Protein 7P72 (pdb70)

InterPro domains:
  IPR001464 Annexin [PR00196] (47-69)
  IPR001464 Annexin [PR00196] (87-103)
  IPR001464 Annexin [PR00196] (114-135)
  IPR001464 Annexin [PR00196] (198-224)
  IPR001464 Annexin [PR00196] (278-298)
  IPR001464 Annexin [PR00196] (322-335)
  IPR002389 Annexin A2 [PR00198] (2-20)
  IPR002389 Annexin A2 [PR00198] (21-32)
  IPR002389 Annexin A2 [PR00198] (169-180)
  IPR002389 Annexin A2 [PR00198] (181-192)
  IPR002389 Annexin A2 [PR00198] (237-246)
  IPR002389 Annexin A2 [PR00198] (254-264)
  IPR018252 Annexin repeat, conserved site [PS00223] (50-102)
  IPR018252 Annexin repeat, conserved site [PS00223] (122-174)
  IPR018252 Annexin repeat, conserved site [PS00223] (282-334)
  IPR018502 Annexin repeat [PF00191] (38-102)
  IPR018502 Annexin repeat [PF00191] (109-174)
  IPR018502 Annexin repeat [PF00191] (193-259)
  IPR018502 Annexin repeat [PF00191] (269-334)
  IPR018502 Annexin repeat [PS51897] (33-104)

Nearest PDB structures (foldseek):
  7p72-assembly1_A  TM=1.002E+00  e=9.051E-65  Homo sapiens
  7pc8-assembly2_B  TM=8.622E-01  e=1.779E-52  Homo sapiens
  7pc7-assembly2_B  TM=8.492E-01  e=8.553E-52  Homo sapiens
  7pc4-assembly1_A  TM=8.402E-01  e=1.029E-51  Homo sapiens
  5n7f-assembly2_B  TM=7.951E-01  e=2.730E-50  Homo sapiens

CATH classification: 2.30.42.10 (+4 more: 1.10.220.10, 1.10.220.10, 1.10.220.10)

B-factor: mean 47.2, std 18.24, range [17.12, 135.13]

Organism: Homo sapiens (NCBI:txid9606)

GO terms:
  GO:0005737 cytoplasm (C, IDA)
  GO:0005768 endosome (C, IDA)
  GO:0005515 protein binding (F, IPI)
  GO:0009986 cell surface (C, IDA)
  GO:0044090 positive regulation of vacuole organization (P, IMP)
  GO:0035578 azurophil granule lumen (C, TAS)
  GO:0005576 extracellular region (C, TAS)
  GO:0005829 cytosol (C, TAS)
  GO:0042802 identical protein binding (F, IPI)
  GO:0001921 positive regulation of receptor recycling (P, IDA)
  GO:0004867 serine-type endopeptidase inhibitor activity (F, IDA)
  GO:0005886 plasma membrane (C, IDA)
  GO:1905581 positive regulation of low-density lipoprotein particle clearance (P, IDA)
  GO:1905602 positive regulation of receptor-mediated endocytosis involved in cholesterol transport (P, IDA)
  GO:1990667 PCSK9-AnxA2 complex (C, IDA)
  GO:0032804 negative regulation of low-density lipoprotein particle receptor catabolic process (P, IDA)
  GO:0098641 cadherin binding involved in cell-cell adhesion (F, HDA)
  GO:0005576 extracellular region (C, HDA)
  GO:0005912 adherens junction (C, HDA)
  GO:0031012 extracellular matrix (C, HDA)

Secondary structure (DSSP, 8-state):
----EEEEEPP-TT---EEEE-----EEEEE-TTSHHHHHT--TT-EEEEESS-B-TT--HHHHHHHHHHSSS-EEEEEE------TT-SPPPPSS--HHHHHHHHHHHHHSTT--HHHHHHHHTTS-HHHHHHHHHHHHHHHSS-HHHHHHHH--HHHHHHHHHHHS-HHHHHHHHHHHHHSSSS--HHHHHHHHHH--HHHHHHHHHHHHHHHSS-HHHHHHHH--HHHHHHHHHHHT--PPPPPSS--HHHHHHHHHHHHHHTTTSSS--HHHHHHHHHHS-HHHHHHHHHHHHHH-SS-HHHHHHHH--HHHHHHHHHHHHHHH-HHHHHHHHHHHHHHSSS--HHHHHHHHHHTTTTTHHHHHHHHHHHHSS-HHHHHHHH--HHHHHHHHHHH-S--/--EEE-

Solvent-accessible surface area: 19750 Å² total; per-residue (Å²): 120,27,49,94,84,72,6,130,1,11,61,28,136,113,29,13,10,0,2,0,89,1,161,135,46,7,17,0,22,37,33,81,123,45,18,4,0,33,26,25,20,0,108,128,2,1,90,0,31,51,0,56,117,66,75,6,115,57,23,74,20,144,97,0,3,72,73,1,134,64,49,131,110,64,0,29,0,13,0,45,8,93,86,164,124,52,73,112,0,19,8,107,65,88,106,126,34,60,3,29,102,2,2,83,66,0,36,88,3,24,151,60,208,64,32,44,47,81,42,0,2,61,15,0,2,55,17,8,17,68,17,4,23,2,0,28,108,0,5,70,40,119,38,143,137,108,0,35,67,20,0,115,100,25,8,84,58,86,15,27,63,0,0,31,3,0,16,66,38,92,12,68,11,9,0,20,33,0,41,68,4,4,145,52,194,53,26,44,51,55,1,0,0,0,0,1,8,0,17,63,28,136,44,5,92,66,2,42,142,15,0,102,111,73,63,160,40,56,2,50,112,22,0,59,90,51,11,76,59,49,17,85,101,0,0,22,32,12,3,74,6,184,38,53,129,98,58,122,130,82,68,154,144,59,10,40,87,1,0,106,33,0,44,58,7,0,31,131,117,195,53,30,51,16,63,79,0,7,46,4,0,12,95,57,13,50,46,21,0,69,71,0,2,91,92,0,116,75,68,8,99,83,55,1,32,67,0,0,105,98,36,10,131,55,60,23,35,40,0,0,29,8,2,0,49,7,6,72,49,43,22,51,4,0,0,25,24,0,56,61,3,4,125,47,217,52,38,100,24,116,8,0,2,1,0,0,15,25,10,2,43,60,14,0,66,85,0,25,58,24,0,71,176,113,49,48,109,4,0,40,82,46,0,62,108,43,5,134,55,46,21,27,82,0,0,5,77,0,0,46,22,95,92,136,69,80,73,125,11

Foldseek 3Di:
DADWDKFKFFQDPVDQAWDWAPPPFIFTQDGDVLGRCVLRPRDGGWTFQDWPPHGQVPPDSVVVVCSNPPPSGMIMTTTGHPDDALPQFQADADPPQDLLVLLVVQVVQLPPVLGNLQSVLVPLLNHALSSLQSNQRSNCVVPVDGPLVSLCVRDDDLSNVLSSLSNDDLLRNLLVQLVVQQPDDAGVLLSLLLSLLQDALVSLVSNQVVNCVVPVDGSLVSLVVRDDDLLNVLSSLSSNRQADEDDPDQPVVVLLVLLVQQCVQFVVDPAGPSVSVSCSLRHYYLVSVLSSQVSNVVPDVDGPLVRLVVHDDDSSSVNSNLNVCSSHPVLLSLLVQLCVQQVDPAGPSVSLSSCLSNRNSPNLNSNQVSNCVVPVFGSLVSLVVRDDDSSSVSSNSSSNDTD/DDDDDD

Sequence (409 aa):
MGGPRVVRIVKSESGYGFNVRGQPLQHVSAVLPGGAADRAGVRKGDRILEVNHVNVEGATHKQVVDLIRAGEKELILTVLSVPPGSAYGSVKAYTNFDAERDALNIETAIKTKGVDEVTIVNILTNRSNEQRQDIAFAYQRRTKKEELASALKSALSGHLETVILGLLKTPAQYDASELKASMKGLGTDEDSLIEIICSRTNQELQEINRVYKEMYKTDLEKDIISDTSGDFRKLMVALAKGRRAEDGSVIDYELIDQQDARDLYDAGVKRKGTDVPKWISIMTERSVPHLQKVFDDRYKSYSPYDMLESIRKEVKGDLENAFLNLVQCIQNKPLYFADRLYDSMKGKGTRDKVLIRIMVSRSEVDMLKIRSEFKRKYGKSLYYYIQQDTKGDYQKALLYLCGGDDPPDEWV

Structure (mmCIF, N/CA/C/O backbone):
data_7P72
#
_entry.id   7P72
#
_cell.length_a   61.170
_cell.length_b   83.950
_cell.length_c   106.590
_cell.angle_alpha   90.000
_cell.angle_beta   90.000
_cell.angle_gamma   90.000
#
_symmetry.space_group_name_H-M   'P 21 21 21'
#
loop_
_entity.id
_entity.type
_entity.pdbx_description
1 polymer 'Sorting nexin-27,Annexin A2'
2 polymer 'Envelope small membrane protein'
3 non-polymer 'CALCIUM ION'
4 non-polymer GLYCEROL
5 water water
#
loop_
_atom_site.group_PDB
_atom_site.id
_atom_site.type_symbol
_atom_site.label_atom_id
_atom_site.label_alt_id
_atom_site.label_comp_id
_atom_site.label_asym_id
_atom_site.label_entity_id
_atom_site.label_seq_id
_atom_site.pdbx_PDB_ins_code
_atom_site.Cartn_x
_atom_site.Cartn_y
_atom_site.Cartn_z
_atom_site.occupancy
_atom_site.B_iso_or_equiv
_atom_site.auth_seq_id
_atom_site.auth_comp_id
_atom_site.auth_asym_id
_atom_site.auth_atom_id
_atom_site.pdbx_PDB_model_num
ATOM 1 N N . MET A 1 4 ? -40.030 -23.273 32.004 1.00 115.30 38 MET A N 1
ATOM 2 C CA . MET A 1 4 ? -40.140 -23.112 33.450 1.00 115.19 38 MET A CA 1
ATOM 3 C C . MET A 1 4 ? -38.769 -23.184 34.112 1.00 110.32 38 MET A C 1
ATOM 4 O O . MET A 1 4 ? -38.423 -22.338 34.937 1.00 104.12 38 MET A O 1
ATOM 6 N N . GLY A 1 5 ? -37.992 -24.201 33.747 1.00 113.65 39 GLY A N 1
ATOM 7 C CA . GLY A 1 5 ? -36.653 -24.360 34.277 1.00 108.35 39 GLY A CA 1
ATOM 8 C C . GLY A 1 5 ? -36.554 -25.388 35.385 1.00 108.26 39 GLY A C 1
ATOM 9 O O . GLY A 1 5 ? -37.394 -25.423 36.290 1.00 108.00 39 GLY A O 1
ATOM 10 N N . GLY A 1 6 ? -35.529 -26.233 35.321 1.00 104.38 40 GLY A N 1
ATOM 11 C CA . GLY A 1 6 ? -35.298 -27.226 36.341 1.00 102.00 40 GLY A CA 1
ATOM 12 C C . GLY A 1 6 ? -34.416 -26.695 37.452 1.00 91.88 40 GLY A C 1
ATOM 13 O O . GLY A 1 6 ? -33.511 -25.886 37.224 1.00 89.88 40 GLY A O 1
ATOM 14 N N . PRO A 1 7 ? -34.673 -27.135 38.687 1.00 86.83 41 PRO A N 1
ATOM 15 C CA . PRO A 1 7 ? -33.847 -26.689 39.818 1.00 80.92 41 PRO A CA 1
ATOM 16 C C . PRO A 1 7 ? -32.386 -27.079 39.660 1.00 80.98 41 PRO A C 1
ATOM 17 O O . PRO A 1 7 ? -32.047 -28.266 39.680 1.00 90.33 41 PRO A O 1
ATOM 21 N N . ARG A 1 8 ? -31.513 -26.088 39.500 1.00 71.54 42 ARG A N 1
ATOM 22 C CA . ARG A 1 8 ? -30.087 -26.317 39.336 1.00 71.90 42 ARG A CA 1
ATOM 23 C C . ARG A 1 8 ? -29.313 -25.561 40.410 1.00 67.73 42 ARG A C 1
ATOM 24 O O . ARG A 1 8 ? -29.771 -24.537 40.927 1.00 57.62 42 ARG A O 1
ATOM 32 N N . VAL A 1 9 ? -28.132 -26.074 40.736 1.00 66.91 43 VAL A N 1
ATOM 33 C CA . VAL A 1 9 ? -27.306 -25.541 41.814 1.00 63.00 43 VAL A CA 1
ATOM 34 C C . VAL A 1 9 ? -26.143 -24.767 41.207 1.00 60.78 43 VAL A C 1
ATOM 35 O O . VAL A 1 9 ? -25.393 -25.303 40.383 1.00 61.42 43 VAL A O 1
ATOM 39 N N . VAL A 1 10 ? -25.994 -23.508 41.612 1.00 50.24 44 VAL A N 1
ATOM 40 C CA . VAL A 1 10 ? -24.859 -22.677 41.230 1.00 50.02 44 VAL A CA 1
ATOM 41 C C . VAL A 1 10 ? -24.049 -22.371 42.482 1.00 57.98 44 VAL A C 1
ATOM 42 O O . VAL A 1 10 ? -24.612 -22.177 43.566 1.00 64.17 44 VAL A O 1
ATOM 46 N N . ARG A 1 11 ? -22.728 -22.332 42.333 1.00 62.71 45 ARG A N 1
ATOM 47 C CA . ARG A 1 11 ? -21.811 -22.161 43.460 1.00 59.21 45 ARG A CA 1
ATOM 48 C C . ARG A 1 11 ? -20.984 -20.899 43.234 1.00 56.66 45 ARG A C 1
ATOM 49 O O . ARG A 1 11 ? -20.020 -20.909 42.463 1.00 61.38 45 ARG A O 1
ATOM 57 N N . ILE A 1 12 ? -21.358 -19.821 43.915 1.00 54.92 46 ILE A N 1
ATOM 58 C CA . ILE A 1 12 ? -20.675 -18.538 43.798 1.00 53.45 46 ILE A CA 1
ATOM 59 C C . ILE A 1 12 ? -19.582 -18.462 44.855 1.00 53.75 46 ILE A C 1
ATOM 60 O O . ILE A 1 12 ? -19.820 -18.757 46.033 1.00 50.32 46 ILE A O 1
ATOM 65 N N . VAL A 1 13 ? -18.383 -18.057 44.439 1.00 49.29 47 VAL A N 1
ATOM 66 C CA . VAL A 1 13 ? -17.245 -18.026 45.348 1.00 50.86 47 VAL A CA 1
ATOM 67 C C . VAL A 1 13 ? -17.356 -16.831 46.289 1.00 56.50 47 VAL A C 1
ATOM 68 O O . VAL A 1 13 ? -18.059 -15.851 46.025 1.00 53.76 47 VAL A O 1
ATOM 72 N N . LYS A 1 14 ? -16.643 -16.926 47.410 1.00 59.15 48 LYS A N 1
ATOM 73 C CA . LYS A 1 14 ? -16.579 -15.833 48.370 1.00 60.97 48 LYS A CA 1
ATOM 74 C C . LYS A 1 14 ? -15.994 -14.595 47.709 1.00 64.74 48 LYS A C 1
ATOM 75 O O . LYS A 1 14 ? -14.870 -14.624 47.198 1.00 58.27 48 LYS A O 1
ATOM 81 N N . SER A 1 15 ? -16.764 -13.509 47.706 1.00 65.89 49 SER A N 1
ATOM 82 C CA . SER A 1 15 ? -16.332 -12.252 47.114 1.00 74.51 49 SER A CA 1
ATOM 83 C C . SER A 1 15 ? -16.453 -11.152 48.157 1.00 82.01 49 SER A C 1
ATOM 84 O O . SER A 1 15 ? -17.510 -10.988 48.774 1.00 77.32 49 SER A O 1
ATOM 87 N N . GLU A 1 16 ? -15.365 -10.409 48.357 1.00 83.54 50 GLU A N 1
ATOM 88 C CA . GLU A 1 16 ? -15.352 -9.344 49.349 1.00 88.00 50 GLU A CA 1
ATOM 89 C C . GLU A 1 16 ? -16.006 -8.069 48.838 1.00 78.91 50 GLU A C 1
ATOM 90 O O . GLU A 1 16 ? -16.377 -7.211 49.646 1.00 74.06 50 GLU A O 1
ATOM 96 N N . SER A 1 17 ? -16.162 -7.933 47.524 1.00 74.87 51 SER A N 1
ATOM 97 C CA . SER A 1 17 ? -16.854 -6.802 46.923 1.00 68.33 51 SER A CA 1
ATOM 98 C C . SER A 1 17 ? -18.322 -7.092 46.645 1.00 64.43 51 SER A C 1
ATOM 99 O O . SER A 1 17 ? -19.014 -6.232 46.090 1.00 65.73 51 SER A O 1
ATOM 102 N N . GLY A 1 18 ? -18.807 -8.264 47.010 1.00 64.24 52 GLY A N 1
ATOM 103 C CA . GLY A 1 18 ? -20.174 -8.656 46.744 1.00 65.37 52 GLY A CA 1
ATOM 104 C C . GLY A 1 18 ? -20.248 -9.705 45.648 1.00 65.16 52 GLY A C 1
ATOM 105 O O . GLY A 1 18 ? -19.381 -9.792 44.768 1.00 66.25 52 GLY A O 1
ATOM 106 N N . TYR A 1 19 ? -21.303 -10.523 45.704 1.00 62.58 53 TYR A N 1
ATOM 107 C CA . TYR A 1 19 ? -21.479 -11.565 44.698 1.00 54.02 53 TYR A CA 1
ATOM 108 C C . TYR A 1 19 ? -21.760 -10.976 43.322 1.00 55.43 53 TYR A C 1
ATOM 109 O O . TYR A 1 19 ? -21.348 -11.549 42.308 1.00 49.53 53 TYR A O 1
ATOM 118 N N . GLY A 1 20 ? -22.457 -9.845 43.264 1.00 55.64 54 GLY A N 1
ATOM 119 C CA . GLY A 1 20 ? -22.628 -9.135 42.014 1.00 54.77 54 GLY A CA 1
ATOM 120 C C . GLY A 1 20 ? -23.919 -9.421 41.275 1.00 57.98 54 GLY A C 1
ATOM 121 O O . GLY A 1 20 ? -23.913 -9.557 40.047 1.00 56.57 54 GLY A O 1
ATOM 122 N N . PHE A 1 21 ? -25.033 -9.510 41.999 1.00 51.91 55 PHE A N 1
ATOM 123 C CA . PHE A 1 21 ? -26.332 -9.648 41.357 1.00 54.65 55 PHE A CA 1
ATOM 124 C C . PHE A 1 21 ? -27.395 -8.998 42.231 1.00 57.65 55 PHE A C 1
ATOM 125 O O . PHE A 1 21 ? -27.234 -8.880 43.450 1.00 58.88 55 PHE A O 1
ATOM 133 N N . ASN A 1 22 ? -28.481 -8.575 41.591 1.00 56.15 56 ASN A N 1
ATOM 134 C CA . ASN A 1 22 ? -29.550 -7.836 42.249 1.00 66.03 56 ASN A CA 1
ATOM 135 C C . ASN A 1 22 ? -30.727 -8.760 42.533 1.00 66.86 56 ASN A C 1
ATOM 136 O O . ASN A 1 22 ? -31.215 -9.448 41.630 1.00 66.56 56 ASN A O 1
ATOM 141 N N . VAL A 1 23 ? -31.182 -8.766 43.784 1.00 62.51 57 VAL A N 1
ATOM 142 C CA . VAL A 1 23 ? -32.349 -9.534 44.203 1.00 58.99 57 VAL A CA 1
ATOM 143 C C . VAL A 1 23 ? -33.560 -8.613 44.193 1.00 60.51 57 VAL A C 1
A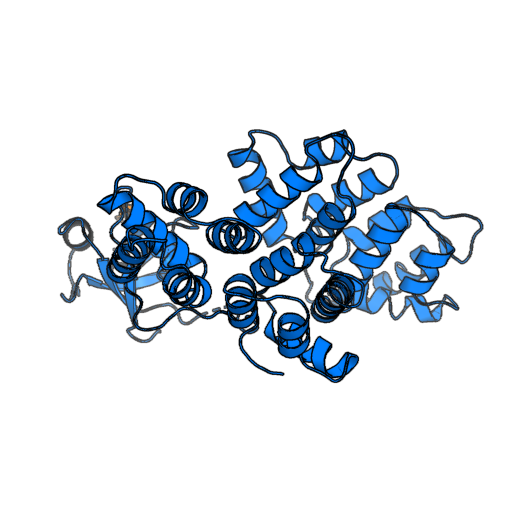TOM 144 O O . VAL A 1 23 ? -33.527 -7.524 44.779 1.00 57.82 57 VAL A O 1
ATOM 148 N N . ARG A 1 24 ? -34.628 -9.046 43.526 1.00 61.90 58 ARG A N 1
ATOM 149 C CA . ARG A 1 24 ? -35.866 -8.286 43.453 1.00 68.82 58 ARG A CA 1
ATOM 150 C C . ARG A 1 24 ? -37.038 -9.256 43.502 1.00 71.64 58 ARG A C 1
ATOM 151 O O . ARG A 1 24 ? -36.904 -10.430 43.146 1.00 79.38 58 ARG A O 1
ATOM 159 N N . GLY A 1 25 ? -38.185 -8.763 43.959 1.00 75.74 59 GLY A N 1
ATOM 160 C CA . GLY A 1 25 ? -39.370 -9.594 44.037 1.00 88.87 59 GLY A CA 1
ATOM 161 C C . GLY A 1 25 ? -40.654 -8.813 44.210 1.00 103.90 59 GLY A C 1
ATOM 162 O O . GLY A 1 25 ? -40.801 -7.713 43.668 1.00 112.05 59 GLY A O 1
ATOM 163 N N . GLN A 1 26 ? -41.596 -9.376 44.960 1.00 108.45 60 GLN A N 1
ATOM 164 C CA . GLN A 1 26 ? -42.866 -8.712 45.222 1.00 108.61 60 GLN A CA 1
ATOM 165 C C . GLN A 1 26 ? -43.016 -8.429 46.713 1.00 106.97 60 GLN A C 1
ATOM 166 O O . GLN A 1 26 ? -42.259 -8.954 47.530 1.00 102.08 60 GLN A O 1
ATOM 172 N N . PRO A 1 43 ? -44.409 -17.290 46.410 1.00 125.85 77 PRO A N 1
ATOM 173 C CA . PRO A 1 43 ? -43.611 -16.142 45.968 1.00 120.36 77 PRO A CA 1
ATOM 174 C C . PRO A 1 43 ? -42.110 -16.395 46.093 1.00 108.80 77 PRO A C 1
ATOM 175 O O . PRO A 1 43 ? -41.639 -16.753 47.173 1.00 108.50 77 PRO A O 1
ATOM 179 N N . LEU A 1 44 ? -41.373 -16.216 44.999 1.00 99.70 78 LEU A N 1
ATOM 180 C CA . LEU A 1 44 ? -39.927 -16.402 44.980 1.00 88.48 78 LEU A CA 1
ATOM 181 C C . LEU A 1 44 ? -39.258 -15.134 44.471 1.00 82.96 78 LEU A C 1
ATOM 182 O O . LEU A 1 44 ? -39.690 -14.559 43.467 1.00 89.59 78 LEU A O 1
ATOM 187 N N . GLN A 1 45 ? -38.207 -14.703 45.164 1.00 72.14 79 GLN A N 1
ATOM 188 C CA . GLN A 1 45 ? -37.423 -13.569 44.697 1.00 68.21 79 GLN A CA 1
ATOM 189 C C . GLN A 1 45 ? -36.632 -13.965 43.458 1.00 71.15 79 GLN A C 1
ATOM 190 O O . GLN A 1 45 ? -36.157 -15.098 43.341 1.00 71.57 79 GLN A O 1
ATOM 196 N N . HIS A 1 46 ? -36.493 -13.029 42.525 1.00 73.61 80 HIS A N 1
ATOM 197 C CA . HIS A 1 46 ? -35.816 -13.297 41.267 1.00 70.51 80 HIS A CA 1
ATOM 198 C C . HIS A 1 46 ? -34.600 -12.394 41.112 1.00 70.40 80 HIS A C 1
ATOM 199 O O . HIS A 1 46 ? -34.458 -11.376 41.797 1.00 70.67 80 HIS A O 1
ATOM 206 N N . VAL A 1 47 ? -33.716 -12.789 40.202 1.00 57.34 81 VAL A N 1
ATOM 207 C CA . VAL A 1 47 ? -32.517 -12.020 39.886 1.00 60.87 81 VAL A CA 1
ATOM 208 C C . VAL A 1 47 ? -32.867 -11.061 38.754 1.00 63.70 81 VAL A C 1
ATOM 209 O O . VAL A 1 47 ? -33.153 -11.487 37.633 1.00 61.71 81 VAL A O 1
ATOM 213 N N . SER A 1 48 ? -32.847 -9.761 39.049 1.00 65.48 82 SER A N 1
ATOM 214 C CA . SER A 1 48 ? -33.208 -8.754 38.059 1.00 66.58 82 SER A CA 1
ATOM 215 C C . SER A 1 48 ? -32.038 -8.341 37.180 1.00 64.01 82 SER A C 1
ATOM 216 O O . SER A 1 48 ? -32.242 -8.035 36.000 1.00 70.32 82 SER A O 1
ATOM 219 N N . ALA A 1 49 ? -30.820 -8.323 37.719 1.00 61.59 83 ALA A N 1
ATOM 220 C CA . ALA A 1 49 ? -29.657 -7.910 36.950 1.00 64.02 83 ALA A CA 1
ATOM 221 C C . ALA A 1 49 ? -28.415 -8.589 37.507 1.00 68.81 83 ALA A C 1
ATOM 222 O O . ALA A 1 49 ? -28.370 -8.995 38.672 1.00 56.80 83 ALA A O 1
ATOM 224 N N . VAL A 1 50 ? -27.404 -8.714 36.648 1.00 70.20 84 VAL A N 1
ATOM 225 C CA . VAL A 1 50 ? -26.139 -9.356 36.985 1.00 73.35 84 VAL A CA 1
ATOM 226 C C . VAL A 1 50 ? -25.006 -8.470 36.487 1.00 78.38 84 VAL A C 1
ATOM 227 O O . VAL A 1 50 ? -25.032 -8.015 35.338 1.00 87.54 84 VAL A O 1
ATOM 231 N N . LEU A 1 51 ? -24.022 -8.222 37.344 1.00 70.15 85 LEU A N 1
ATOM 232 C CA . LEU A 1 51 ? -22.834 -7.486 36.921 1.00 69.94 85 LEU A CA 1
ATOM 233 C C . LEU A 1 51 ? -22.029 -8.338 35.949 1.00 66.69 85 LEU A C 1
ATOM 234 O O . LEU A 1 51 ? -21.671 -9.474 36.288 1.00 62.56 85 LEU A O 1
ATOM 239 N N . PRO A 1 52 ? -21.731 -7.850 34.745 1.00 67.58 86 PRO A N 1
ATOM 240 C CA . PRO A 1 52 ? -20.902 -8.633 33.819 1.00 63.60 86 PRO A CA 1
ATOM 241 C C . PRO A 1 52 ? -19.514 -8.865 34.399 1.00 60.85 86 PRO A C 1
ATOM 242 O O . PRO A 1 52 ? -18.828 -7.927 34.810 1.00 64.54 86 PRO A O 1
ATOM 246 N N . GLY A 1 53 ? -19.107 -10.133 34.440 1.00 54.68 87 GLY A N 1
ATOM 247 C CA . GLY A 1 53 ? -17.821 -10.503 34.985 1.00 55.71 87 GLY A CA 1
ATOM 248 C C . GLY A 1 53 ? -17.775 -10.656 36.491 1.00 58.78 87 GLY A C 1
ATOM 249 O O . GLY A 1 53 ? -16.755 -11.119 37.017 1.00 55.92 87 GLY A O 1
ATOM 250 N N . GLY A 1 54 ? -18.835 -10.283 37.203 1.00 59.17 88 GLY A N 1
ATOM 251 C CA . GLY A 1 54 ? -18.873 -10.456 38.639 1.00 59.25 88 GLY A CA 1
ATOM 252 C C . GLY A 1 54 ? -18.912 -11.921 39.033 1.00 61.24 88 GLY A C 1
ATOM 253 O O . GLY A 1 54 ? -18.999 -12.827 38.201 1.00 49.18 88 GLY A O 1
ATOM 254 N N . ALA A 1 55 ? -18.854 -12.150 40.349 1.00 49.77 89 ALA A N 1
ATOM 255 C CA . ALA A 1 55 ? -18.771 -13.516 40.862 1.00 48.43 89 ALA A CA 1
ATOM 256 C C . ALA A 1 55 ? -20.008 -14.328 40.495 1.00 47.30 89 ALA A C 1
ATOM 257 O O . ALA A 1 55 ? -19.906 -15.524 40.194 1.00 51.15 89 ALA A O 1
ATOM 259 N N . ALA A 1 56 ? -21.185 -13.700 40.515 1.00 48.90 90 ALA A N 1
ATOM 260 C CA . ALA A 1 56 ? -22.407 -14.421 40.170 1.00 50.49 90 ALA A CA 1
ATOM 261 C C . ALA A 1 56 ? -22.456 -14.743 38.683 1.00 52.53 90 ALA A C 1
ATOM 262 O O . ALA A 1 56 ? -22.900 -15.829 38.291 1.00 47.05 90 ALA A O 1
ATOM 264 N N . ASP A 1 57 ? -22.006 -13.809 37.841 1.00 52.80 91 ASP A N 1
ATOM 265 C CA . ASP A 1 57 ? -21.982 -14.048 36.402 1.00 53.90 91 ASP A CA 1
ATOM 266 C C . ASP A 1 57 ? -21.108 -15.247 36.058 1.00 52.34 91 ASP A C 1
ATOM 267 O O . ASP A 1 57 ? -21.470 -16.067 35.206 1.00 54.57 91 ASP A O 1
ATOM 272 N N . ARG A 1 58 ? -19.957 -15.371 36.721 1.00 51.27 92 ARG A N 1
ATOM 273 C CA . ARG A 1 58 ? -19.015 -16.431 36.380 1.00 53.97 92 ARG A CA 1
ATOM 274 C C . ARG A 1 58 ? -19.513 -17.800 36.822 1.00 56.38 92 ARG A C 1
ATOM 275 O O . ARG A 1 58 ? -19.158 -18.813 36.209 1.00 53.92 92 ARG A O 1
ATOM 283 N N . ALA A 1 59 ? -20.333 -17.856 37.871 1.00 56.40 93 ALA A N 1
ATOM 284 C CA . ALA A 1 59 ? -20.816 -19.124 38.403 1.00 51.67 93 ALA A CA 1
ATOM 285 C C . ALA A 1 59 ? -22.032 -19.663 37.661 1.00 52.21 93 ALA A C 1
ATOM 286 O O . ALA A 1 59 ? -22.475 -20.776 37.965 1.00 54.08 93 ALA A O 1
ATOM 288 N N . GLY A 1 60 ? -22.582 -18.915 36.707 1.00 51.45 94 GLY A N 1
ATOM 289 C CA . GLY A 1 60 ? -23.726 -19.365 35.939 1.00 54.21 94 GLY A CA 1
ATOM 290 C C . GLY A 1 60 ? -25.038 -18.694 36.284 1.00 59.74 94 GLY A C 1
ATOM 291 O O . GLY A 1 60 ? -26.059 -19.029 35.672 1.00 57.71 94 GLY A O 1
ATOM 292 N N . VAL A 1 61 ? -25.053 -17.767 37.242 1.00 58.00 95 VAL A N 1
ATOM 293 C CA . VAL A 1 61 ? -26.282 -17.058 37.578 1.00 57.79 95 VAL A CA 1
ATOM 294 C C . VAL A 1 61 ? -26.641 -16.111 36.441 1.00 60.53 95 VAL A C 1
ATOM 295 O O . VAL A 1 61 ? -25.823 -15.284 36.017 1.00 50.79 95 VAL A O 1
ATOM 299 N N . ARG A 1 62 ? -27.867 -16.230 35.940 1.00 73.70 96 ARG A N 1
ATOM 300 C CA . ARG A 1 62 ? -28.338 -15.431 34.820 1.00 80.13 96 ARG A CA 1
ATOM 301 C C . ARG A 1 62 ? -29.598 -14.669 35.212 1.00 76.45 96 ARG A C 1
ATOM 302 O O . ARG A 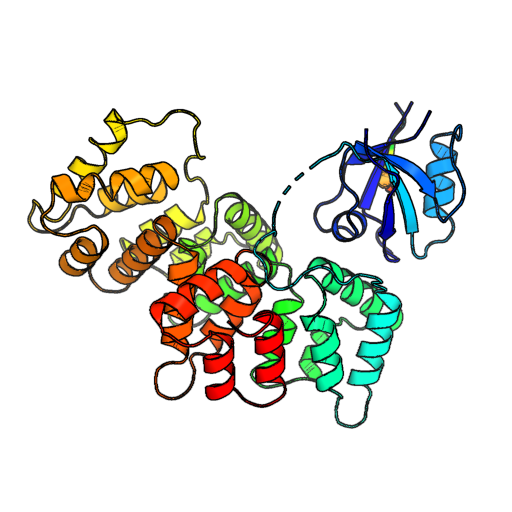1 62 ? -30.265 -14.991 36.199 1.00 74.20 96 ARG A O 1
ATOM 310 N N . LYS A 1 63 ? -29.915 -13.649 34.417 1.00 81.51 97 LYS A N 1
ATOM 311 C CA . LYS A 1 63 ? -31.079 -12.816 34.688 1.00 79.31 97 LYS A CA 1
ATOM 312 C C . LYS A 1 63 ? -32.358 -13.643 34.626 1.00 71.87 97 LYS A C 1
ATOM 313 O O . LYS A 1 63 ? -32.502 -14.536 33.787 1.00 66.29 97 LYS A O 1
ATOM 319 N N . GLY A 1 64 ? -33.287 -13.345 35.532 1.00 71.58 98 GLY A N 1
ATOM 320 C CA . GLY A 1 64 ? -34.554 -14.038 35.591 1.00 72.01 98 GLY A CA 1
ATOM 321 C C . GLY A 1 64 ? -34.585 -15.261 36.481 1.00 74.50 98 GLY A C 1
ATOM 322 O O . GLY A 1 64 ? -35.652 -15.871 36.627 1.00 73.70 98 GLY A O 1
ATOM 323 N N . ASP A 1 65 ? -33.458 -15.641 37.080 1.00 68.67 99 ASP A N 1
ATOM 324 C CA . ASP A 1 65 ? -33.423 -16.818 37.937 1.00 64.45 99 ASP A CA 1
ATOM 325 C C . ASP A 1 65 ? -34.230 -16.582 39.207 1.00 59.38 99 ASP A C 1
ATOM 326 O O . ASP A 1 65 ? -34.052 -15.569 39.889 1.00 60.62 99 ASP A O 1
ATOM 331 N N . ARG A 1 66 ? -35.116 -17.522 39.525 1.00 59.62 100 ARG A N 1
ATOM 332 C CA . ARG A 1 66 ? -35.899 -17.469 40.752 1.00 65.86 100 ARG A CA 1
ATOM 333 C C . ARG A 1 66 ? -35.174 -18.241 41.848 1.00 64.28 100 ARG A C 1
ATOM 334 O O . ARG A 1 66 ? -34.770 -19.390 41.644 1.00 59.10 100 ARG A O 1
ATOM 342 N N . ILE A 1 67 ? -35.018 -17.606 43.007 1.00 68.26 101 ILE A N 1
ATOM 343 C CA . ILE A 1 67 ? -34.209 -18.139 44.098 1.00 66.51 101 ILE A CA 1
ATOM 344 C C . ILE A 1 67 ? -35.074 -19.077 44.933 1.00 68.79 101 ILE A C 1
ATOM 345 O O . ILE A 1 67 ? -35.996 -18.638 45.626 1.00 63.85 101 ILE A O 1
ATOM 350 N N . LEU A 1 68 ? -34.767 -20.372 44.875 1.00 70.79 102 LEU A N 1
ATOM 351 C CA . LEU A 1 68 ? -35.500 -21.397 45.609 1.00 64.91 102 LEU A CA 1
ATOM 352 C C . LEU A 1 68 ? -34.817 -21.798 46.910 1.00 62.67 102 LEU A C 1
ATOM 353 O O . LEU A 1 68 ? -35.499 -22.055 47.906 1.00 57.08 102 LEU A O 1
ATOM 358 N N . GLU A 1 69 ? -33.487 -21.859 46.924 1.00 65.36 103 GLU A N 1
ATOM 359 C CA . GLU A 1 69 ? -32.732 -22.182 48.127 1.00 68.50 103 GLU A CA 1
ATOM 360 C C . GLU A 1 69 ? -31.503 -21.291 48.210 1.00 66.74 103 GLU A C 1
ATOM 361 O O . GLU A 1 69 ? -30.901 -20.954 47.186 1.00 60.50 103 GLU A O 1
ATOM 367 N N . VAL A 1 70 ? -31.140 -20.912 49.434 1.00 56.61 104 VAL A N 1
ATOM 368 C CA . VAL A 1 70 ? -29.942 -20.126 49.709 1.00 50.04 104 VAL A CA 1
ATOM 369 C C . VAL A 1 70 ? -29.103 -20.920 50.698 1.00 53.69 104 VAL A C 1
ATOM 370 O O . VAL A 1 70 ? -29.490 -21.070 51.863 1.00 53.85 104 VAL A O 1
ATOM 374 N N . ASN A 1 71 ? -27.955 -21.421 50.246 1.00 55.24 105 ASN A N 1
ATOM 375 C CA . ASN A 1 71 ? -27.078 -22.238 51.086 1.00 57.44 105 ASN A CA 1
ATOM 376 C C . ASN A 1 71 ? -27.845 -23.399 51.715 1.00 58.42 105 ASN A C 1
ATOM 377 O O . ASN A 1 71 ? -27.730 -23.675 52.912 1.00 67.89 105 ASN A O 1
ATOM 382 N N . HIS A 1 72 ? -28.662 -24.063 50.895 1.00 57.29 106 HIS A N 1
ATOM 383 C CA . HIS A 1 72 ? -29.361 -25.299 51.250 1.00 64.02 106 HIS A CA 1
ATOM 384 C C . HIS A 1 72 ? -30.474 -25.086 52.274 1.00 62.20 106 HIS A C 1
ATOM 385 O O . HIS A 1 72 ? -30.788 -25.995 53.045 1.00 67.10 106 HIS A O 1
ATOM 392 N N . VAL A 1 73 ? -31.096 -23.907 52.300 1.00 62.17 107 VAL A N 1
ATOM 393 C CA . VAL A 1 73 ? -32.324 -23.697 53.061 1.00 60.40 107 VAL A CA 1
ATOM 394 C C . VAL A 1 73 ? -33.387 -23.159 52.112 1.00 58.04 107 VAL A C 1
ATOM 395 O O . VAL A 1 73 ? -33.125 -22.239 51.328 1.00 54.82 107 VAL A O 1
ATOM 399 N N . ASN A 1 74 ? -34.576 -23.753 52.170 1.00 59.97 108 ASN A N 1
ATOM 400 C CA . ASN A 1 74 ? -35.665 -23.365 51.285 1.00 60.34 108 ASN A CA 1
ATOM 401 C C . ASN A 1 74 ? -36.228 -22.013 51.704 1.00 60.58 108 ASN A C 1
ATOM 402 O O . ASN A 1 74 ? -36.558 -21.802 52.875 1.00 57.80 108 ASN A O 1
ATOM 407 N N . VAL A 1 75 ? -36.343 -21.095 50.742 1.00 57.95 109 VAL A N 1
ATOM 408 C CA . VAL A 1 75 ? -36.772 -19.731 51.034 1.00 62.06 109 VAL A CA 1
ATOM 409 C C . VAL A 1 75 ? -38.128 -19.444 50.400 1.00 62.73 109 VAL A C 1
ATOM 410 O O . VAL A 1 75 ? -38.460 -18.286 50.124 1.00 61.70 109 VAL A O 1
ATOM 414 N N . GLU A 1 76 ? -38.920 -20.490 50.167 1.00 63.50 110 GLU A N 1
ATOM 415 C CA . GLU A 1 76 ? -40.280 -20.300 49.676 1.00 72.26 110 GLU A CA 1
ATOM 416 C C . GLU A 1 76 ? -41.108 -19.546 50.708 1.00 75.02 110 GLU A C 1
ATOM 417 O O . GLU A 1 76 ? -41.229 -19.980 51.857 1.00 78.96 110 GLU A O 1
ATOM 423 N N . GLY A 1 77 ? -41.679 -18.417 50.296 1.00 69.93 111 GLY A N 1
ATOM 424 C CA . GLY A 1 77 ? -42.498 -17.623 51.188 1.00 69.37 111 GLY A CA 1
ATOM 425 C C . GLY A 1 77 ? -41.739 -16.676 52.088 1.00 66.94 111 GLY A C 1
ATOM 426 O O . GLY A 1 77 ? -42.353 -16.059 52.966 1.00 60.22 111 GLY A O 1
ATOM 427 N N . ALA A 1 78 ? -40.430 -16.542 51.906 1.00 66.15 112 ALA A N 1
ATOM 428 C CA . ALA A 1 78 ? -39.653 -15.609 52.704 1.00 63.72 112 ALA A CA 1
ATOM 429 C C . ALA A 1 78 ? -39.772 -14.196 52.140 1.00 66.03 112 ALA A C 1
ATOM 430 O O . ALA A 1 78 ? -40.047 -13.991 50.954 1.00 64.80 112 ALA A O 1
ATOM 432 N N . THR A 1 79 ? -39.561 -13.213 53.011 1.00 65.52 113 THR A N 1
ATOM 433 C CA . THR A 1 79 ? -39.607 -11.825 52.584 1.00 61.40 113 THR A CA 1
ATOM 434 C C . THR A 1 79 ? -38.373 -11.488 51.749 1.00 62.58 113 THR A C 1
ATOM 435 O O . THR A 1 79 ? -37.401 -12.247 51.685 1.00 57.33 113 THR A O 1
ATOM 439 N N . HIS A 1 80 ? -38.424 -10.326 51.094 1.00 61.16 114 HIS A N 1
ATOM 440 C CA . HIS A 1 80 ? -37.273 -9.867 50.323 1.00 59.41 114 HIS A CA 1
ATOM 441 C C . HIS A 1 80 ? -36.074 -9.612 51.226 1.00 55.85 114 HIS A C 1
ATOM 442 O O . HIS A 1 80 ? -34.942 -9.983 50.890 1.00 52.83 114 HIS A O 1
ATOM 449 N N . LYS A 1 81 ? -36.302 -8.981 52.381 1.00 54.34 115 LYS A N 1
ATOM 450 C CA . LYS A 1 81 ? -35.204 -8.705 53.301 1.00 56.64 115 LYS A CA 1
ATOM 451 C C . LYS A 1 81 ? -34.584 -9.995 53.825 1.00 52.42 115 LYS A C 1
ATOM 452 O O . LYS A 1 81 ? -33.363 -10.077 54.002 1.00 54.41 115 LYS A O 1
ATOM 458 N N . GLN A 1 82 ? -35.407 -11.018 54.064 1.00 52.20 116 GLN A N 1
ATOM 459 C CA . GLN A 1 82 ? -34.890 -12.264 54.620 1.00 51.53 116 GLN A CA 1
ATOM 460 C C . GLN A 1 82 ? -34.027 -13.014 53.611 1.00 53.98 116 GLN A C 1
ATOM 461 O O . GLN A 1 82 ? -33.008 -13.608 53.983 1.00 50.34 116 GLN A O 1
ATOM 467 N N . VAL A 1 83 ? -34.415 -13.001 52.333 1.00 56.47 117 VAL A N 1
ATOM 468 C CA . VAL A 1 83 ? -33.583 -13.622 51.304 1.00 51.85 117 VAL A CA 1
ATOM 469 C C . VAL A 1 83 ? -32.249 -12.895 51.194 1.00 49.58 117 VAL A C 1
ATOM 470 O O . VAL A 1 83 ? -31.190 -13.523 51.076 1.00 48.99 117 VAL A O 1
ATOM 474 N N . VAL A 1 84 ? -32.278 -11.561 51.239 1.00 50.22 118 VAL A N 1
ATOM 475 C CA . VAL A 1 84 ? -31.040 -10.786 51.212 1.00 50.38 118 VAL A CA 1
ATOM 476 C C . VAL A 1 84 ? -30.204 -11.069 52.455 1.00 55.49 118 VAL A C 1
ATOM 477 O O . VAL A 1 84 ? -28.986 -11.265 52.370 1.00 57.94 118 VAL A O 1
ATOM 481 N N . ASP A 1 85 ? -30.845 -11.097 53.627 1.00 53.22 119 ASP A N 1
ATOM 482 C CA . ASP A 1 85 ? -30.112 -11.319 54.870 1.00 51.48 119 ASP A CA 1
ATOM 483 C C . ASP A 1 85 ? -29.491 -12.710 54.911 1.00 51.00 119 ASP A C 1
ATOM 484 O O . ASP A 1 85 ? -28.365 -12.877 55.392 1.00 51.74 119 ASP A O 1
ATOM 489 N N . LEU A 1 86 ? -30.207 -13.720 54.411 1.00 50.26 120 LEU A N 1
ATOM 490 C CA . LEU A 1 86 ? -29.630 -15.058 54.331 1.00 53.82 120 LEU A CA 1
ATOM 491 C C . LEU A 1 86 ? -28.469 -15.099 53.346 1.00 54.50 120 LEU A C 1
ATOM 492 O O . LEU A 1 86 ? -27.481 -15.806 53.572 1.00 51.55 120 LEU A O 1
ATOM 497 N N . ILE A 1 87 ? -28.568 -14.338 52.255 1.00 54.23 121 ILE A N 1
ATOM 498 C CA . ILE A 1 87 ? -27.491 -14.296 51.271 1.00 51.30 121 ILE A CA 1
ATOM 499 C C . ILE A 1 87 ? -26.257 -13.618 51.855 1.00 49.57 121 ILE A C 1
ATOM 500 O O . ILE A 1 87 ? -25.126 -14.074 51.650 1.00 51.18 121 ILE A O 1
ATOM 505 N N . ARG A 1 88 ? -26.452 -12.536 52.604 1.00 51.18 122 ARG A N 1
ATOM 506 C CA . ARG A 1 88 ? -25.355 -11.744 53.142 1.00 52.06 122 ARG A CA 1
ATOM 507 C C . ARG A 1 88 ? -24.799 -12.291 54.448 1.00 63.88 122 ARG A C 1
ATOM 508 O O . ARG A 1 88 ? -23.847 -11.715 54.984 1.00 65.88 122 ARG A O 1
ATOM 516 N N . ALA A 1 89 ? -25.353 -13.385 54.971 1.00 69.92 123 ALA A N 1
ATOM 517 C CA . ALA A 1 89 ? -25.053 -13.780 56.345 1.00 78.12 123 ALA A CA 1
ATOM 518 C C . ALA A 1 89 ? -23.651 -14.365 56.473 1.00 76.94 123 ALA A C 1
ATOM 519 O O . ALA A 1 89 ? -22.815 -13.845 57.221 1.00 76.80 123 ALA A O 1
ATOM 521 N N . GLY A 1 90 ? -23.379 -15.458 55.753 1.00 66.14 124 GLY A N 1
ATOM 522 C CA . GLY A 1 90 ? -22.157 -16.209 55.985 1.00 68.94 124 GLY A CA 1
ATOM 523 C C . GLY A 1 90 ? -20.891 -15.456 55.633 1.00 68.15 124 GLY A C 1
ATOM 524 O O . GLY A 1 90 ? -19.842 -15.685 56.243 1.00 66.83 124 GLY A O 1
ATOM 525 N N . GLU A 1 91 ? -20.965 -14.554 54.653 1.00 63.28 125 GLU A N 1
ATOM 526 C CA . GLU A 1 91 ? -19.801 -13.819 54.158 1.00 63.13 125 GLU A CA 1
ATOM 527 C C . GLU A 1 91 ? -18.732 -14.771 53.626 1.00 64.76 125 GLU A C 1
ATOM 528 O O . GLU A 1 91 ? -17.538 -14.459 53.639 1.00 68.12 125 GLU A O 1
ATOM 534 N N . LYS A 1 92 ? -19.164 -15.946 53.167 1.00 62.14 126 LYS A N 1
ATOM 535 C CA . LYS A 1 92 ? -18.298 -16.894 52.477 1.00 73.21 126 LYS A CA 1
ATOM 536 C C . LYS A 1 92 ? -18.880 -17.218 51.108 1.00 73.71 126 LYS A C 1
ATOM 537 O O . LYS A 1 92 ? -19.386 -16.324 50.421 1.00 72.26 126 LYS A O 1
ATOM 543 N N . GLU A 1 93 ? -18.814 -18.483 50.700 1.00 73.18 127 GLU A N 1
ATOM 544 C CA . GLU A 1 93 ? -19.376 -18.868 49.415 1.00 70.33 127 GLU A CA 1
ATOM 545 C C . GLU A 1 93 ? -20.902 -18.845 49.471 1.00 61.18 127 GLU A C 1
ATOM 546 O O . GLU A 1 93 ? -21.514 -18.901 50.541 1.00 63.81 127 GLU A O 1
ATOM 552 N N . LEU A 1 94 ? -21.516 -18.753 48.294 1.00 49.07 128 LEU A N 1
ATOM 553 C CA . LEU A 1 94 ? -22.968 -18.693 48.162 1.00 50.39 128 LEU A CA 1
ATOM 554 C C . LEU A 1 94 ? -23.415 -19.813 47.233 1.00 55.97 128 LEU A C 1
ATOM 555 O O . LEU A 1 94 ? -23.185 -19.752 46.019 1.00 58.27 128 LEU A O 1
ATOM 560 N N . ILE A 1 95 ? -24.045 -20.833 47.806 1.00 56.70 129 ILE A N 1
ATOM 561 C CA . ILE A 1 95 ? -24.609 -21.947 47.055 1.00 52.31 129 ILE A CA 1
ATOM 562 C C . ILE A 1 95 ? -26.095 -21.672 46.872 1.00 56.26 129 ILE A C 1
ATOM 563 O O . ILE A 1 95 ? -26.855 -21.642 47.850 1.00 62.21 129 ILE A O 1
ATOM 568 N N . LEU A 1 96 ? -26.514 -21.466 45.626 1.00 55.10 130 LEU A N 1
ATOM 569 C CA . LEU A 1 96 ? -27.889 -21.119 45.299 1.00 58.64 130 LEU A CA 1
ATOM 570 C C . LEU A 1 96 ? -28.524 -22.224 44.470 1.00 68.25 130 LEU A C 1
ATOM 571 O O . LEU A 1 96 ? -27.884 -22.794 43.582 1.00 74.84 130 LEU A O 1
ATOM 576 N N . THR A 1 97 ? -29.785 -22.522 44.770 1.00 68.26 131 THR A N 1
ATOM 577 C CA . THR A 1 97 ? -30.626 -23.390 43.953 1.00 67.67 131 THR A CA 1
ATOM 578 C C . THR A 1 97 ? -31.638 -22.490 43.257 1.00 61.28 131 THR A C 1
ATOM 579 O O . THR A 1 97 ? -32.497 -21.892 43.914 1.00 55.02 131 THR A O 1
ATOM 583 N N . VAL A 1 98 ? -31.532 -22.385 41.934 1.00 57.70 132 VAL A N 1
ATOM 584 C CA . VAL A 1 98 ? -32.285 -21.394 41.178 1.00 63.48 132 VAL A CA 1
ATOM 585 C C . VAL A 1 98 ? -33.139 -22.080 40.122 1.00 70.41 132 VAL A C 1
ATOM 586 O O . VAL A 1 98 ? -32.781 -23.132 39.582 1.00 59.18 132 VAL A O 1
ATOM 590 N N . LEU A 1 99 ? -34.286 -21.467 39.836 1.00 77.59 133 LEU A N 1
ATOM 591 C CA . LEU A 1 99 ? -35.140 -21.841 38.717 1.00 82.38 133 LEU A CA 1
ATOM 592 C C . LEU A 1 99 ? -34.967 -20.799 37.619 1.00 82.17 133 LEU A C 1
ATOM 593 O O . LEU A 1 99 ? -35.291 -19.624 37.817 1.00 92.41 133 LEU A O 1
ATOM 598 N N . SER A 1 100 ? -34.457 -21.226 36.470 1.00 73.93 134 SER A N 1
ATOM 599 C CA . SER A 1 100 ? -34.105 -20.314 35.394 1.00 76.49 134 SER A CA 1
ATOM 600 C C . SER A 1 100 ? -35.186 -20.287 34.322 1.00 83.23 134 SER A C 1
ATOM 601 O O . SER A 1 100 ? -35.889 -21.274 34.094 1.00 83.80 134 SER A O 1
ATOM 604 N N . VAL A 1 101 ? -35.317 -19.137 33.668 1.00 89.34 135 VAL A N 1
ATOM 605 C CA . VAL A 1 101 ? -36.070 -19.061 32.420 1.00 100.42 135 VAL A CA 1
ATOM 606 C C . VAL A 1 101 ? -35.304 -19.912 31.416 1.00 103.23 135 VAL A C 1
ATOM 607 O O . VAL A 1 101 ? -34.147 -19.594 31.104 1.00 97.54 135 VAL A O 1
ATOM 611 N N . PRO A 1 102 ? -35.890 -20.991 30.902 1.00 111.38 136 PRO A N 1
ATOM 612 C CA . PRO A 1 102 ? -35.118 -21.971 30.119 1.00 119.78 136 PRO A CA 1
ATOM 613 C C . PRO A 1 102 ? -34.481 -21.333 28.899 1.00 126.39 136 PRO A C 1
ATOM 614 O O . PRO A 1 102 ? -35.181 -20.918 27.963 1.00 135.13 136 PRO A O 1
ATOM 618 N N . PRO A 1 103 ? -33.141 -21.237 28.869 1.00 121.48 137 PRO A N 1
ATOM 619 C CA . PRO A 1 103 ? -32.393 -20.586 27.794 1.00 119.50 137 PRO A CA 1
ATOM 620 C C . PRO A 1 103 ? -31.899 -21.569 26.738 1.00 120.90 137 PRO A C 1
ATOM 621 O O . PRO A 1 103 ? -30.720 -21.516 26.386 1.00 119.83 137 PRO A O 1
ATOM 625 N N . GLY A 1 108 ? -22.462 -19.725 21.714 1.00 105.52 142 GLY A N 1
ATOM 626 C CA . GLY A 1 108 ? -22.717 -20.170 23.071 1.00 109.10 142 GLY A CA 1
ATOM 627 C C . GLY A 1 108 ? -21.627 -21.072 23.617 1.00 115.32 142 GLY A C 1
ATOM 628 O O . GLY A 1 108 ? -21.873 -21.875 24.520 1.00 119.45 142 GLY A O 1
ATOM 629 N N . SER A 1 109 ? -20.423 -20.938 23.057 1.00 112.54 143 SER A N 1
ATOM 630 C CA . SER A 1 109 ? -19.248 -21.716 23.448 1.00 105.81 143 SER A CA 1
ATOM 631 C C . SER A 1 109 ? -19.443 -23.215 23.235 1.00 93.87 143 SER A C 1
ATOM 632 O O . SER A 1 109 ? -18.770 -24.029 23.876 1.00 96.44 143 SER A O 1
ATOM 635 N N . ALA A 1 110 ? -20.350 -23.599 22.336 1.00 78.58 144 ALA A N 1
ATOM 636 C CA . ALA A 1 110 ? -20.625 -25.008 22.088 1.00 69.07 144 ALA A CA 1
ATOM 637 C C . ALA A 1 110 ? -19.571 -25.676 21.217 1.00 64.17 144 ALA A C 1
ATOM 638 O O . ALA A 1 110 ? -19.598 -26.904 21.075 1.00 66.56 144 ALA A O 1
ATOM 640 N N . TYR A 1 111 ? -18.648 -24.911 20.632 1.00 63.26 145 TYR A N 1
ATOM 641 C CA . TYR A 1 111 ? -17.602 -25.469 19.782 1.00 67.71 145 TYR A CA 1
ATOM 642 C C . TYR A 1 111 ? -16.208 -25.200 20.337 1.00 60.53 145 TYR A C 1
ATOM 643 O O . TYR A 1 111 ? -15.218 -25.350 19.616 1.00 60.56 145 TYR A O 1
ATOM 652 N N . GLY A 1 112 ? -16.112 -24.804 21.606 1.00 63.17 146 GLY A N 1
ATOM 653 C CA . GLY A 1 112 ? -14.821 -24.630 22.230 1.00 56.03 146 GLY A CA 1
ATOM 654 C C . GLY A 1 112 ? -14.270 -25.929 22.785 1.00 55.62 146 GLY A C 1
ATOM 655 O O . GLY A 1 112 ? -14.999 -26.880 23.064 1.00 56.67 146 GLY A O 1
ATOM 656 N N . SER A 1 113 ? -12.946 -25.966 22.941 1.00 54.54 147 SER A N 1
ATOM 657 C CA . SER A 1 113 ? -12.304 -27.163 23.469 1.00 54.60 147 SER A CA 1
ATOM 658 C C . SER A 1 113 ? -12.351 -27.204 24.992 1.00 55.99 147 SER A C 1
ATOM 659 O O . SER A 1 113 ? -12.573 -28.269 25.577 1.00 55.46 147 SER A O 1
ATOM 662 N N . VAL A 1 114 ? -12.151 -26.065 25.647 1.00 52.01 148 VAL A N 1
ATOM 663 C CA . VAL A 1 114 ? -12.110 -25.999 27.103 1.00 51.13 148 VAL A CA 1
ATOM 664 C C . VAL A 1 114 ? -13.521 -25.765 27.626 1.00 50.99 148 VAL A C 1
ATOM 665 O O . VAL A 1 114 ? -14.135 -24.731 27.344 1.00 50.65 148 VAL A O 1
ATOM 669 N N . LYS A 1 115 ? -14.037 -26.728 28.381 1.00 53.02 149 LYS A N 1
ATOM 670 C CA . LYS A 1 115 ? -15.341 -26.619 29.016 1.00 51.66 149 LYS A CA 1
ATOM 671 C C . LYS A 1 115 ? -15.178 -26.317 30.500 1.00 51.63 149 LYS A C 1
ATOM 672 O O . LYS A 1 115 ? -14.095 -26.459 31.074 1.00 52.75 149 LYS A O 1
ATOM 678 N N . ALA A 1 116 ? -16.277 -25.897 31.119 1.00 54.09 150 ALA A N 1
ATOM 679 C CA . ALA A 1 116 ? -16.276 -25.656 32.554 1.00 56.98 150 ALA A CA 1
ATOM 680 C C . ALA A 1 116 ? -16.119 -26.973 33.303 1.00 56.54 150 ALA A C 1
ATOM 681 O O . ALA A 1 116 ? -16.795 -27.960 32.997 1.00 52.44 150 ALA A O 1
ATOM 683 N N . TYR A 1 117 ? -15.221 -26.988 34.283 1.00 55.76 151 TYR A N 1
ATOM 684 C CA . TYR A 1 117 ? -14.947 -28.203 35.039 1.00 54.55 151 TYR A CA 1
ATOM 685 C C . TYR A 1 117 ? -16.088 -28.480 36.010 1.00 53.20 151 TYR A C 1
ATOM 686 O O . TYR A 1 117 ? -16.446 -27.621 36.822 1.00 55.00 151 TYR A O 1
ATOM 695 N N . THR A 1 118 ? -16.672 -29.672 35.914 1.00 55.22 152 THR A N 1
ATOM 696 C CA . THR A 1 118 ? -17.668 -30.089 36.888 1.00 66.05 152 THR A CA 1
ATOM 697 C C . THR A 1 118 ? -16.996 -30.388 38.223 1.00 65.45 152 THR A C 1
ATOM 698 O O . THR A 1 118 ? -15.820 -30.758 38.281 1.00 78.08 152 THR A O 1
ATOM 702 N N . ASN A 1 119 ? -17.760 -30.223 39.303 1.00 60.10 153 ASN A N 1
ATOM 703 C CA . ASN A 1 119 ? -17.234 -30.317 40.667 1.00 78.38 153 ASN A CA 1
ATOM 704 C C . ASN A 1 119 ? -16.124 -29.289 40.887 1.00 69.25 153 ASN A C 1
ATOM 705 O O . ASN A 1 119 ? -15.055 -29.593 41.419 1.00 66.02 153 ASN A O 1
ATOM 710 N N . PHE A 1 120 ? -16.390 -28.056 40.465 1.00 61.28 154 PHE A N 1
ATOM 711 C CA . PHE A 1 120 ? -15.410 -26.985 40.578 1.00 54.19 154 PHE A CA 1
ATOM 712 C C . PHE A 1 120 ? -15.470 -26.346 41.959 1.00 53.64 154 PHE A C 1
ATOM 713 O O . PHE A 1 120 ? -16.550 -26.001 42.449 1.00 52.95 154 PHE A O 1
ATOM 721 N N . ASP A 1 121 ? -14.303 -26.187 42.581 1.00 54.91 155 ASP A N 1
ATOM 722 C CA . ASP A 1 121 ? -14.174 -25.509 43.868 1.00 61.32 155 ASP A CA 1
ATOM 723 C C . ASP A 1 121 ? -12.981 -24.569 43.769 1.00 55.76 155 ASP A C 1
ATOM 724 O O . ASP A 1 121 ? -11.834 -25.025 43.718 1.00 57.60 155 ASP A O 1
ATOM 729 N N . ALA A 1 122 ? -13.251 -23.261 43.744 1.00 41.85 156 ALA A N 1
ATOM 730 C CA . ALA A 1 122 ? -12.177 -22.288 43.568 1.00 44.83 156 ALA A CA 1
ATOM 731 C C . ALA A 1 122 ? -11.220 -22.293 44.752 1.00 42.75 156 ALA A C 1
ATOM 732 O O . ALA A 1 122 ? -10.001 -22.187 44.572 1.00 43.67 156 ALA A O 1
ATOM 734 N N . GLU A 1 123 ? -11.753 -22.409 45.970 1.00 45.99 157 GLU A N 1
ATOM 735 C CA . GLU A 1 123 ? -10.899 -22.482 47.151 1.00 45.70 157 GLU A CA 1
ATOM 736 C C . GLU A 1 123 ? -9.967 -23.681 47.073 1.00 49.83 157 GLU A C 1
ATOM 737 O O . GLU A 1 123 ? -8.764 -23.568 47.334 1.00 55.94 157 GLU A O 1
ATOM 743 N N . ARG A 1 124 ? -10.513 -24.842 46.706 1.00 45.88 158 ARG A N 1
ATOM 744 C CA . ARG A 1 124 ? -9.696 -26.039 46.545 1.00 49.57 158 ARG A CA 1
ATOM 745 C C . ARG A 1 124 ? -8.593 -25.813 45.518 1.00 46.68 158 ARG A C 1
ATOM 746 O O . ARG A 1 124 ? -7.423 -26.131 45.763 1.00 48.10 158 ARG A O 1
ATOM 754 N N . ASP A 1 125 ? -8.949 -25.244 44.363 1.00 41.41 159 ASP A N 1
ATOM 755 C CA . ASP A 1 125 ? -7.961 -25.019 43.313 1.00 44.28 159 ASP A CA 1
ATOM 756 C C . ASP A 1 125 ? -6.925 -23.985 43.733 1.00 47.53 159 ASP A C 1
ATOM 757 O O . ASP A 1 125 ? -5.724 -24.180 43.513 1.00 47.75 159 ASP A O 1
ATOM 762 N N . ALA A 1 126 ? -7.370 -22.880 44.335 1.00 36.36 160 ALA A N 1
ATOM 763 C CA . ALA A 1 126 ? -6.435 -21.852 44.782 1.00 42.86 160 ALA A CA 1
ATOM 764 C C . ALA A 1 126 ? -5.411 -22.427 45.751 1.00 47.60 160 ALA A C 1
ATOM 765 O O . ALA A 1 126 ? -4.206 -22.185 45.613 1.00 36.91 160 ALA A O 1
ATOM 767 N N . LEU A 1 127 ? -5.876 -23.205 46.735 1.00 38.79 161 LEU A N 1
ATOM 768 C CA . LEU A 1 127 ? -4.962 -23.800 47.705 1.00 47.87 161 LEU A CA 1
ATOM 769 C C . LEU A 1 127 ? -4.016 -24.788 47.037 1.00 48.42 161 LEU A C 1
ATOM 770 O O . LEU A 1 127 ? -2.823 -24.828 47.359 1.00 55.06 161 LEU A O 1
ATOM 775 N N . ASN A 1 128 ? -4.531 -25.602 46.111 1.00 44.11 162 ASN A N 1
ATOM 776 C CA . ASN A 1 128 ? -3.668 -26.539 45.400 1.00 48.34 162 ASN A CA 1
ATOM 777 C C . ASN A 1 128 ? -2.662 -25.802 44.526 1.00 40.30 162 ASN A C 1
ATOM 778 O O . ASN A 1 128 ? -1.517 -26.246 44.378 1.00 41.02 162 ASN A O 1
ATOM 783 N N . ILE A 1 129 ? -3.066 -24.671 43.947 1.00 38.98 163 ILE A N 1
ATOM 784 C CA . ILE A 1 129 ? -2.135 -23.882 43.146 1.00 39.58 163 ILE A CA 1
ATOM 785 C C . ILE A 1 129 ? -1.039 -23.297 44.026 1.00 42.84 163 ILE A C 1
ATOM 786 O O . ILE A 1 129 ? 0.145 -23.327 43.669 1.00 44.48 163 ILE A O 1
ATOM 791 N N . GLU A 1 130 ? -1.409 -22.766 45.193 1.00 36.39 164 GLU A N 1
ATOM 792 C CA . GLU A 1 130 ? -0.400 -22.227 46.098 1.00 44.85 164 GLU A CA 1
ATOM 793 C C . GLU A 1 130 ? 0.555 -23.318 46.566 1.00 48.83 164 GLU A C 1
ATOM 794 O O . GLU A 1 130 ? 1.759 -23.078 46.708 1.00 59.14 164 GLU A O 1
ATOM 800 N N . THR A 1 131 ? 0.037 -24.526 46.801 1.00 49.53 165 THR A N 1
ATOM 801 C CA . THR A 1 131 ? 0.907 -25.644 47.149 1.00 49.86 165 THR A CA 1
ATOM 802 C C . THR A 1 131 ? 1.899 -25.930 46.029 1.00 47.95 165 THR A C 1
ATOM 803 O O . THR A 1 131 ? 3.075 -26.215 46.285 1.00 48.79 165 THR A O 1
ATOM 807 N N . ALA A 1 132 ? 1.443 -25.845 44.777 1.00 42.95 166 ALA A N 1
ATOM 808 C CA . ALA A 1 132 ? 2.331 -26.094 43.647 1.00 47.03 166 ALA A CA 1
ATOM 809 C C . ALA A 1 132 ? 3.355 -24.978 43.492 1.00 46.68 166 ALA A C 1
ATOM 810 O O . ALA A 1 132 ? 4.504 -25.231 43.111 1.00 45.55 166 ALA A O 1
ATOM 812 N N . ILE A 1 133 ? 2.958 -23.737 43.779 1.00 41.82 167 ILE A N 1
ATOM 813 C CA . ILE A 1 133 ? 3.903 -22.628 43.709 1.00 44.90 167 ILE A CA 1
ATOM 814 C C . ILE A 1 133 ? 4.940 -22.743 44.818 1.00 50.83 167 ILE A C 1
ATOM 815 O O . ILE A 1 133 ? 6.138 -22.538 44.590 1.00 54.55 167 ILE A O 1
ATOM 820 N N . LYS A 1 134 ? 4.502 -23.079 46.032 1.00 53.78 168 LYS A N 1
ATOM 821 C CA . LYS A 1 134 ? 5.407 -23.203 47.167 1.00 56.01 168 LYS A CA 1
ATOM 822 C C . LYS A 1 134 ? 6.192 -24.508 47.163 1.00 58.77 168 LYS A C 1
ATOM 823 O O . LYS A 1 134 ? 7.114 -24.655 47.972 1.00 58.26 168 LYS A O 1
ATOM 829 N N . THR A 1 135 ? 5.851 -25.454 46.291 1.00 56.49 169 THR A N 1
ATOM 830 C CA . THR A 1 135 ? 6.638 -26.675 46.175 1.00 59.68 169 THR A CA 1
ATOM 831 C C . THR A 1 135 ? 8.056 -26.339 45.728 1.00 60.39 169 THR A C 1
ATOM 832 O O . THR A 1 135 ? 8.262 -25.502 44.844 1.00 53.90 169 THR A O 1
ATOM 836 N N . LYS A 1 136 ? 9.035 -26.986 46.358 1.00 57.43 170 LYS A N 1
ATOM 837 C CA . LYS A 1 136 ? 10.436 -26.728 46.048 1.00 58.29 170 LYS A CA 1
ATOM 838 C C . LYS A 1 136 ? 10.703 -26.960 44.567 1.00 56.73 170 LYS A C 1
ATOM 839 O O . LYS A 1 136 ? 10.553 -28.080 44.067 1.00 61.26 170 LYS A O 1
ATOM 845 N N . GLY A 1 137 ? 11.096 -25.896 43.867 1.00 53.55 171 GLY A N 1
ATOM 846 C CA . GLY A 1 137 ? 11.316 -25.949 42.438 1.00 52.88 171 GLY A CA 1
ATOM 847 C C . GLY A 1 137 ? 10.118 -25.584 41.589 1.00 47.50 171 GLY A C 1
ATOM 848 O O . GLY A 1 137 ? 10.243 -25.561 40.357 1.00 48.99 171 GLY A O 1
ATOM 849 N N . VAL A 1 138 ? 8.972 -25.294 42.210 1.00 47.94 172 VAL A N 1
ATOM 850 C CA . VAL A 1 138 ? 7.712 -24.965 41.545 1.00 45.37 172 VAL A CA 1
ATOM 851 C C . VAL A 1 138 ? 7.175 -26.183 40.804 1.00 50.33 172 VAL A C 1
ATOM 852 O O . VAL A 1 138 ? 7.821 -26.710 39.892 1.00 50.55 172 VAL A O 1
ATOM 856 N N . ASP A 1 139 ? 5.982 -26.637 41.195 1.00 48.46 173 ASP A N 1
ATOM 857 C CA . ASP A 1 139 ? 5.297 -27.744 40.528 1.00 46.76 173 ASP A CA 1
ATOM 858 C C . ASP A 1 139 ? 4.498 -27.170 39.359 1.00 41.11 173 ASP A C 1
ATOM 859 O O . ASP A 1 139 ? 3.300 -26.896 39.452 1.00 37.91 173 ASP A O 1
ATOM 864 N N . GLU A 1 140 ? 5.193 -26.988 38.231 1.00 41.90 174 GLU A N 1
ATOM 865 C CA . GLU 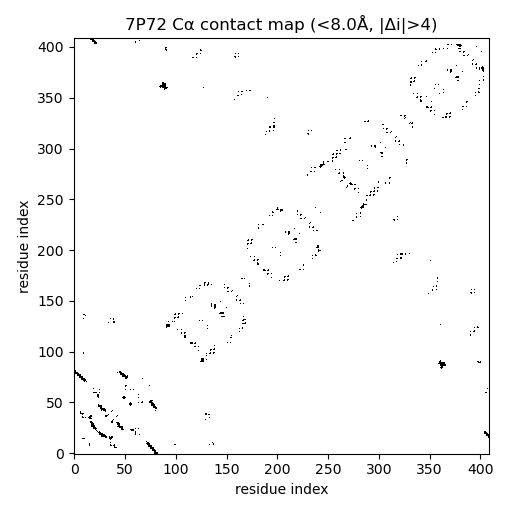A 1 140 ? 4.537 -26.464 37.035 1.00 43.42 174 GLU A CA 1
ATOM 866 C C . GLU A 1 140 ? 3.473 -27.421 36.519 1.00 42.04 174 GLU A C 1
ATOM 867 O O . GLU A 1 140 ? 2.467 -26.981 35.951 1.00 45.61 174 GLU A O 1
ATOM 873 N N . VAL A 1 141 ? 3.680 -28.725 36.707 1.00 44.02 175 VAL A N 1
ATOM 874 C CA . VAL A 1 141 ? 2.753 -29.729 36.189 1.00 44.19 175 VAL A CA 1
ATOM 875 C C . VAL A 1 141 ? 1.353 -29.501 36.740 1.00 40.73 175 VAL A C 1
ATOM 876 O O . VAL A 1 141 ? 0.375 -29.398 35.989 1.00 41.92 175 VAL A O 1
ATOM 880 N N . THR A 1 142 ? 1.239 -29.435 38.068 1.00 45.88 176 THR A N 1
ATOM 881 C CA . THR A 1 142 ? -0.065 -29.259 38.696 1.00 44.46 176 THR A CA 1
ATOM 882 C C . THR A 1 142 ? -0.701 -27.940 38.278 1.00 34.30 176 THR A C 1
ATOM 883 O O . THR A 1 142 ? -1.915 -27.869 38.058 1.00 46.09 176 THR A O 1
ATOM 887 N N . ILE A 1 143 ? 0.110 -26.888 38.149 1.00 34.23 177 ILE A N 1
ATOM 888 C CA . ILE A 1 143 ? -0.408 -25.590 37.725 1.00 36.52 177 ILE A CA 1
ATOM 889 C C . ILE A 1 143 ? -1.033 -25.689 36.340 1.00 38.83 177 ILE A C 1
ATOM 890 O O . ILE A 1 143 ? -2.100 -25.119 36.083 1.00 37.73 177 ILE A O 1
ATOM 895 N N . VAL A 1 144 ? -0.384 -26.420 35.431 1.00 39.85 178 VAL A N 1
ATOM 896 C CA . VAL A 1 144 ? -0.929 -26.601 34.089 1.00 33.98 178 VAL A CA 1
ATOM 897 C C . VAL A 1 144 ? -2.174 -27.477 34.132 1.00 34.30 178 VAL A C 1
ATOM 898 O O . VAL A 1 144 ? -3.193 -27.168 33.501 1.00 39.05 178 VAL A O 1
ATOM 902 N N . ASN A 1 145 ? -2.107 -28.586 34.878 1.00 31.48 179 ASN A N 1
ATOM 903 C CA . ASN A 1 145 ? -3.229 -29.518 34.938 1.00 35.52 179 ASN A CA 1
ATOM 904 C C . ASN A 1 145 ? -4.499 -28.839 35.428 1.00 39.07 179 ASN A C 1
ATOM 905 O O . ASN A 1 145 ? -5.600 -29.159 34.964 1.00 32.15 179 ASN A O 1
ATOM 910 N N . ILE A 1 146 ? -4.370 -27.898 36.360 1.00 36.02 180 ILE A N 1
ATOM 911 C CA . ILE A 1 146 ? -5.542 -27.204 36.883 1.00 32.61 180 ILE A CA 1
ATOM 912 C C . ILE A 1 146 ? -6.033 -26.150 35.897 1.00 33.71 180 ILE A C 1
ATOM 913 O O . ILE A 1 146 ? -7.164 -26.218 35.402 1.00 37.90 180 ILE A O 1
ATOM 918 N N . LEU A 1 147 ? -5.183 -25.165 35.591 1.00 36.66 181 LEU A N 1
ATOM 919 C CA . LEU A 1 147 ? -5.650 -23.955 34.916 1.00 38.54 181 LEU A CA 1
ATOM 920 C C . LEU A 1 147 ? -6.124 -24.234 33.495 1.00 48.95 181 LEU A C 1
ATOM 921 O O . LEU A 1 147 ? -7.101 -23.630 33.035 1.00 50.99 181 LEU A O 1
ATOM 926 N N . THR A 1 148 ? -5.450 -25.129 32.775 1.00 47.94 182 THR A N 1
ATOM 927 C CA . THR A 1 148 ? -5.884 -25.441 31.418 1.00 40.66 182 THR A CA 1
ATOM 928 C C . THR A 1 148 ? -7.106 -26.348 31.384 1.00 40.08 182 THR A C 1
ATOM 929 O O . THR A 1 148 ? -7.625 -26.616 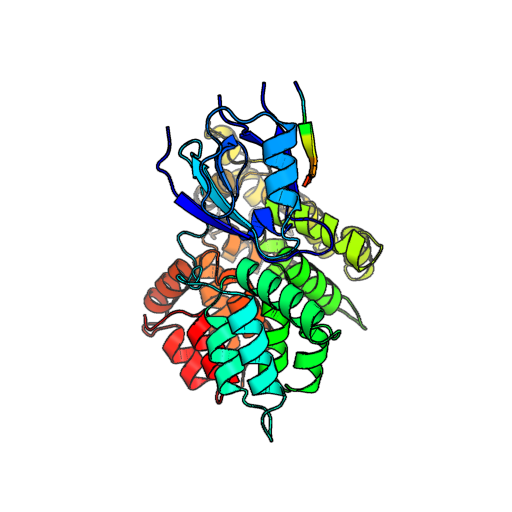30.295 1.00 40.88 182 THR A O 1
ATOM 933 N N . ASN A 1 149 ? -7.578 -26.824 32.536 1.00 37.69 183 ASN A N 1
ATOM 934 C CA . ASN A 1 149 ? -8.782 -27.642 32.605 1.00 40.94 183 ASN A CA 1
ATOM 935 C C . ASN A 1 149 ? -9.878 -26.945 33.404 1.00 40.45 183 ASN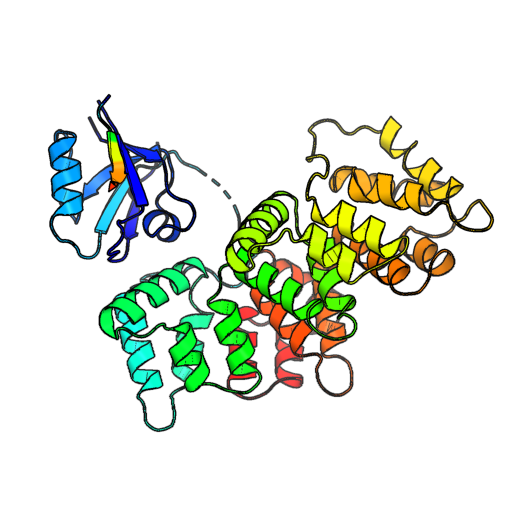 A C 1
ATOM 936 O O . ASN A 1 149 ? -10.742 -27.595 33.997 1.00 43.77 183 ASN A O 1
ATOM 941 N N . ARG A 1 150 ? -9.841 -25.616 33.427 1.00 38.80 184 ARG A N 1
ATOM 942 C CA . ARG A 1 150 ? -10.921 -24.794 33.947 1.00 41.61 184 ARG A CA 1
ATOM 943 C C . ARG A 1 150 ? -11.291 -23.763 32.891 1.00 34.79 184 ARG A C 1
ATOM 944 O O . ARG A 1 150 ? -10.438 -23.308 32.125 1.00 37.46 184 ARG A O 1
ATOM 952 N N . SER A 1 151 ? -12.570 -23.401 32.848 1.00 33.06 185 SER A N 1
ATOM 953 C CA . SER A 1 151 ? -12.993 -22.329 31.961 1.00 34.24 185 SER A CA 1
ATOM 954 C C . SER A 1 151 ? -12.396 -21.004 32.428 1.00 41.06 185 SER A C 1
ATOM 955 O O . SER A 1 151 ? -11.885 -20.879 33.545 1.00 43.78 185 SER A O 1
ATOM 958 N N . ASN A 1 152 ? -12.466 -19.999 31.553 1.00 36.81 186 ASN A N 1
ATOM 959 C CA . ASN A 1 152 ? -11.892 -18.700 31.887 1.00 34.91 186 ASN A CA 1
ATOM 960 C C . ASN A 1 152 ? -12.580 -18.084 33.099 1.00 34.09 186 ASN A C 1
ATOM 961 O O . ASN A 1 152 ? -11.919 -17.506 33.970 1.00 33.52 186 ASN A O 1
ATOM 966 N N . GLU A 1 153 ? -13.909 -18.190 33.169 1.00 34.05 187 GLU A N 1
ATOM 967 C CA . GLU A 1 153 ? -14.628 -17.678 34.332 1.00 30.48 187 GLU A CA 1
ATOM 968 C C . GLU A 1 153 ? -14.191 -18.395 35.602 1.00 37.05 187 GLU A C 1
ATOM 969 O O . GLU A 1 153 ? -14.054 -17.773 36.662 1.00 42.99 187 GLU A O 1
ATOM 975 N N . GLN A 1 154 ? -13.963 -19.707 35.511 1.00 39.21 188 GLN A N 1
ATOM 976 C CA . GLN A 1 154 ? -13.493 -20.454 36.672 1.00 45.90 188 GLN A CA 1
ATOM 977 C C . GLN A 1 154 ? -12.090 -20.026 37.084 1.00 47.66 188 GLN A C 1
ATOM 978 O O . GLN A 1 154 ? -11.755 -20.074 38.274 1.00 46.29 188 GLN A O 1
ATOM 984 N N . ARG A 1 155 ? -11.261 -19.598 36.128 1.00 39.02 189 ARG A N 1
ATOM 985 C CA . ARG A 1 155 ? -9.937 -19.097 36.482 1.00 44.14 189 ARG A CA 1
ATOM 986 C C . ARG A 1 155 ? -10.034 -17.786 37.252 1.00 44.32 189 ARG A C 1
ATOM 987 O O . ARG A 1 155 ? -9.237 -17.535 38.165 1.00 43.43 189 ARG A O 1
ATOM 995 N N . GLN A 1 156 ? -11.004 -16.939 36.902 1.00 34.51 190 GLN A N 1
ATOM 996 C CA . GLN A 1 156 ? -11.185 -15.689 37.631 1.00 32.82 190 GLN A CA 1
ATOM 997 C C . GLN A 1 156 ? -11.575 -15.956 39.078 1.00 39.36 190 GLN A C 1
ATOM 998 O O . GLN A 1 156 ? -11.069 -15.299 39.995 1.00 46.45 190 GLN A O 1
ATOM 1004 N N . ASP A 1 157 ? -12.469 -16.925 39.302 1.00 39.48 191 ASP A N 1
ATOM 1005 C CA . ASP A 1 157 ? -12.831 -17.302 40.666 1.00 45.16 191 ASP A CA 1
ATOM 1006 C C . ASP A 1 157 ? -11.615 -17.789 41.442 1.00 44.44 191 ASP A C 1
ATOM 1007 O O . ASP A 1 157 ? -11.437 -17.441 42.615 1.00 49.24 191 ASP A O 1
ATOM 1012 N N . ILE A 1 158 ? -10.768 -18.597 40.800 1.00 45.57 192 ILE A N 1
ATOM 1013 C CA . ILE A 1 158 ? -9.542 -19.063 41.440 1.00 46.07 192 ILE A CA 1
ATOM 1014 C C . ILE A 1 158 ? -8.653 -17.884 41.810 1.00 46.35 192 ILE A C 1
ATOM 1015 O O . ILE A 1 158 ? -8.080 -17.836 42.907 1.00 39.47 192 ILE A O 1
ATOM 1020 N N . ALA A 1 159 ? -8.536 -16.907 40.908 1.00 39.50 193 ALA A N 1
ATOM 1021 C CA . ALA A 1 159 ? -7.662 -15.766 41.157 1.00 37.76 193 ALA A CA 1
ATOM 1022 C C . ALA A 1 159 ? -8.142 -14.945 42.347 1.00 40.95 193 ALA A C 1
ATOM 1023 O O . ALA A 1 159 ? -7.329 -14.458 43.140 1.00 50.96 193 ALA A O 1
ATOM 1025 N N . PHE A 1 160 ? -9.460 -14.778 42.489 1.00 37.59 194 PHE A N 1
ATOM 1026 C CA . PHE A 1 160 ? -9.982 -14.010 43.614 1.00 40.76 194 PHE A CA 1
ATOM 1027 C C . PHE A 1 160 ? -9.774 -14.747 44.930 1.00 40.76 194 PHE A C 1
ATOM 1028 O O . PHE A 1 160 ? -9.369 -14.142 45.930 1.00 43.15 194 PHE A O 1
ATOM 1036 N N . ALA A 1 161 ? -10.048 -16.053 44.949 1.00 44.17 195 ALA A N 1
ATOM 1037 C CA . ALA A 1 161 ? -9.814 -16.833 46.157 1.00 38.70 195 ALA A CA 1
ATOM 1038 C C . ALA A 1 161 ? -8.331 -16.920 46.486 1.00 46.32 195 ALA A C 1
ATOM 1039 O O . ALA A 1 161 ? -7.959 -16.928 47.666 1.00 45.38 195 ALA A O 1
ATOM 1041 N N . TYR A 1 162 ? -7.473 -16.973 45.464 1.00 41.83 196 TYR A N 1
ATOM 1042 C CA . TYR A 1 162 ? -6.037 -17.017 45.713 1.00 45.63 196 TYR A CA 1
ATOM 1043 C C . TYR A 1 162 ? -5.567 -15.748 46.411 1.00 50.17 196 TYR A C 1
ATOM 1044 O O . TYR A 1 162 ? -4.853 -15.807 47.419 1.00 41.91 196 TYR A O 1
ATOM 1053 N N . GLN A 1 163 ? -5.950 -14.585 45.879 1.00 49.95 197 GLN A N 1
ATOM 1054 C CA . GLN A 1 163 ? -5.538 -13.326 46.489 1.00 52.34 197 GLN A CA 1
ATOM 1055 C C . GLN A 1 163 ? -6.120 -13.181 47.887 1.00 47.96 197 GLN A C 1
ATOM 1056 O O . GLN A 1 163 ? -5.471 -12.633 48.786 1.00 48.93 197 GLN A O 1
ATOM 1062 N N . ARG A 1 164 ? -7.341 -13.676 48.093 1.00 50.39 198 ARG A N 1
ATOM 1063 C CA . ARG A 1 164 ? -7.998 -13.512 49.384 1.00 54.00 198 ARG A CA 1
ATOM 1064 C C . ARG A 1 164 ? -7.309 -14.317 50.479 1.00 58.82 198 ARG A C 1
ATOM 1065 O O . ARG A 1 164 ? -7.333 -13.917 51.647 1.00 55.49 198 ARG A O 1
ATOM 1073 N N . ARG A 1 165 ? -6.687 -15.441 50.129 1.00 62.48 199 ARG A N 1
ATOM 1074 C CA . ARG A 1 165 ? -6.019 -16.282 51.114 1.00 59.86 199 ARG A CA 1
ATOM 1075 C C . ARG A 1 165 ? -4.527 -16.008 51.228 1.00 53.86 199 ARG A C 1
ATOM 1076 O O . ARG A 1 165 ? -3.949 -16.240 52.293 1.00 52.46 199 ARG A O 1
ATOM 1084 N N . THR A 1 166 ? -3.890 -15.522 50.164 1.00 53.28 200 THR A N 1
ATOM 1085 C CA . THR A 1 166 ? -2.456 -15.262 50.177 1.00 54.84 200 THR A CA 1
ATOM 1086 C C . THR A 1 166 ? -2.109 -13.787 50.317 1.00 55.20 200 THR A C 1
ATOM 1087 O O . THR A 1 166 ? -0.954 -13.470 50.623 1.00 56.74 200 THR A O 1
ATOM 1091 N N . LYS A 1 167 ? -3.071 -12.889 50.097 1.00 51.68 201 LYS A N 1
ATOM 1092 C CA . LYS A 1 167 ? -2.834 -11.452 49.963 1.00 56.11 201 LYS A CA 1
ATOM 1093 C C . LYS A 1 167 ? -1.850 -11.133 48.842 1.00 58.62 201 LYS A C 1
ATOM 1094 O O . LYS A 1 167 ? -1.210 -10.076 48.852 1.00 60.50 201 LYS A O 1
ATOM 1100 N N . LYS A 1 168 ? -1.726 -12.033 47.869 1.00 57.45 202 LYS A N 1
ATOM 1101 C CA . LYS A 1 168 ? -0.901 -11.828 46.689 1.00 51.51 202 LYS A CA 1
ATOM 1102 C C . LYS A 1 168 ? -1.729 -12.112 45.447 1.00 45.81 202 LYS A C 1
ATOM 1103 O O . LYS A 1 168 ? -2.533 -13.048 45.429 1.00 50.99 202 LYS A O 1
ATOM 1109 N N A GLU A 1 169 ? -1.535 -11.297 44.415 0.47 42.40 203 GLU A N 1
ATOM 1110 N N B GLU A 1 169 ? -1.533 -11.298 44.414 0.53 42.25 203 GLU A N 1
ATOM 1111 C CA A GLU A 1 169 ? -2.249 -11.506 43.164 0.47 43.70 203 GLU A CA 1
ATOM 1112 C CA B GLU A 1 169 ? -2.243 -11.498 43.158 0.53 43.73 203 G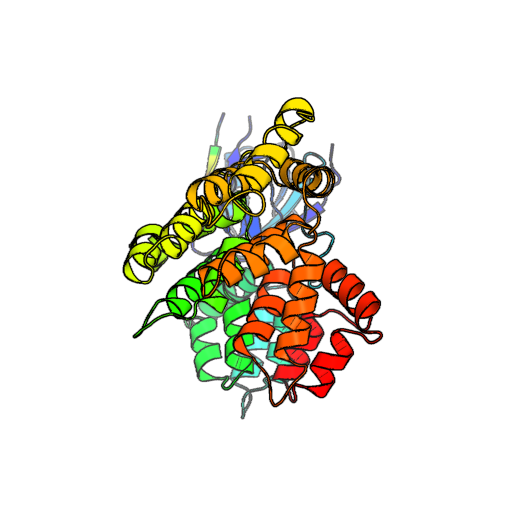LU A CA 1
ATOM 1113 C C A GLU A 1 169 ? -1.733 -12.762 42.472 0.47 43.82 203 GLU A C 1
ATOM 1114 C C B GLU A 1 169 ? -1.733 -12.756 42.464 0.53 43.75 203 GLU A C 1
ATOM 1115 O O A GLU A 1 169 ? -0.524 -12.999 42.400 0.47 45.37 203 GLU A O 1
ATOM 1116 O O B GLU A 1 169 ? -0.522 -12.986 42.385 0.53 45.53 203 GLU A O 1
ATOM 1127 N N . LEU A 1 170 ? -2.664 -13.572 41.962 1.00 44.77 204 LEU A N 1
ATOM 1128 C CA . LEU A 1 170 ? -2.284 -14.848 41.357 1.00 44.80 204 LEU A CA 1
ATOM 1129 C C . LEU A 1 170 ? -1.411 -14.648 40.126 1.00 42.97 204 LEU A C 1
ATOM 1130 O O . LEU A 1 170 ? -0.424 -15.369 39.935 1.00 41.62 204 LEU A O 1
ATOM 1135 N N . ALA A 1 171 ? -1.757 -13.675 39.280 1.00 44.39 205 ALA A N 1
ATOM 1136 C CA . ALA A 1 171 ? -0.959 -13.422 38.084 1.00 42.81 205 ALA A CA 1
ATOM 1137 C C . ALA A 1 171 ? 0.462 -13.013 38.448 1.00 46.82 205 ALA A C 1
ATOM 1138 O O . ALA A 1 171 ? 1.429 -13.482 37.835 1.00 44.30 205 ALA A O 1
ATOM 1140 N N . SER A 1 172 ? 0.610 -12.147 39.451 1.00 47.63 206 SER A N 1
ATOM 1141 C CA . SER A 1 172 ? 1.942 -11.720 39.866 1.00 51.79 206 SER A CA 1
ATOM 1142 C C . SER A 1 172 ? 2.725 -12.872 40.481 1.00 48.97 206 SER A C 1
ATOM 1143 O O . SER A 1 172 ? 3.941 -12.981 40.280 1.00 45.61 206 SER A O 1
ATOM 1146 N N . ALA A 1 173 ? 2.047 -13.740 41.235 1.00 51.28 207 ALA A N 1
ATOM 1147 C CA . ALA A 1 173 ? 2.722 -14.894 41.821 1.00 47.93 207 ALA A CA 1
ATOM 1148 C C . ALA A 1 173 ? 3.156 -15.879 40.745 1.00 46.41 207 ALA A C 1
ATOM 1149 O O . ALA A 1 173 ? 4.277 -16.398 40.786 1.00 40.57 207 ALA A O 1
ATOM 1151 N N . LEU A 1 174 ? 2.282 -16.147 39.771 1.00 45.59 208 LEU A N 1
ATOM 1152 C CA . LEU A 1 174 ? 2.649 -17.040 38.679 1.00 38.48 208 LEU A CA 1
ATOM 1153 C C . LEU A 1 174 ? 3.710 -16.418 37.782 1.00 37.39 208 LEU A C 1
ATOM 1154 O O . LEU A 1 174 ? 4.537 -17.141 37.214 1.00 41.97 208 LEU A O 1
ATOM 1159 N N . LYS A 1 175 ? 3.712 -15.089 37.652 1.00 39.18 209 LYS A N 1
ATOM 1160 C CA . LYS A 1 175 ? 4.757 -14.423 36.881 1.00 39.45 209 LYS A CA 1
ATOM 1161 C C . LYS A 1 175 ? 6.133 -14.713 37.466 1.00 43.79 209 LYS A C 1
ATOM 1162 O O . LYS A 1 175 ? 7.100 -14.929 36.726 1.00 49.98 209 LYS A O 1
ATOM 1168 N N . SER A 1 176 ? 6.238 -14.734 38.794 1.00 35.24 210 SER A N 1
ATOM 1169 C CA . SER A 1 176 ? 7.525 -14.968 39.435 1.00 39.66 210 SER A CA 1
ATOM 1170 C C . SER A 1 176 ? 7.893 -16.446 39.468 1.00 44.50 210 SER A C 1
ATOM 1171 O O . SER A 1 176 ? 9.082 -16.781 39.469 1.00 52.10 210 SER A O 1
ATOM 1174 N N . ALA A 1 177 ? 6.901 -17.338 39.490 1.00 47.69 211 ALA A N 1
ATOM 1175 C CA . ALA A 1 177 ? 7.186 -18.765 39.590 1.00 50.96 211 ALA A CA 1
ATOM 1176 C C . ALA A 1 177 ? 7.497 -19.394 38.237 1.00 48.93 211 ALA A C 1
ATOM 1177 O O . ALA A 1 177 ? 8.311 -20.321 38.164 1.00 52.63 211 ALA A O 1
ATOM 1179 N N . LEU A 1 178 ? 6.872 -18.913 37.169 1.00 50.14 212 LEU A N 1
ATOM 1180 C CA . LEU A 1 178 ? 7.030 -19.492 35.844 1.00 46.83 212 LEU A CA 1
ATOM 1181 C C . LEU A 1 178 ? 7.963 -18.639 34.989 1.00 43.91 212 LEU A C 1
ATOM 1182 O O . LEU A 1 178 ? 8.364 -17.536 35.364 1.00 43.17 212 LEU A O 1
ATOM 1187 N N . SER A 1 179 ? 8.307 -19.172 33.821 1.00 42.31 213 SER A N 1
ATOM 1188 C CA . SER A 1 179 ? 9.181 -18.480 32.882 1.00 44.50 213 SER A CA 1
ATOM 1189 C C . SER A 1 179 ? 8.959 -19.069 31.495 1.00 41.95 213 SER A C 1
ATOM 1190 O O . SER A 1 179 ? 8.174 -20.003 31.313 1.00 44.85 213 SER A O 1
ATOM 1193 N N . GLY A 1 180 ? 9.668 -18.514 30.515 1.00 40.74 214 GLY A N 1
ATOM 1194 C CA . GLY A 1 180 ? 9.619 -19.019 29.160 1.00 38.84 214 GLY A CA 1
ATOM 1195 C C . GLY A 1 180 ? 8.237 -18.905 28.547 1.00 33.18 214 GLY A C 1
ATOM 1196 O O . GLY A 1 180 ? 7.416 -18.061 28.927 1.00 36.31 214 GLY A O 1
ATOM 1197 N N . HIS A 1 181 ? 7.971 -19.780 27.577 1.00 35.89 215 HIS A N 1
ATOM 1198 C CA . HIS A 1 181 ? 6.690 -19.737 26.881 1.00 32.60 215 HIS A CA 1
ATOM 1199 C C . HIS A 1 181 ? 5.537 -20.166 27.781 1.00 33.94 215 HIS A C 1
ATOM 1200 O O . HIS A 1 181 ? 4.405 -19.708 27.589 1.00 30.85 215 HIS A O 1
ATOM 1207 N N . LEU A 1 182 ? 5.800 -21.041 28.756 1.00 35.85 216 LEU A N 1
ATOM 1208 C CA . LEU A 1 182 ? 4.742 -21.472 29.666 1.00 37.43 216 LEU A CA 1
ATOM 1209 C C . LEU A 1 182 ? 4.185 -20.295 30.457 1.00 35.50 216 LEU A C 1
ATOM 1210 O O . LEU A 1 182 ? 2.970 -20.202 30.673 1.00 35.33 216 LEU A O 1
ATOM 1215 N N . GLU A 1 183 ? 5.058 -19.388 30.899 1.00 35.28 217 GLU A N 1
ATOM 1216 C CA . GLU A 1 183 ? 4.596 -18.184 31.581 1.00 35.79 217 GLU A CA 1
ATOM 1217 C C . GLU A 1 183 ? 3.650 -17.384 30.695 1.00 32.41 217 GLU A C 1
ATOM 1218 O O . GLU A 1 183 ? 2.600 -16.915 31.150 1.00 31.85 217 GLU A O 1
ATOM 1224 N N . THR A 1 184 ? 4.009 -17.223 29.420 1.00 33.53 218 THR A N 1
ATOM 1225 C CA . THR A 1 184 ? 3.147 -16.508 28.483 1.00 26.85 218 THR A CA 1
ATOM 1226 C C . THR A 1 184 ? 1.765 -17.144 28.412 1.00 31.67 218 THR A C 1
ATOM 1227 O O . THR A 1 184 ? 0.746 -16.444 28.443 1.00 30.62 218 THR A O 1
ATOM 1231 N N . VAL A 1 185 ? 1.711 -18.475 28.328 1.00 26.53 219 VAL A N 1
ATOM 1232 C CA . VAL A 1 185 ? 0.431 -19.167 28.193 1.00 31.13 219 VAL A CA 1
ATOM 1233 C C . VAL A 1 185 ? -0.413 -18.979 29.447 1.00 28.68 219 VAL A C 1
ATOM 1234 O O . VAL A 1 185 ? -1.569 -18.543 29.380 1.00 26.15 219 VAL A O 1
ATOM 1238 N N . ILE A 1 186 ? 0.155 -19.306 30.610 1.00 28.90 220 ILE A N 1
ATOM 1239 C CA . ILE A 1 186 ? -0.597 -19.239 31.861 1.00 29.20 220 ILE A CA 1
ATOM 1240 C C . ILE A 1 186 ? -1.120 -17.827 32.095 1.00 28.69 220 ILE A C 1
ATOM 1241 O O . ILE A 1 186 ? -2.303 -17.626 32.399 1.00 31.37 220 ILE A O 1
ATOM 1246 N N . LEU A 1 187 ? -0.249 -16.825 31.947 1.00 24.48 221 LEU A N 1
ATOM 1247 C CA . LEU A 1 187 ? -0.669 -15.445 32.166 1.00 34.54 221 LEU A CA 1
ATOM 1248 C C . LEU A 1 187 ? -1.751 -15.027 31.182 1.00 37.23 221 LEU A C 1
ATOM 1249 O O . LEU A 1 187 ? -2.645 -14.251 31.536 1.00 43.66 221 LEU A O 1
ATOM 1254 N N . GLY A 1 188 ? -1.691 -15.530 29.949 1.00 43.13 222 GLY A N 1
ATOM 1255 C CA . GLY A 1 188 ? -2.742 -15.229 28.993 1.00 34.07 222 GLY A CA 1
ATOM 1256 C C . GLY A 1 188 ? -4.074 -15.839 29.387 1.00 31.70 222 GLY A C 1
ATOM 1257 O O . GLY A 1 188 ? -5.126 -15.221 29.205 1.00 33.21 222 GLY A O 1
ATOM 1258 N N . LEU A 1 189 ? -4.046 -17.056 29.937 1.00 27.86 223 LEU A N 1
ATOM 1259 C CA . LEU A 1 189 ? -5.282 -17.716 30.342 1.00 31.16 223 LEU A CA 1
ATOM 1260 C C . LEU A 1 189 ? -5.957 -16.997 31.502 1.00 33.49 223 LEU A C 1
ATOM 1261 O O . LEU A 1 189 ? -7.187 -17.043 31.627 1.00 34.21 223 LEU A O 1
ATOM 1266 N N . LEU A 1 190 ? -5.176 -16.330 32.357 1.00 32.59 224 LEU A N 1
ATOM 1267 C CA . LEU A 1 190 ? -5.747 -15.695 33.542 1.00 36.86 224 LEU A CA 1
ATOM 1268 C C . LEU A 1 190 ? -6.535 -14.437 33.196 1.00 37.05 224 LEU A C 1
ATOM 1269 O O . LEU A 1 190 ? -7.426 -14.042 33.954 1.00 38.40 224 LEU A O 1
ATOM 1274 N N . LYS A 1 191 ? -6.222 -13.793 32.078 1.00 32.20 225 LYS A N 1
ATOM 1275 C CA . LYS A 1 191 ? -6.970 -12.621 31.654 1.00 28.41 225 LYS A CA 1
ATOM 1276 C C . LYS A 1 191 ? -8.310 -13.033 31.059 1.00 30.76 225 LYS A C 1
ATOM 1277 O O . LYS A 1 191 ? -8.450 -14.111 30.473 1.00 32.80 225 LYS A O 1
ATOM 1283 N N . THR A 1 192 ? -9.306 -12.168 31.223 1.00 32.99 226 THR A N 1
ATOM 1284 C CA . THR A 1 192 ? -10.564 -12.357 30.525 1.00 28.17 226 THR A CA 1
ATOM 1285 C C . THR A 1 192 ? -10.337 -12.165 29.026 1.00 27.75 226 THR A C 1
ATOM 1286 O O . THR A 1 192 ? -9.332 -11.577 28.618 1.00 33.58 226 THR A O 1
ATOM 1290 N N . PRO A 1 193 ? -11.240 -12.681 28.181 1.00 31.63 227 PRO A N 1
ATOM 1291 C CA . PRO A 1 193 ? -11.044 -12.527 26.726 1.00 32.13 227 PRO A CA 1
ATOM 1292 C C . PRO A 1 193 ? -10.782 -11.094 26.288 1.00 30.24 227 PRO A C 1
ATOM 1293 O O . PRO A 1 193 ? -9.870 -10.856 25.488 1.00 35.17 227 PRO A O 1
ATOM 1297 N N . ALA A 1 194 ? -11.543 -10.129 26.810 1.00 32.29 228 ALA A N 1
ATOM 1298 C CA . ALA A 1 194 ? -11.339 -8.735 26.431 1.00 29.68 228 ALA A CA 1
ATOM 1299 C C . ALA A 1 194 ? -10.031 -8.183 26.985 1.00 31.16 228 ALA A C 1
ATOM 1300 O O . ALA A 1 194 ? -9.382 -7.359 26.330 1.00 30.56 228 ALA A O 1
ATOM 1302 N N . GLN A 1 195 ? -9.631 -8.613 28.182 1.00 25.04 229 GLN A N 1
ATOM 1303 C CA . GLN A 1 195 ? -8.363 -8.152 28.737 1.00 28.54 229 GLN A CA 1
ATOM 1304 C C . GLN A 1 195 ? -7.189 -8.721 27.958 1.00 23.39 229 GLN A C 1
ATOM 1305 O O . GLN A 1 195 ? -6.187 -8.030 27.737 1.00 42.69 229 GLN A O 1
ATOM 1311 N N . TYR A 1 196 ? -7.287 -9.986 27.551 1.00 25.33 230 TYR A N 1
ATOM 1312 C CA . TYR A 1 196 ? -6.206 -10.608 26.796 1.00 30.62 230 TYR A CA 1
ATOM 1313 C C . TYR A 1 196 ? -6.053 -9.959 25.426 1.00 33.37 230 TYR A C 1
ATOM 1314 O O . TYR A 1 196 ? -4.939 -9.626 25.006 1.00 41.57 230 TYR A O 1
ATOM 1323 N N . ASP A 1 197 ? -7.167 -9.767 24.716 1.00 27.36 231 ASP A N 1
ATOM 1324 C CA . ASP A 1 197 ? -7.108 -9.114 23.413 1.00 33.49 231 ASP A CA 1
ATOM 1325 C C . ASP A 1 197 ? -6.584 -7.689 23.530 1.00 31.75 231 ASP A C 1
ATOM 1326 O O . ASP A 1 197 ? -5.778 -7.247 22.703 1.00 29.03 231 ASP A O 1
ATOM 1331 N N . ALA A 1 198 ? -7.029 -6.954 24.551 1.00 30.77 232 ALA A N 1
ATOM 1332 C CA . ALA A 1 198 ? -6.568 -5.580 24.724 1.00 29.40 232 ALA A CA 1
ATOM 1333 C C . ALA A 1 198 ? -5.068 -5.527 24.984 1.00 28.38 232 ALA A C 1
ATOM 1334 O O . ALA A 1 198 ? -4.361 -4.686 24.417 1.00 38.09 232 ALA A O 1
ATOM 1336 N N . SER A 1 199 ? -4.558 -6.425 25.830 1.00 29.16 233 SER A N 1
ATOM 1337 C CA . SER A 1 199 ? -3.129 -6.418 26.130 1.00 34.45 233 SER A CA 1
ATOM 1338 C C . SER A 1 199 ? -2.307 -6.856 24.923 1.00 28.50 233 SER A C 1
ATOM 1339 O O . SER A 1 199 ? -1.206 -6.341 24.693 1.00 32.96 233 SER A O 1
ATOM 1342 N N . GLU A 1 200 ? -2.822 -7.805 24.141 1.00 29.62 234 GLU A N 1
ATOM 1343 C CA . GLU A 1 200 ? -2.122 -8.216 22.928 1.00 34.17 234 GLU A CA 1
ATOM 1344 C C . GLU A 1 200 ? -2.089 -7.089 21.903 1.00 33.80 234 GLU A C 1
ATOM 1345 O O . GLU A 1 200 ? -1.066 -6.874 21.241 1.00 34.67 234 GLU A O 1
ATOM 1351 N N . LEU A 1 201 ? -3.198 -6.358 21.760 1.00 27.55 235 LEU A N 1
ATOM 1352 C CA . LEU A 1 201 ? -3.211 -5.198 20.873 1.00 26.43 235 LEU A CA 1
ATOM 1353 C C . LEU A 1 201 ? -2.197 -4.157 21.326 1.00 29.10 235 LEU A C 1
ATOM 1354 O O . LEU A 1 201 ? -1.416 -3.642 20.518 1.00 34.88 235 LEU A O 1
ATOM 1359 N N . LYS A 1 202 ? -2.192 -3.839 22.624 1.00 29.68 236 LYS A N 1
ATOM 1360 C CA . LYS A 1 202 ? -1.224 -2.880 23.150 1.00 30.26 236 LYS A CA 1
ATOM 1361 C C . LYS A 1 202 ? 0.203 -3.351 22.907 1.00 32.10 236 LYS A C 1
ATOM 1362 O O . LYS A 1 202 ? 1.069 -2.558 22.519 1.00 32.55 236 LYS A O 1
ATOM 1368 N N . ALA A 1 203 ? 0.466 -4.643 23.127 1.00 30.66 237 ALA A N 1
ATOM 1369 C CA . ALA A 1 203 ? 1.813 -5.166 22.926 1.00 32.00 237 ALA A CA 1
ATOM 1370 C C . ALA A 1 203 ? 2.228 -5.100 21.463 1.00 35.73 237 ALA A C 1
ATOM 1371 O O . ALA A 1 203 ? 3.410 -4.894 21.164 1.00 41.15 237 ALA A O 1
ATOM 1373 N N . SER A 1 204 ? 1.277 -5.262 20.540 1.00 27.16 238 SER A N 1
ATOM 1374 C CA . SER A 1 204 ? 1.595 -5.233 19.118 1.00 36.97 238 SER A CA 1
ATOM 1375 C C . SER A 1 204 ? 1.876 -3.827 18.606 1.00 44.01 238 SER A C 1
ATOM 1376 O O . SER A 1 204 ? 2.478 -3.682 17.537 1.00 42.79 238 SER A O 1
ATOM 1379 N N . MET A 1 205 ? 1.461 -2.794 19.338 1.00 40.80 239 MET A N 1
ATOM 1380 C CA . MET A 1 205 ? 1.704 -1.415 18.936 1.00 33.78 239 MET A CA 1
ATOM 1381 C C . MET A 1 205 ? 2.799 -0.739 19.745 1.00 44.06 239 MET A C 1
ATOM 1382 O O . MET A 1 205 ? 3.485 0.142 19.218 1.00 54.01 239 MET A O 1
ATOM 1387 N N . LYS A 1 206 ? 2.988 -1.134 21.000 1.00 64.96 240 LYS A N 1
ATOM 1388 C CA . LYS A 1 206 ? 4.011 -0.516 21.832 1.00 77.26 240 LYS A CA 1
ATOM 1389 C C . LYS A 1 206 ? 5.400 -0.826 21.286 1.00 80.07 240 LYS A C 1
ATOM 1390 O O . LYS A 1 206 ? 5.668 -1.932 20.810 1.00 79.93 240 LYS A O 1
ATOM 1396 N N . GLY A 1 207 ? 6.282 0.163 21.353 1.00 80.14 241 GLY A N 1
ATOM 1397 C CA . GLY A 1 207 ? 7.627 0.023 20.839 1.00 78.04 241 GLY A CA 1
ATOM 1398 C C . GLY A 1 207 ? 7.746 0.472 19.392 1.00 74.70 241 GLY A C 1
ATOM 1399 O O . GLY A 1 207 ? 6.764 0.594 18.661 1.00 57.51 241 GLY A O 1
ATOM 1400 N N . LEU A 1 208 ? 8.992 0.716 18.983 1.00 87.10 242 LEU A N 1
ATOM 1401 C CA . LEU A 1 208 ? 9.275 1.188 17.631 1.00 89.61 242 LEU A CA 1
ATOM 1402 C C . LEU A 1 208 ? 8.683 0.247 16.591 1.00 78.21 242 LEU A C 1
ATOM 1403 O O . LEU A 1 208 ? 8.906 -0.967 16.630 1.00 78.98 242 LEU A O 1
ATOM 1408 N N . GLY A 1 209 ? 7.924 0.812 15.657 1.00 63.71 243 GLY A N 1
ATOM 1409 C CA . GLY A 1 209 ? 7.225 -0.012 14.694 1.00 68.20 243 GLY A CA 1
ATOM 1410 C C . GLY A 1 209 ? 5.968 -0.627 15.287 1.00 66.41 243 GLY A C 1
ATOM 1411 O O . GLY A 1 209 ? 5.327 -0.063 16.175 1.00 69.49 243 GLY A O 1
ATOM 1412 N N . THR A 1 210 ? 5.628 -1.816 14.795 1.00 60.04 244 THR A N 1
ATOM 1413 C CA . THR A 1 210 ? 4.371 -2.460 15.146 1.00 55.12 244 THR A CA 1
ATOM 1414 C C . THR A 1 210 ? 4.396 -3.898 14.646 1.00 53.87 244 THR A C 1
ATOM 1415 O O . THR A 1 210 ? 4.957 -4.176 13.584 1.00 59.46 244 THR A O 1
ATOM 1419 N N . ASP A 1 211 ? 3.819 -4.807 15.429 1.00 44.57 245 ASP A N 1
ATOM 1420 C CA . ASP A 1 211 ? 3.569 -6.176 14.979 1.00 42.00 245 ASP A CA 1
ATOM 1421 C C . ASP A 1 211 ? 2.266 -6.158 14.189 1.00 42.95 245 ASP A C 1
ATOM 1422 O O . ASP A 1 211 ? 1.186 -6.419 14.722 1.00 46.55 245 ASP A O 1
ATOM 1427 N N . GLU A 1 212 ? 2.372 -5.834 12.896 1.00 32.83 246 GLU A N 1
ATOM 1428 C CA . GLU A 1 212 ? 1.179 -5.715 12.063 1.00 29.13 246 GLU A CA 1
ATOM 1429 C C . GLU A 1 212 ? 0.411 -7.029 11.996 1.00 31.40 246 GLU A C 1
ATOM 1430 O O . GLU A 1 212 ? -0.825 -7.031 11.989 1.00 36.08 246 GLU A O 1
ATOM 1436 N N . ASP A 1 213 ? 1.126 -8.157 11.951 1.00 30.86 247 ASP A N 1
ATOM 1437 C CA . ASP A 1 213 ? 0.456 -9.451 11.869 1.00 31.81 247 ASP A CA 1
ATOM 1438 C C . ASP A 1 213 ? -0.418 -9.702 13.092 1.00 34.46 247 ASP A C 1
ATOM 1439 O O . ASP A 1 213 ? -1.542 -10.204 12.968 1.00 33.10 247 ASP A O 1
ATOM 1444 N N . SER A 1 214 ? 0.076 -9.353 14.283 1.00 39.39 248 SER A N 1
ATOM 1445 C CA . SER A 1 214 ? -0.729 -9.514 15.491 1.00 32.54 248 SER A CA 1
ATOM 1446 C C . SER A 1 214 ? -1.916 -8.560 15.492 1.00 30.75 248 SER A C 1
ATOM 1447 O O . SER A 1 214 ? -3.032 -8.947 15.862 1.00 28.60 248 SER A O 1
ATOM 1450 N N . LEU A 1 215 ? -1.692 -7.309 15.085 1.00 27.60 249 LEU A N 1
ATOM 1451 C CA . LEU A 1 215 ? -2.779 -6.338 15.023 1.00 30.08 249 LEU A CA 1
ATOM 1452 C C . LEU A 1 215 ? -3.848 -6.773 14.030 1.00 32.30 249 LEU A C 1
ATOM 1453 O O . LEU A 1 215 ? -5.048 -6.683 14.317 1.00 28.82 249 LEU A O 1
ATOM 1458 N N . ILE A 1 216 ? -3.430 -7.254 12.859 1.00 33.14 250 ILE A N 1
ATOM 1459 C CA . ILE A 1 216 ? -4.383 -7.663 11.834 1.00 26.62 250 ILE A CA 1
ATOM 1460 C C . ILE A 1 216 ? -5.172 -8.882 12.291 1.00 27.90 250 ILE A C 1
ATOM 1461 O O . ILE A 1 216 ? -6.391 -8.955 12.096 1.00 30.06 250 ILE A O 1
ATOM 1466 N N . GLU A 1 217 ? -4.496 -9.854 12.908 1.00 21.36 251 GLU A N 1
ATOM 1467 C CA . GLU A 1 217 ? -5.168 -11.082 13.324 1.00 30.59 251 GLU A CA 1
ATOM 1468 C C . GLU A 1 217 ? -6.326 -10.792 14.271 1.00 35.60 251 GLU A C 1
ATOM 1469 O O . GLU A 1 217 ? -7.418 -11.349 14.120 1.00 39.59 251 GLU A O 1
ATOM 1475 N N . ILE A 1 218 ? -6.107 -9.919 15.255 1.00 28.59 252 ILE A N 1
ATOM 1476 C CA . ILE A 1 218 ? -7.150 -9.632 16.237 1.00 24.58 252 ILE A CA 1
ATOM 1477 C C . ILE A 1 218 ? -8.247 -8.777 15.619 1.00 27.25 252 ILE A C 1
ATOM 1478 O O . ILE A 1 218 ? -9.438 -9.087 15.733 1.00 33.21 252 ILE A O 1
ATOM 1483 N N . ILE A 1 219 ? -7.862 -7.686 14.956 1.00 28.57 253 ILE A N 1
ATOM 1484 C CA . ILE A 1 219 ? -8.848 -6.734 14.456 1.00 24.66 253 ILE A CA 1
ATOM 1485 C C . ILE A 1 219 ? -9.707 -7.364 13.364 1.00 32.81 253 ILE A C 1
ATOM 1486 O O . ILE A 1 219 ? -10.917 -7.114 13.285 1.00 32.18 253 ILE A O 1
ATOM 1491 N N . CYS A 1 220 ? -9.109 -8.199 12.514 1.00 29.31 254 CYS A N 1
ATOM 1492 C CA . CYS A 1 220 ? -9.862 -8.792 11.416 1.00 35.06 254 CYS A CA 1
ATOM 1493 C C . CYS A 1 220 ? -10.767 -9.935 11.859 1.00 36.67 254 CYS A C 1
ATOM 1494 O O . CYS A 1 220 ? -11.760 -10.214 11.179 1.00 35.35 254 CYS A O 1
ATOM 1497 N N . SER A 1 221 ? -10.465 -10.595 12.979 1.00 30.26 255 SER A N 1
ATOM 1498 C CA . SER A 1 221 ? -11.176 -11.812 13.349 1.00 28.84 255 SER A CA 1
ATOM 1499 C C . SER A 1 221 ? -12.238 -11.614 14.424 1.00 28.08 255 SER A C 1
ATOM 1500 O O . SER A 1 221 ? -13.100 -12.485 14.581 1.00 33.46 255 SER A O 1
ATOM 1503 N N . ARG A 1 222 ? -12.206 -10.510 15.162 1.00 27.75 256 ARG A N 1
ATOM 1504 C CA . ARG A 1 222 ? -13.155 -10.323 16.250 1.00 32.82 256 ARG A CA 1
ATOM 1505 C C . ARG A 1 222 ? -14.477 -9.775 15.728 1.00 27.67 256 ARG A C 1
ATOM 1506 O O . ARG A 1 222 ? -14.524 -9.032 14.744 1.00 37.13 256 ARG A O 1
ATOM 1514 N N . THR A 1 223 ? -15.557 -10.150 16.406 1.00 30.51 257 THR A N 1
ATOM 1515 C CA . THR A 1 223 ? -16.900 -9.745 16.027 1.00 37.06 257 THR A CA 1
ATOM 1516 C C . THR A 1 223 ? -17.251 -8.397 16.660 1.00 36.83 257 THR A C 1
ATOM 1517 O O . THR A 1 223 ? -16.474 -7.814 17.421 1.00 27.81 257 THR A O 1
ATOM 1521 N N . ASN A 1 224 ? -18.447 -7.898 16.334 1.00 33.66 258 ASN A N 1
ATOM 1522 C CA . ASN A 1 224 ? -18.908 -6.625 16.881 1.00 31.75 258 ASN A CA 1
ATOM 1523 C C . ASN A 1 224 ? -18.930 -6.656 18.405 1.00 30.14 258 ASN A C 1
ATOM 1524 O O . ASN A 1 224 ? -18.326 -5.803 19.064 1.00 30.47 258 ASN A O 1
ATOM 1529 N N . GLN A 1 225 ? -19.626 -7.640 18.979 1.00 31.32 259 GLN A N 1
ATOM 1530 C CA . GLN A 1 225 ? -19.750 -7.718 20.432 1.00 33.74 259 GLN A CA 1
ATOM 1531 C C . GLN A 1 225 ? -18.387 -7.819 21.103 1.00 37.39 259 GLN A C 1
ATOM 1532 O O . GLN A 1 225 ? -18.142 -7.175 22.131 1.00 38.76 259 GLN A O 1
ATOM 1538 N N . GLU A 1 226 ? -17.484 -8.617 20.532 1.00 30.37 260 GLU A N 1
ATOM 1539 C CA . GLU A 1 226 ? -16.146 -8.748 21.100 1.00 29.27 260 GLU A CA 1
ATOM 1540 C C . GLU A 1 226 ? -15.388 -7.429 21.026 1.00 34.49 260 GLU A C 1
ATOM 1541 O O . GLU A 1 226 ? -14.763 -7.003 22.004 1.00 34.50 260 GLU A O 1
ATOM 1547 N N . LEU A 1 227 ? -15.441 -6.760 19.871 1.00 32.28 261 LEU A N 1
ATOM 1548 C CA . LEU A 1 227 ? -14.729 -5.496 19.713 1.00 32.57 261 LEU A CA 1
ATOM 1549 C C . LEU A 1 227 ? -15.303 -4.406 20.609 1.00 30.81 261 LEU A C 1
ATOM 1550 O O . LEU A 1 227 ? -14.556 -3.548 21.092 1.00 33.57 261 LEU A O 1
ATOM 1555 N N . GLN A 1 228 ? -16.618 -4.416 20.841 1.00 35.35 262 GLN A N 1
ATOM 1556 C CA . GLN A 1 228 ? -17.211 -3.434 21.742 1.00 29.68 262 GLN A CA 1
ATOM 1557 C C . GLN A 1 228 ? -16.651 -3.581 23.150 1.00 37.40 262 GLN A C 1
ATOM 1558 O O . GLN A 1 228 ? -16.343 -2.583 23.811 1.00 39.98 262 GLN A O 1
ATOM 1564 N N . GLU A 1 229 ? -16.501 -4.820 23.621 1.00 33.78 263 GLU A N 1
ATOM 1565 C CA . GLU A 1 229 ? -15.937 -5.041 24.948 1.00 42.92 263 GLU A CA 1
ATOM 1566 C C . GLU A 1 229 ? -14.439 -4.769 24.967 1.00 36.54 263 GLU A C 1
ATOM 1567 O O . GLU A 1 229 ? -13.908 -4.307 25.982 1.00 30.17 263 GLU A O 1
ATOM 1573 N N . ILE A 1 230 ? -13.747 -5.037 23.857 1.00 32.47 264 ILE A N 1
ATOM 1574 C CA . ILE A 1 230 ? -12.317 -4.746 23.781 1.00 31.83 264 ILE A CA 1
ATOM 1575 C C . ILE A 1 230 ? -12.078 -3.245 23.882 1.00 40.57 264 ILE A C 1
ATOM 1576 O O . ILE A 1 230 ? -11.210 -2.785 24.635 1.00 44.87 264 ILE A O 1
ATOM 1581 N N . ASN A 1 231 ? -12.850 -2.459 23.126 1.00 36.12 265 ASN A N 1
ATOM 1582 C CA . ASN A 1 231 ? -12.708 -1.006 23.178 1.00 32.60 265 ASN A CA 1
ATOM 1583 C C . ASN A 1 231 ? -12.943 -0.478 24.587 1.00 36.52 265 ASN A C 1
ATOM 1584 O O . ASN A 1 231 ? -12.207 0.397 25.061 1.00 39.53 265 ASN A O 1
ATOM 1589 N N . ARG A 1 232 ? -13.959 -1.001 25.276 1.00 33.80 266 ARG A N 1
ATOM 1590 C CA . ARG A 1 232 ? -14.234 -0.538 26.632 1.00 35.99 266 ARG A CA 1
ATOM 1591 C C . ARG A 1 232 ? -13.116 -0.935 27.588 1.00 32.98 266 ARG A C 1
ATOM 1592 O O . ARG A 1 232 ? -12.687 -0.128 28.421 1.00 36.97 266 ARG A O 1
ATOM 1600 N N . VAL A 1 233 ? -12.630 -2.174 27.479 1.00 31.16 267 VAL A N 1
ATOM 1601 C CA . VAL A 1 233 ? -11.608 -2.662 28.400 1.00 33.04 267 VAL A CA 1
ATOM 1602 C C . VAL A 1 233 ? -10.264 -2.008 28.107 1.00 37.65 267 VAL A C 1
ATOM 1603 O O . VAL A 1 233 ? -9.497 -1.696 29.026 1.00 36.22 267 VAL A O 1
ATOM 1607 N N . TYR A 1 234 ? -9.960 -1.783 26.826 1.00 33.92 268 TYR A N 1
ATOM 1608 C CA . TYR A 1 234 ? -8.731 -1.084 26.462 1.00 32.10 268 TYR A CA 1
ATOM 1609 C C . TYR A 1 234 ? -8.686 0.299 27.096 1.00 36.37 268 TYR A C 1
ATOM 1610 O O . TYR A 1 234 ? -7.663 0.708 27.656 1.00 31.08 268 TYR A O 1
ATOM 1619 N N . LYS A 1 235 ? -9.803 1.028 27.023 1.00 41.54 269 LYS A N 1
ATOM 1620 C CA . LYS A 1 235 ? -9.875 2.363 27.609 1.00 40.40 269 LYS A CA 1
ATOM 1621 C C . LYS A 1 235 ? -9.666 2.319 29.120 1.00 41.44 269 LYS A C 1
ATOM 1622 O O . LYS A 1 235 ? -9.012 3.200 29.689 1.00 35.89 269 LYS A O 1
ATOM 1628 N N . GLU A 1 236 ? -10.207 1.298 29.787 1.00 36.85 270 GLU A N 1
ATOM 1629 C CA . GLU A 1 236 ? -10.058 1.211 31.238 1.00 38.10 270 GLU A CA 1
ATOM 1630 C C . GLU A 1 236 ? -8.646 0.791 31.629 1.00 34.95 270 GLU A C 1
ATOM 1631 O O . GLU A 1 236 ? -8.093 1.296 32.613 1.00 35.37 270 GLU A O 1
ATOM 1637 N N . MET A 1 237 ? -8.040 -0.124 30.868 1.00 34.44 271 MET A N 1
ATOM 1638 C CA . MET A 1 237 ? -6.711 -0.616 31.220 1.00 30.47 271 MET A CA 1
ATOM 1639 C C . MET A 1 237 ? -5.635 0.435 30.973 1.00 39.29 271 MET A C 1
ATOM 1640 O O . MET A 1 237 ? -4.711 0.583 31.781 1.00 45.28 271 MET A O 1
ATOM 1645 N N . TYR A 1 238 ? -5.727 1.168 29.863 1.00 35.27 272 TYR A N 1
ATOM 1646 C CA . TYR A 1 238 ? -4.643 2.037 29.428 1.00 32.46 272 TYR A CA 1
ATOM 1647 C C . TYR A 1 238 ? -5.008 3.513 29.391 1.00 33.05 272 TYR A C 1
ATOM 1648 O O . TYR A 1 238 ? -4.152 4.333 29.038 1.00 39.34 272 TYR A O 1
ATOM 1657 N N . LYS A 1 239 ? -6.244 3.876 29.738 1.00 34.21 273 LYS A N 1
ATOM 1658 C CA . LYS A 1 239 ? -6.663 5.277 29.834 1.00 35.21 273 LYS A CA 1
ATOM 1659 C C . LYS A 1 239 ? -6.505 6.009 28.501 1.00 35.17 273 LYS A C 1
ATOM 1660 O O . LYS A 1 239 ? -6.119 7.178 28.455 1.00 37.39 273 LYS A O 1
ATOM 1666 N N . THR A 1 240 ? -6.807 5.317 27.407 1.00 43.45 274 THR A N 1
ATOM 1667 C CA . THR A 1 240 ? -6.813 5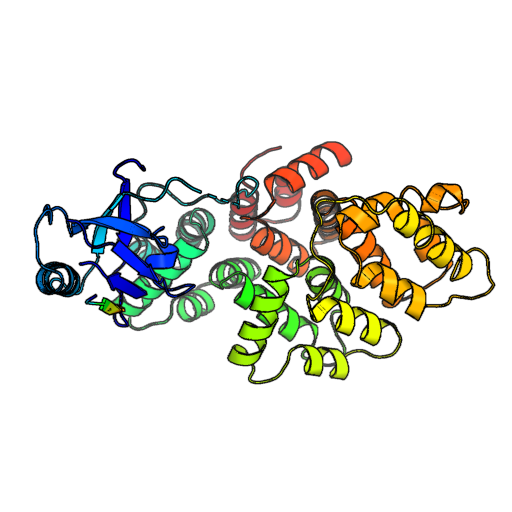.932 26.088 1.00 43.59 274 THR A CA 1
ATOM 1668 C C . THR A 1 240 ? -7.635 5.053 25.158 1.00 36.91 274 THR A C 1
ATOM 1669 O O . THR A 1 240 ? -7.795 3.853 25.396 1.00 37.95 274 THR A O 1
ATOM 1673 N N . ASP A 1 241 ? -8.171 5.668 24.108 1.00 33.96 275 ASP A N 1
ATOM 1674 C CA . ASP A 1 241 ? -8.959 4.928 23.134 1.00 33.99 275 ASP A CA 1
ATOM 1675 C C . ASP A 1 241 ? -8.059 4.044 22.282 1.00 35.47 275 ASP A C 1
ATOM 1676 O O . ASP A 1 241 ? -6.976 4.456 21.858 1.00 39.18 275 ASP A O 1
ATOM 1681 N N . LEU A 1 242 ? -8.516 2.813 22.036 1.00 36.36 276 LEU A N 1
ATOM 1682 C CA . LEU A 1 242 ? -7.784 1.915 21.149 1.00 35.74 276 LEU A CA 1
ATOM 1683 C C . LEU A 1 242 ? -7.605 2.532 19.766 1.00 32.72 276 LEU A C 1
ATOM 1684 O O . LEU A 1 242 ? -6.527 2.432 19.168 1.00 34.51 276 LEU A O 1
ATOM 1689 N N . GLU A 1 243 ? -8.650 3.183 19.249 1.00 29.39 277 GLU A N 1
ATOM 1690 C CA . GLU A 1 243 ? -8.564 3.819 17.938 1.00 32.76 277 GLU A CA 1
ATOM 1691 C C . GLU A 1 243 ? -7.437 4.841 17.882 1.00 35.36 277 GLU A C 1
ATOM 1692 O O . GLU A 1 243 ? -6.790 4.995 16.840 1.00 34.58 277 GLU A O 1
ATOM 1698 N N . LYS A 1 244 ? -7.172 5.531 18.992 1.00 37.46 278 LYS A N 1
ATOM 1699 C CA . LYS A 1 244 ? -6.118 6.538 18.996 1.00 38.62 278 LYS A CA 1
ATOM 1700 C C . LYS A 1 244 ? -4.733 5.903 18.920 1.00 30.86 278 LYS A C 1
ATOM 1701 O O . LYS A 1 244 ? -3.817 6.491 18.339 1.00 37.12 278 LYS A O 1
ATOM 1707 N N . ASP A 1 245 ? -4.559 4.712 19.494 1.00 34.54 279 ASP A N 1
ATOM 1708 C CA . ASP A 1 245 ? -3.276 4.024 19.386 1.00 37.71 279 ASP A CA 1
ATOM 1709 C C . ASP A 1 245 ? -3.078 3.399 18.010 1.00 35.91 279 ASP A C 1
ATOM 1710 O O . ASP A 1 245 ? -1.945 3.340 17.519 1.00 32.09 279 ASP A O 1
ATOM 1715 N N . ILE A 1 246 ? -4.156 2.932 17.380 1.00 31.93 280 ILE A N 1
ATOM 1716 C CA . ILE A 1 246 ? -4.054 2.416 16.017 1.00 31.35 280 ILE A CA 1
ATOM 1717 C C . ILE A 1 246 ? -3.606 3.518 15.067 1.00 31.06 280 ILE A C 1
ATOM 1718 O O . ILE A 1 246 ? -2.759 3.297 14.194 1.00 37.29 280 ILE A O 1
ATOM 1723 N N . ILE A 1 247 ? -4.149 4.726 15.238 1.00 32.74 281 ILE A N 1
ATOM 1724 C CA . ILE A 1 247 ? -3.755 5.858 14.404 1.00 30.12 281 ILE A CA 1
ATOM 1725 C C . ILE A 1 247 ? -2.279 6.178 14.595 1.00 40.91 281 ILE A C 1
ATOM 1726 O O . ILE A 1 247 ? -1.553 6.428 13.625 1.00 40.26 281 ILE A O 1
ATOM 1731 N N . SER A 1 248 ? -1.810 6.169 15.848 1.00 33.29 282 SER A N 1
ATOM 1732 C CA . SER A 1 248 ? -0.430 6.551 16.134 1.00 32.38 282 SER A CA 1
ATOM 1733 C C . SER A 1 248 ? 0.572 5.605 15.488 1.00 31.69 282 SER A C 1
ATOM 1734 O O . SER A 1 248 ? 1.694 6.017 15.174 1.00 41.67 282 SER A O 1
ATOM 1737 N N . ASP A 1 249 ? 0.195 4.343 15.286 1.00 34.72 283 ASP A N 1
ATOM 1738 C CA . ASP A 1 249 ? 1.131 3.310 14.865 1.00 39.82 283 ASP A CA 1
ATOM 1739 C C . ASP A 1 249 ? 0.906 2.808 13.445 1.00 40.28 283 ASP A C 1
ATOM 1740 O O . ASP A 1 249 ? 1.624 1.902 13.008 1.00 48.06 283 ASP A O 1
ATOM 1745 N N . THR A 1 250 ? -0.064 3.358 12.716 1.00 41.34 284 THR A N 1
ATOM 1746 C CA . THR A 1 250 ? -0.346 2.955 11.346 1.00 39.94 284 THR A CA 1
ATOM 1747 C C . THR A 1 250 ? -0.547 4.197 10.486 1.00 44.09 284 THR A C 1
ATOM 1748 O O . THR A 1 250 ? -0.663 5.318 10.990 1.00 44.03 284 THR A O 1
ATOM 1752 N N . SER A 1 251 ? -0.596 3.992 9.172 1.00 41.11 285 SER A N 1
ATOM 1753 C CA . SER A 1 251 ? -0.763 5.101 8.241 1.00 36.37 285 SER A CA 1
ATOM 1754 C C . SER A 1 251 ? -1.368 4.576 6.946 1.00 36.27 285 SER A C 1
ATOM 1755 O O . SER A 1 251 ? -1.484 3.367 6.734 1.00 38.15 285 SER A O 1
ATOM 1758 N N . GLY A 1 252 ? -1.763 5.512 6.084 1.00 37.33 286 GLY A N 1
ATOM 1759 C CA . GLY A 1 252 ? -2.262 5.164 4.768 1.00 49.62 286 GLY A CA 1
ATOM 1760 C C . GLY A 1 252 ? -3.605 4.457 4.823 1.00 48.20 286 GLY A C 1
ATOM 1761 O O . GLY A 1 252 ? -4.380 4.593 5.776 1.00 42.23 286 GLY A O 1
ATOM 1762 N N . ASP A 1 253 ? -3.886 3.691 3.766 1.00 43.57 287 ASP A N 1
ATOM 1763 C CA . ASP A 1 253 ? -5.123 2.923 3.711 1.00 40.10 287 ASP A CA 1
ATOM 1764 C C . ASP A 1 253 ? -5.141 1.787 4.724 1.00 36.66 287 ASP A C 1
ATOM 1765 O O . ASP A 1 253 ? -6.224 1.334 5.108 1.00 32.29 287 ASP A O 1
ATOM 1770 N N . PHE A 1 254 ? -3.970 1.315 5.156 1.00 38.60 288 PHE A N 1
ATOM 1771 C CA . PHE A 1 254 ? -3.916 0.314 6.216 1.00 40.42 288 PHE A CA 1
ATOM 1772 C C . PHE A 1 254 ? -4.526 0.855 7.503 1.00 36.29 288 PHE A C 1
ATOM 1773 O O . PHE A 1 254 ? -5.306 0.167 8.171 1.00 33.23 288 PHE A O 1
ATOM 1781 N N . ARG A 1 255 ? -4.177 2.091 7.862 1.00 36.38 289 ARG A N 1
ATOM 1782 C CA . ARG A 1 255 ? -4.782 2.731 9.025 1.00 34.22 289 ARG A CA 1
ATOM 1783 C C . ARG A 1 255 ? -6.291 2.855 8.857 1.00 40.36 289 ARG A C 1
ATOM 1784 O O . ARG A 1 255 ? -7.056 2.556 9.779 1.00 44.58 289 ARG A O 1
ATOM 1792 N N . LYS A 1 256 ? -6.735 3.296 7.676 1.00 37.18 290 LYS A N 1
ATOM 1793 C CA . LYS A 1 256 ? -8.163 3.480 7.439 1.00 33.71 290 LYS A CA 1
ATOM 1794 C C . LYS A 1 256 ? -8.926 2.172 7.610 1.00 33.34 290 LYS A C 1
ATOM 1795 O O . LYS A 1 256 ? -10.038 2.158 8.151 1.00 34.13 290 LYS A O 1
ATOM 1801 N N . LEU A 1 257 ? -8.339 1.061 7.164 1.00 31.20 291 LEU A N 1
ATOM 1802 C CA . LEU A 1 257 ? -9.010 -0.230 7.273 1.00 27.70 291 LEU A CA 1
ATOM 1803 C C . LEU A 1 257 ? -9.046 -0.711 8.719 1.00 28.57 291 LEU A C 1
ATOM 1804 O O . LEU A 1 257 ? -10.088 -1.163 9.209 1.00 32.33 291 LEU A O 1
ATOM 1809 N N . MET A 1 258 ? -7.913 -0.622 9.419 1.00 27.89 292 MET A N 1
ATOM 1810 C CA . MET A 1 258 ? -7.869 -1.059 10.811 1.00 33.01 292 MET A CA 1
ATOM 1811 C C . MET A 1 258 ? -8.803 -0.229 11.681 1.00 38.08 292 MET A C 1
ATOM 1812 O O . MET A 1 258 ? -9.516 -0.773 12.531 1.00 39.21 292 MET A O 1
ATOM 1817 N N . VAL A 1 259 ? -8.815 1.092 11.476 1.00 39.28 293 VAL A N 1
ATOM 1818 C CA . VAL A 1 259 ? -9.689 1.964 12.258 1.00 35.09 293 VAL A CA 1
ATOM 1819 C C . VAL A 1 259 ? -11.152 1.607 12.023 1.00 34.72 293 VAL A C 1
ATOM 1820 O O . VAL A 1 259 ? -11.956 1.567 12.963 1.00 32.00 293 VAL A O 1
ATOM 1824 N N . ALA A 1 260 ? -11.518 1.324 10.771 1.00 28.39 294 ALA A N 1
ATOM 1825 C CA . ALA A 1 260 ? -12.908 1.000 10.464 1.00 30.38 294 ALA A CA 1
ATOM 1826 C C . ALA A 1 260 ? -13.316 -0.330 11.086 1.00 28.25 294 ALA A C 1
ATOM 1827 O O . ALA A 1 260 ? -14.395 -0.443 11.679 1.00 30.25 294 ALA A O 1
ATOM 1829 N N . LEU A 1 261 ? -12.462 -1.350 10.962 1.00 23.55 295 LEU A N 1
ATOM 1830 C CA . LEU A 1 261 ? -12.770 -2.648 11.553 1.00 32.29 295 LEU A CA 1
ATOM 1831 C C . LEU A 1 261 ? -12.827 -2.568 13.074 1.00 33.76 295 LEU A C 1
ATOM 1832 O O . LEU A 1 261 ? -13.698 -3.180 13.702 1.00 30.87 295 LEU A O 1
ATOM 1837 N N . ALA A 1 262 ? -11.914 -1.806 13.684 1.00 32.61 296 ALA A N 1
ATOM 1838 C CA . ALA A 1 262 ? -11.821 -1.758 15.139 1.00 35.35 296 ALA A CA 1
ATOM 1839 C C . ALA A 1 262 ? -13.048 -1.133 15.788 1.00 37.10 296 ALA A C 1
ATOM 1840 O O . ALA A 1 262 ? -13.300 -1.385 16.970 1.00 31.11 296 ALA A O 1
ATOM 1842 N N . LYS A 1 263 ? -13.814 -0.327 15.050 1.00 41.30 297 LYS A N 1
ATOM 1843 C CA . LYS A 1 263 ? -15.018 0.263 15.622 1.00 39.32 297 LYS A CA 1
ATOM 1844 C C . LYS A 1 263 ? -16.062 -0.788 15.968 1.00 43.28 297 LYS A C 1
ATOM 1845 O O . LYS A 1 263 ? -16.907 -0.540 16.834 1.00 41.69 297 LYS A O 1
ATOM 1851 N N . GLY A 1 264 ? -16.019 -1.948 15.321 1.00 43.81 298 GLY A N 1
ATOM 1852 C CA . GLY A 1 264 ? -16.987 -2.995 15.604 1.00 41.23 298 GLY A CA 1
ATOM 1853 C C . GLY A 1 264 ? -18.423 -2.565 15.404 1.00 41.88 298 GLY A C 1
ATOM 1854 O O . GLY A 1 264 ? -19.290 -2.901 16.221 1.00 36.82 298 GLY A O 1
ATOM 1855 N N . ARG A 1 265 ? -18.694 -1.811 14.338 1.00 40.65 299 ARG A N 1
ATOM 1856 C CA . ARG A 1 265 ? -20.043 -1.368 14.010 1.00 44.58 299 ARG A CA 1
ATOM 1857 C C . ARG A 1 265 ? -20.510 -1.959 12.685 1.00 41.81 299 ARG A C 1
ATOM 1858 O O . ARG A 1 265 ? -21.266 -1.328 11.945 1.00 37.66 299 ARG A O 1
ATOM 1866 N N . ARG A 1 266 ? -20.054 -3.171 12.376 1.00 44.93 300 ARG A N 1
ATOM 1867 C CA . ARG A 1 266 ? -20.518 -3.870 11.186 1.00 41.06 300 ARG A CA 1
ATOM 1868 C C . ARG A 1 266 ? -22.019 -4.121 11.275 1.00 43.66 300 ARG A C 1
ATOM 1869 O O . ARG A 1 266 ? -22.564 -4.343 12.360 1.00 39.82 300 ARG A O 1
ATOM 1877 N N . ALA A 1 267 ? -22.693 -4.061 10.129 1.00 38.76 301 ALA A N 1
ATOM 1878 C CA . ALA A 1 267 ? -24.118 -4.354 10.091 1.00 42.32 301 ALA A CA 1
ATOM 1879 C C . ALA A 1 267 ? -24.389 -5.752 10.633 1.00 49.87 301 ALA A C 1
ATOM 1880 O O . ALA A 1 267 ? -23.661 -6.704 10.339 1.00 43.76 301 ALA A O 1
ATOM 1882 N N . GLU A 1 268 ? -25.436 -5.866 11.444 1.00 52.30 302 GLU A N 1
ATOM 1883 C CA . GLU A 1 268 ? -25.794 -7.146 12.028 1.00 50.10 302 GLU A CA 1
ATOM 1884 C C . GLU A 1 268 ? -26.456 -8.045 10.989 1.00 58.77 302 GLU A C 1
ATOM 1885 O O . GLU A 1 268 ? -27.023 -7.581 9.996 1.00 62.72 302 GLU A O 1
ATOM 1891 N N . ASP A 1 269 ? -26.373 -9.351 11.233 1.00 62.94 303 ASP A N 1
ATOM 1892 C CA . ASP A 1 269 ? -26.961 -10.328 10.327 1.00 66.70 303 ASP A CA 1
ATOM 1893 C C . ASP A 1 269 ? -28.473 -10.153 10.281 1.00 69.63 303 ASP A C 1
ATOM 1894 O O . ASP A 1 269 ? -29.158 -10.308 11.297 1.00 78.57 303 ASP A O 1
ATOM 1899 N N . GLY A 1 270 ? -28.994 -9.824 9.098 1.00 65.54 304 GLY A N 1
ATOM 1900 C CA . GLY A 1 270 ? -30.407 -9.556 8.953 1.00 66.18 304 GLY A CA 1
ATOM 1901 C C . GLY A 1 270 ? -31.213 -10.773 8.535 1.00 69.75 304 GLY A C 1
ATOM 1902 O O . GLY A 1 270 ? -30.678 -11.780 8.076 1.00 71.54 304 GLY A O 1
ATOM 1903 N N . SER A 1 271 ? -32.532 -10.660 8.704 1.00 73.76 305 SER A N 1
ATOM 1904 C CA . SER A 1 271 ? -33.432 -11.742 8.325 1.00 80.01 305 SER A CA 1
ATOM 1905 C C . SER A 1 271 ? -33.623 -11.825 6.817 1.00 74.13 305 SER A C 1
ATOM 1906 O O . SER A 1 271 ? -33.827 -12.920 6.281 1.00 75.85 305 SER A O 1
ATOM 1909 N N . VAL A 1 272 ? -33.559 -10.693 6.123 1.00 64.21 306 VAL A N 1
ATOM 1910 C CA . VAL A 1 272 ? -33.774 -10.637 4.682 1.00 60.36 306 VAL A CA 1
ATOM 1911 C C . VAL A 1 272 ? -32.429 -10.667 3.972 1.00 52.75 306 VAL A C 1
ATOM 1912 O O . VAL A 1 272 ? -31.478 -9.982 4.374 1.00 52.91 306 VAL A O 1
ATOM 1916 N N . ILE A 1 273 ? -32.344 -11.474 2.922 1.00 42.36 307 ILE A N 1
ATOM 1917 C CA . ILE A 1 273 ? -31.180 -11.492 2.047 1.00 42.64 307 ILE A CA 1
ATOM 1918 C C . ILE A 1 273 ? -31.406 -10.449 0.960 1.00 37.49 307 ILE A C 1
ATOM 1919 O O . ILE A 1 273 ? -32.392 -10.518 0.219 1.00 39.96 307 ILE A O 1
ATOM 1924 N N . ASP A 1 274 ? -30.503 -9.472 0.873 1.00 35.69 308 ASP A N 1
ATOM 1925 C CA . ASP A 1 274 ? -30.633 -8.391 -0.105 1.00 42.58 308 ASP A CA 1
ATOM 1926 C C . ASP A 1 274 ? -29.889 -8.800 -1.374 1.00 34.11 308 ASP A C 1
ATOM 1927 O O . ASP A 1 274 ? -28.731 -8.444 -1.603 1.00 33.85 308 ASP A O 1
ATOM 1932 N N . TYR A 1 275 ? -30.585 -9.567 -2.216 1.00 37.60 309 TYR A N 1
ATOM 1933 C CA . TYR A 1 275 ? -29.967 -10.076 -3.437 1.00 31.11 309 TYR A CA 1
ATOM 1934 C C . TYR A 1 275 ? -29.520 -8.943 -4.353 1.00 30.56 309 TYR A C 1
ATOM 1935 O O . TYR A 1 275 ? -28.472 -9.038 -5.005 1.00 31.13 309 TYR A O 1
ATOM 1944 N N . GLU A 1 276 ? -30.296 -7.860 -4.415 1.00 31.72 310 GLU A N 1
ATOM 1945 C CA . GLU A 1 276 ? -29.914 -6.734 -5.261 1.00 31.96 310 GLU A CA 1
ATOM 1946 C C . GLU A 1 276 ? -28.641 -6.067 -4.754 1.00 37.92 310 GLU A C 1
ATOM 1947 O O . GLU A 1 276 ? -27.777 -5.676 -5.548 1.00 38.69 310 GLU A O 1
ATOM 1953 N N . LEU A 1 277 ? -28.503 -5.935 -3.433 1.00 33.76 311 LEU A N 1
ATOM 1954 C CA . LEU A 1 277 ? -27.300 -5.324 -2.879 1.00 29.42 311 LEU A CA 1
ATOM 1955 C C . LEU A 1 277 ? -26.096 -6.243 -3.031 1.00 28.06 311 LEU A C 1
ATOM 1956 O O . LEU A 1 277 ? -24.972 -5.773 -3.245 1.00 27.36 311 LEU A O 1
ATOM 1961 N N . ILE A 1 278 ? -26.310 -7.555 -2.907 1.00 28.00 312 ILE A N 1
ATOM 1962 C CA . ILE A 1 278 ? -25.238 -8.521 -3.136 1.00 32.14 312 ILE A CA 1
ATOM 1963 C C . ILE A 1 278 ? -24.630 -8.320 -4.519 1.00 33.84 312 ILE A C 1
ATOM 1964 O O . ILE A 1 278 ? -23.405 -8.313 -4.686 1.00 30.49 312 ILE A O 1
ATOM 1969 N N . ASP A 1 279 ? -25.483 -8.141 -5.529 1.00 31.91 313 ASP A N 1
ATOM 1970 C CA . ASP A 1 279 ? -24.992 -7.964 -6.893 1.00 36.00 313 ASP A CA 1
ATOM 1971 C C . ASP A 1 279 ? -24.290 -6.622 -7.058 1.00 35.31 313 ASP A C 1
ATOM 1972 O O . ASP A 1 279 ? -23.206 -6.547 -7.648 1.00 31.57 313 ASP A O 1
ATOM 1977 N N A GLN A 1 280 ? -24.887 -5.548 -6.540 0.61 28.49 314 GLN A N 1
ATOM 1978 N N B GLN A 1 280 ? -24.908 -5.549 -6.557 0.39 28.51 314 GLN A N 1
ATOM 1979 C CA A GLN A 1 280 ? -24.259 -4.238 -6.673 0.61 34.87 314 GLN A CA 1
ATOM 1980 C CA B GLN A 1 280 ? -24.296 -4.226 -6.632 0.39 35.53 314 GLN A CA 1
ATOM 1981 C C A GLN A 1 280 ? -22.946 -4.175 -5.902 0.61 35.76 314 GLN A C 1
ATOM 1982 C C B GLN A 1 280 ? -22.956 -4.196 -5.909 0.39 35.47 314 GLN A C 1
ATOM 1983 O O A GLN A 1 280 ? -21.977 -3.563 -6.366 0.61 38.49 314 GLN A O 1
ATOM 1984 O O B GLN A 1 280 ? -21.981 -3.628 -6.415 0.39 37.67 314 GLN A O 1
ATOM 1995 N N . ASP A 1 281 ? -22.890 -4.804 -4.723 1.00 35.46 315 ASP A N 1
ATOM 1996 C CA . ASP A 1 281 ? -21.633 -4.863 -3.984 1.00 30.88 315 ASP A CA 1
ATOM 1997 C C . ASP A 1 281 ? -20.569 -5.624 -4.766 1.00 32.29 315 ASP A C 1
ATOM 1998 O O . ASP A 1 281 ? -19.388 -5.258 -4.741 1.00 30.17 315 ASP A O 1
ATOM 2003 N N . ALA A 1 282 ? -20.970 -6.685 -5.470 1.00 31.90 316 ALA A N 1
ATOM 2004 C CA . ALA A 1 282 ? -20.004 -7.475 -6.226 1.00 32.45 316 ALA A CA 1
ATOM 2005 C C . ALA A 1 282 ? -19.500 -6.715 -7.448 1.00 38.93 316 ALA A C 1
ATOM 2006 O O . ALA A 1 282 ? -18.319 -6.817 -7.804 1.00 36.01 316 ALA A O 1
ATOM 2008 N N . ARG A 1 283 ? -20.379 -5.954 -8.108 1.00 35.75 317 ARG A N 1
ATOM 2009 C CA . ARG A 1 283 ? -19.942 -5.120 -9.224 1.00 38.57 317 ARG A CA 1
ATOM 2010 C C . ARG A 1 283 ? -18.970 -4.046 -8.760 1.00 34.35 317 ARG A C 1
ATOM 2011 O O . ARG A 1 283 ? -17.953 -3.793 -9.416 1.00 32.11 317 ARG A O 1
ATOM 2019 N N . ASP A 1 284 ? -19.269 -3.401 -7.630 1.00 36.54 318 ASP A N 1
ATOM 2020 C CA . ASP A 1 284 ? -18.414 -2.324 -7.143 1.00 39.32 318 ASP A CA 1
ATOM 2021 C C . ASP A 1 284 ? -17.017 -2.834 -6.812 1.00 37.73 318 ASP A C 1
ATOM 2022 O O . ASP A 1 284 ? -16.019 -2.183 -7.143 1.00 38.74 318 ASP A O 1
ATOM 2027 N N . LEU A 1 285 ? -16.925 -3.999 -6.165 1.00 34.35 319 LEU A N 1
ATOM 2028 C CA . LEU A 1 285 ? -15.618 -4.572 -5.858 1.00 31.67 319 LEU A CA 1
ATOM 2029 C C . LEU A 1 285 ? -14.822 -4.831 -7.129 1.00 31.06 319 LEU A C 1
ATOM 2030 O O . LEU A 1 285 ? -13.610 -4.590 -7.174 1.00 30.26 319 LEU A O 1
ATOM 2035 N N . TYR A 1 286 ? -15.492 -5.318 -8.175 1.00 36.27 320 TYR A N 1
ATOM 2036 C CA . TYR A 1 286 ? -14.823 -5.561 -9.447 1.00 38.03 320 TYR A CA 1
ATOM 2037 C C . TYR A 1 286 ? -14.415 -4.250 -10.107 1.00 36.03 320 TYR A C 1
ATOM 2038 O O . TYR A 1 286 ? -13.246 -4.062 -10.468 1.00 39.38 320 TYR A O 1
ATOM 2047 N N . ASP A 1 287 ? -15.367 -3.323 -10.255 1.00 31.14 321 ASP A N 1
ATOM 2048 C CA . ASP A 1 287 ? -15.076 -2.033 -10.874 1.00 35.12 321 ASP A CA 1
ATOM 2049 C C . ASP A 1 287 ? -13.958 -1.295 -10.152 1.00 37.99 321 ASP A C 1
ATOM 2050 O O . ASP A 1 287 ? -13.173 -0.584 -10.788 1.00 35.69 321 ASP A O 1
ATOM 2055 N N . ALA A 1 288 ? -13.872 -1.445 -8.829 1.00 31.90 322 ALA A N 1
ATOM 2056 C CA . ALA A 1 288 ? -12.868 -0.728 -8.057 1.00 30.28 322 ALA A CA 1
ATOM 2057 C C . ALA A 1 288 ? -11.492 -1.375 -8.115 1.00 34.63 322 ALA A C 1
ATOM 2058 O O . ALA A 1 288 ? -10.517 -0.754 -7.679 1.00 36.85 322 ALA A O 1
ATOM 2060 N N . GLY A 1 289 ? -11.383 -2.593 -8.640 1.00 33.43 323 GLY A N 1
ATOM 2061 C CA . GLY A 1 289 ? -10.118 -3.299 -8.605 1.00 32.92 323 GLY A CA 1
ATOM 2062 C C . GLY A 1 289 ? -9.670 -3.896 -9.922 1.00 36.19 323 GLY A C 1
ATOM 2063 O O . GLY A 1 289 ? -8.969 -3.240 -10.696 1.00 42.35 323 GLY A O 1
ATOM 2064 N N . VAL A 1 290 ? -10.075 -5.141 -10.183 1.00 38.23 324 VAL A N 1
ATOM 2065 C CA . VAL A 1 290 ? -9.540 -5.889 -11.321 1.00 41.89 324 VAL A CA 1
ATOM 2066 C C . VAL A 1 290 ? -9.911 -5.221 -12.640 1.00 42.75 324 VAL A C 1
ATOM 2067 O O . VAL A 1 290 ? -9.106 -5.183 -13.580 1.00 49.64 324 VAL A O 1
ATOM 2071 N N . LYS A 1 291 ? -11.125 -4.672 -12.731 1.00 43.94 325 LYS A N 1
ATOM 2072 C CA . LYS A 1 291 ? -11.587 -4.119 -14.000 1.00 44.86 325 LYS A CA 1
ATOM 2073 C C . LYS A 1 291 ? -10.769 -2.905 -14.429 1.00 49.27 325 LYS A C 1
ATOM 2074 O O . LYS A 1 291 ? -10.678 -2.612 -15.627 1.00 51.54 325 LYS A O 1
ATOM 2080 N N . ARG A 1 292 ? -10.159 -2.201 -13.481 1.00 47.14 326 ARG A N 1
ATOM 2081 C CA . ARG A 1 292 ? -9.515 -0.925 -13.739 1.00 41.44 326 ARG A CA 1
ATOM 2082 C C . ARG A 1 292 ? -8.025 -0.999 -13.432 1.00 49.37 326 ARG A C 1
ATOM 2083 O O . ARG A 1 292 ? -7.546 -1.926 -12.775 1.00 44.63 326 ARG A O 1
ATOM 2091 N N . LYS A 1 293 ? -7.293 -0.003 -13.923 1.00 52.48 327 LYS A N 1
ATOM 2092 C CA . LYS A 1 293 ? -5.901 0.165 -13.532 1.00 52.30 327 LYS A CA 1
ATOM 2093 C C . LYS A 1 293 ? -5.830 0.751 -12.127 1.00 50.45 327 LYS A C 1
ATOM 2094 O O . LYS A 1 293 ? -6.550 1.695 -11.795 1.00 44.85 327 LYS A O 1
ATOM 2100 N N . GLY A 1 294 ? -4.962 0.185 -11.298 1.00 49.81 328 GLY A N 1
ATOM 2101 C CA . GLY A 1 294 ? -4.949 0.642 -9.927 1.00 55.83 328 GLY A CA 1
ATOM 2102 C C . GLY A 1 294 ? -6.135 0.084 -9.158 1.00 48.98 328 GLY A C 1
ATOM 2103 O O . GLY A 1 294 ? -6.833 -0.832 -9.601 1.00 43.37 328 GLY A O 1
ATOM 2104 N N . THR A 1 295 ? -6.360 0.660 -7.979 1.00 50.29 329 THR A N 1
ATOM 2105 C CA . THR A 1 295 ? -7.439 0.207 -7.112 1.00 48.56 329 THR A CA 1
ATOM 2106 C C . THR A 1 295 ? -8.104 1.397 -6.433 1.00 43.15 329 THR A C 1
ATOM 2107 O O . THR A 1 295 ? -7.432 2.360 -6.052 1.00 45.06 329 THR A O 1
ATOM 2111 N N . ASP A 1 296 ? -9.429 1.326 -6.297 1.00 34.17 330 ASP A N 1
ATOM 2112 C CA . ASP A 1 296 ? -10.177 2.239 -5.435 1.00 38.52 330 ASP A CA 1
ATOM 2113 C C . ASP A 1 296 ? -10.253 1.590 -4.055 1.00 34.90 330 ASP A C 1
ATOM 2114 O O . ASP A 1 296 ? -11.210 0.896 -3.705 1.00 40.75 330 ASP A O 1
ATOM 2119 N N . VAL A 1 297 ? -9.199 1.814 -3.265 1.00 38.92 331 VAL A N 1
ATOM 2120 C CA . VAL A 1 297 ? -9.094 1.158 -1.959 1.00 40.76 331 VAL A CA 1
ATOM 2121 C C . VAL A 1 297 ? -10.238 1.526 -1.021 1.00 35.47 331 VAL A C 1
ATOM 2122 O O . VAL A 1 297 ? -10.779 0.624 -0.362 1.00 39.93 331 VAL A O 1
ATOM 2126 N N . PRO A 1 298 ? -10.646 2.794 -0.882 1.00 35.42 332 PRO A N 1
ATOM 2127 C CA . PRO A 1 298 ? -11.764 3.091 0.032 1.00 34.09 332 PRO A CA 1
ATOM 2128 C C . PRO A 1 298 ? -13.050 2.356 -0.304 1.00 38.42 332 PRO A C 1
ATOM 2129 O O . PRO A 1 298 ? -13.819 2.030 0.610 1.00 38.72 332 PRO A O 1
ATOM 2133 N N . LYS A 1 299 ? -13.314 2.080 -1.585 1.00 34.36 333 LYS A N 1
ATOM 2134 C CA . LYS A 1 299 ? -14.511 1.322 -1.934 1.00 33.82 333 LYS A CA 1
ATOM 2135 C C . LYS A 1 299 ? -14.438 -0.096 -1.385 1.00 32.19 333 LYS A C 1
ATOM 2136 O O . LYS A 1 299 ? -15.428 -0.615 -0.856 1.00 33.56 333 LYS A O 1
ATOM 2142 N N . TRP A 1 300 ? -13.271 -0.737 -1.499 1.00 33.49 334 TRP A N 1
ATOM 2143 C CA . TRP A 1 300 ? -13.087 -2.053 -0.895 1.00 32.88 334 TRP A CA 1
ATOM 2144 C C . TRP A 1 300 ? -13.297 -2.000 0.611 1.00 30.56 334 TRP A C 1
ATOM 2145 O O . TRP A 1 300 ? -13.929 -2.891 1.190 1.00 36.91 334 TRP A O 1
ATOM 2156 N N . ILE A 1 301 ? -12.770 -0.962 1.263 1.00 31.07 335 ILE A N 1
ATOM 2157 C CA . ILE A 1 301 ? -12.870 -0.862 2.715 1.00 31.39 335 ILE A CA 1
ATOM 2158 C C . ILE A 1 301 ? -14.320 -0.683 3.144 1.00 34.83 335 ILE A C 1
ATOM 2159 O O . ILE A 1 301 ? -14.779 -1.312 4.105 1.00 35.22 335 ILE A O 1
ATOM 2164 N N . SER A 1 302 ? -15.067 0.168 2.436 1.00 31.39 336 SER A N 1
ATOM 2165 C CA . SER A 1 302 ? -16.452 0.435 2.815 1.00 36.07 336 SER A CA 1
ATOM 2166 C C . SER A 1 302 ? -17.291 -0.836 2.769 1.00 40.73 336 SER A C 1
ATOM 2167 O O . SER A 1 302 ? -18.031 -1.141 3.711 1.00 35.22 336 SER A O 1
ATOM 2170 N N . ILE A 1 303 ? -17.176 -1.598 1.680 1.00 35.66 337 ILE A N 1
ATOM 2171 C CA . ILE A 1 303 ? -18.008 -2.784 1.507 1.00 36.38 337 ILE A CA 1
ATOM 2172 C C . ILE A 1 303 ? -17.619 -3.872 2.501 1.00 33.09 337 ILE A C 1
ATOM 2173 O O . ILE A 1 303 ? -18.484 -4.518 3.104 1.00 31.44 337 ILE A O 1
ATOM 2178 N N . MET A 1 304 ? -16.320 -4.096 2.691 1.00 22.82 338 MET A N 1
ATOM 2179 C CA . MET A 1 304 ? -15.879 -5.231 3.490 1.00 29.86 338 MET A CA 1
ATOM 2180 C C . MET A 1 304 ? -15.947 -4.978 4.992 1.00 35.02 338 MET A C 1
ATOM 2181 O O . MET A 1 304 ? -15.863 -5.938 5.765 1.00 33.21 338 MET A O 1
ATOM 2186 N N . THR A 1 305 ? -16.093 -3.725 5.428 1.00 32.98 339 THR A N 1
ATOM 2187 C CA . THR A 1 305 ? -16.198 -3.436 6.854 1.00 27.17 339 THR A CA 1
ATOM 2188 C C . THR A 1 305 ? -17.615 -3.117 7.305 1.00 37.93 339 THR A C 1
ATOM 2189 O O . THR A 1 305 ? -17.896 -3.206 8.505 1.00 39.05 339 THR A O 1
ATOM 2193 N N . GLU A 1 306 ? -18.512 -2.757 6.388 1.00 32.53 340 GLU A N 1
ATOM 2194 C CA . GLU A 1 306 ? -19.846 -2.320 6.779 1.00 34.54 340 GLU A CA 1
ATOM 2195 C C . GLU A 1 306 ? -20.920 -3.382 6.600 1.00 35.68 340 GLU A C 1
ATOM 2196 O O . GLU A 1 306 ? -21.869 -3.417 7.388 1.00 39.79 340 GLU A O 1
ATOM 2202 N N . ARG A 1 307 ? -20.800 -4.251 5.601 1.00 27.85 341 ARG A N 1
ATOM 2203 C CA . ARG A 1 307 ? -21.825 -5.256 5.352 1.00 30.46 341 ARG A CA 1
ATOM 2204 C C . ARG A 1 307 ? -21.715 -6.406 6.345 1.00 35.43 341 ARG A C 1
ATOM 2205 O O . ARG A 1 307 ? -20.633 -6.723 6.843 1.00 35.44 341 ARG A O 1
ATOM 2213 N N . SER A 1 308 ? -22.852 -7.045 6.613 1.00 37.40 342 SER A N 1
ATOM 2214 C CA . SER A 1 308 ? -22.867 -8.200 7.501 1.00 40.37 342 SER A CA 1
ATOM 2215 C C . SER A 1 308 ? -22.047 -9.341 6.907 1.00 36.21 342 SER A C 1
ATOM 2216 O O . SER A 1 308 ? -21.867 -9.441 5.690 1.00 34.29 342 SER A O 1
ATOM 2219 N N . VAL A 1 309 ? -21.543 -10.209 7.788 1.00 33.34 343 VAL A N 1
ATOM 2220 C CA . VAL A 1 309 ? -20.711 -11.328 7.335 1.00 31.48 343 VAL A CA 1
ATOM 2221 C C . VAL A 1 309 ? -21.470 -12.270 6.407 1.00 35.91 343 VAL A C 1
ATOM 2222 O O . VAL A 1 309 ? -20.920 -12.631 5.353 1.00 33.25 343 VAL A O 1
ATOM 2226 N N . PRO A 1 310 ? -22.699 -12.707 6.716 1.00 35.14 344 PRO A N 1
ATOM 2227 C CA . PRO A 1 310 ? -23.419 -13.544 5.738 1.00 30.51 344 PRO A CA 1
ATOM 2228 C C . PRO A 1 310 ? -23.631 -12.850 4.405 1.00 37.39 344 PRO A C 1
ATOM 2229 O O . PRO A 1 310 ? -23.598 -13.503 3.355 1.00 40.82 344 PRO A O 1
ATOM 2233 N N . HIS A 1 311 ? -23.849 -11.534 4.420 1.00 35.20 345 HIS A N 1
ATOM 2234 C CA . HIS A 1 311 ? -23.977 -10.784 3.175 1.00 32.99 345 HIS A CA 1
ATOM 2235 C C . HIS A 1 311 ? -22.687 -10.848 2.366 1.00 33.40 345 HIS A C 1
ATOM 2236 O O . HIS A 1 311 ? -22.705 -11.158 1.169 1.00 34.12 345 HIS A O 1
ATOM 2243 N N . LEU A 1 312 ? -21.551 -10.571 3.012 1.00 30.81 346 LEU A N 1
ATOM 2244 C CA . LEU A 1 312 ? -20.280 -10.547 2.296 1.00 33.08 346 LEU A CA 1
ATOM 2245 C C . LEU A 1 312 ? -19.890 -11.924 1.777 1.00 34.34 346 LEU A C 1
ATOM 2246 O O . LEU A 1 312 ? -19.190 -12.027 0.762 1.00 34.02 346 LEU A O 1
ATOM 2251 N N . GLN A 1 313 ? -20.326 -12.991 2.451 1.00 31.43 347 GLN A N 1
ATOM 2252 C CA . GLN A 1 313 ? -20.075 -14.336 1.942 1.00 30.50 347 GLN A CA 1
ATOM 2253 C C . GLN A 1 313 ? -20.708 -14.525 0.569 1.00 28.02 347 GLN A C 1
ATOM 2254 O O . GLN A 1 313 ? -20.070 -15.030 -0.360 1.00 27.47 347 GLN A O 1
ATOM 2260 N N . LYS A 1 314 ? -21.969 -14.117 0.423 1.00 33.43 348 LYS A N 1
ATOM 2261 C CA . LYS A 1 314 ? -22.637 -14.237 -0.867 1.00 35.26 348 LYS A CA 1
ATOM 2262 C C . LYS A 1 314 ? -22.105 -13.224 -1.872 1.00 40.77 348 LYS A C 1
ATOM 2263 O O . LYS A 1 314 ? -22.082 -13.503 -3.078 1.00 41.68 348 LYS A O 1
ATOM 2269 N N . VAL A 1 315 ? -21.683 -12.047 -1.401 1.00 37.09 349 VAL A N 1
ATOM 2270 C CA . VAL A 1 315 ? -21.043 -11.077 -2.285 1.00 32.08 349 VAL A CA 1
ATOM 2271 C C . VAL A 1 315 ? -19.790 -11.676 -2.910 1.00 36.85 349 VAL A C 1
ATOM 2272 O O . VAL A 1 315 ? -19.534 -11.510 -4.110 1.00 40.52 349 VAL A O 1
ATOM 2276 N N . PHE A 1 316 ? -18.999 -12.399 -2.114 1.00 33.59 350 PHE A N 1
ATOM 2277 C CA . PHE A 1 316 ? -17.755 -12.963 -2.625 1.00 28.01 350 PHE A CA 1
ATOM 2278 C C . PHE A 1 316 ? -18.019 -14.032 -3.678 1.00 32.29 350 PHE A C 1
ATOM 2279 O O . PHE A 1 316 ? -17.259 -14.155 -4.646 1.00 33.07 350 PHE A O 1
ATOM 2287 N N . ASP A 1 317 ? -19.090 -14.814 -3.514 1.00 35.81 351 ASP A N 1
ATOM 2288 C CA A ASP A 1 317 ? -19.440 -15.802 -4.531 0.40 38.70 351 ASP A CA 1
ATOM 2289 C CA B ASP A 1 317 ? -19.421 -15.799 -4.538 0.60 38.80 351 ASP A CA 1
ATOM 2290 C C . ASP A 1 317 ? -19.974 -15.126 -5.788 1.00 38.21 351 ASP A C 1
ATOM 2291 O O . ASP A 1 317 ? -19.619 -15.508 -6.909 1.00 39.46 351 ASP A O 1
ATOM 2300 N N . ARG A 1 318 ? -20.836 -14.120 -5.617 1.00 37.52 352 ARG A N 1
ATOM 2301 C CA . ARG A 1 318 ? -21.332 -13.358 -6.757 1.00 30.95 352 ARG A CA 1
ATOM 2302 C C . ARG A 1 318 ? -20.204 -12.602 -7.445 1.00 33.42 352 ARG A C 1
ATOM 2303 O O . ARG A 1 318 ? -20.263 -12.366 -8.657 1.00 34.41 352 ARG A O 1
ATOM 2311 N N . TYR A 1 319 ? -19.170 -12.225 -6.691 1.00 33.23 353 TYR A N 1
ATOM 2312 C CA . TYR A 1 319 ? -18.027 -11.540 -7.283 1.00 29.55 353 TYR A CA 1
ATOM 2313 C C . TYR A 1 319 ? -17.339 -12.410 -8.328 1.00 33.44 353 TYR A C 1
ATOM 2314 O O . TYR A 1 319 ? -16.836 -11.900 -9.336 1.00 30.24 353 TYR A O 1
ATOM 2323 N N . LYS A 1 320 ? -17.312 -13.729 -8.108 1.00 31.20 354 LYS A N 1
ATOM 2324 C CA . LYS A 1 320 ? -16.718 -14.645 -9.075 1.00 30.49 354 LYS A CA 1
ATOM 2325 C C . LYS A 1 320 ? -17.470 -14.659 -10.398 1.00 32.15 354 LYS A C 1
ATOM 2326 O O . LYS A 1 320 ? -16.926 -15.136 -11.402 1.00 35.68 354 LYS A O 1
ATOM 2332 N N . SER A 1 321 ? -18.711 -14.173 -10.419 1.00 30.95 355 SER A N 1
ATOM 2333 C CA . SER A 1 321 ? -19.466 -14.094 -11.663 1.00 33.85 355 SER A CA 1
ATOM 2334 C C . SER A 1 321 ? -18.991 -12.960 -12.561 1.00 33.00 355 SER A C 1
ATOM 2335 O O . SER A 1 321 ? -19.179 -13.035 -13.780 1.00 30.26 355 SER A O 1
ATOM 2338 N N . TYR A 1 322 ? -18.376 -11.923 -11.993 1.00 34.01 356 TYR A N 1
ATOM 2339 C CA . TYR A 1 322 ? -17.873 -10.795 -12.767 1.00 38.47 356 TYR A CA 1
ATOM 2340 C C . TYR A 1 322 ? -16.373 -10.849 -13.015 1.00 36.67 356 TYR A C 1
ATOM 2341 O O . TYR A 1 322 ? -15.917 -10.415 -14.078 1.00 41.00 356 TYR A O 1
ATOM 2350 N N . SER A 1 323 ? -15.598 -11.360 -12.064 1.00 39.85 357 SER A N 1
ATOM 2351 C CA . SER A 1 323 ? -14.144 -11.341 -12.103 1.00 40.69 357 SER A CA 1
ATOM 2352 C C . SER A 1 323 ? -13.589 -12.707 -12.480 1.00 33.61 357 SER A C 1
ATOM 2353 O O . SER A 1 323 ? -14.148 -13.735 -12.085 1.00 38.59 357 SER A O 1
ATOM 2356 N N . PRO A 1 324 ? -12.493 -12.744 -13.242 1.00 41.69 358 PRO A N 1
ATOM 2357 C CA . PRO A 1 324 ? -11.840 -14.032 -13.517 1.00 45.43 358 PRO A CA 1
ATOM 2358 C C . PRO A 1 324 ? -11.113 -14.604 -12.314 1.00 48.94 358 PRO A C 1
ATOM 2359 O O . PRO A 1 324 ? -10.784 -15.797 -12.320 1.00 51.82 358 PRO A O 1
ATOM 2363 N N . TYR A 1 325 ? -10.855 -13.797 -11.288 1.00 42.39 359 TYR A N 1
ATOM 2364 C CA . TYR A 1 325 ? -10.180 -14.241 -10.079 1.00 43.69 359 TYR A CA 1
ATOM 2365 C C . TYR A 1 325 ? -11.108 -14.061 -8.886 1.00 41.76 359 TYR A C 1
ATOM 2366 O O . TYR A 1 325 ? -11.919 -13.131 -8.850 1.00 38.26 359 TYR A O 1
ATOM 2375 N N . ASP A 1 326 ? -10.985 -14.953 -7.904 1.00 42.01 360 ASP A N 1
ATOM 2376 C CA . ASP A 1 326 ? -11.800 -14.827 -6.705 1.00 34.53 360 ASP A CA 1
ATOM 2377 C C . ASP A 1 326 ? -11.287 -13.666 -5.853 1.00 31.71 360 ASP A C 1
ATOM 2378 O O . ASP A 1 326 ? -10.316 -12.985 -6.198 1.00 31.81 360 ASP A O 1
ATOM 2383 N N . MET A 1 327 ? -11.949 -13.441 -4.715 1.00 28.89 361 MET A N 1
ATOM 2384 C CA . MET A 1 327 ? -11.650 -12.259 -3.911 1.00 30.67 361 MET A CA 1
ATOM 2385 C C . MET A 1 327 ? -10.219 -12.289 -3.387 1.00 32.45 361 MET A C 1
ATOM 2386 O O . MET A 1 327 ? -9.516 -11.272 -3.424 1.00 31.77 361 MET A O 1
ATOM 2391 N N . LEU A 1 328 ? -9.764 -13.449 -2.910 1.00 28.59 362 LEU A N 1
ATOM 2392 C CA . LEU A 1 328 ? -8.411 -13.551 -2.374 1.00 27.29 362 LEU A CA 1
ATOM 2393 C C . LEU A 1 328 ? -7.368 -13.317 -3.460 1.00 31.92 362 LEU A C 1
ATOM 2394 O O . LEU A 1 328 ? -6.407 -12.564 -3.262 1.00 31.75 362 LEU A O 1
ATOM 2399 N N . GLU A 1 329 ? -7.540 -13.959 -4.619 1.00 36.81 363 GLU A N 1
ATOM 2400 C CA . GLU A 1 329 ? -6.591 -13.771 -5.712 1.00 40.57 363 GLU A CA 1
ATOM 2401 C C . GLU A 1 329 ? -6.597 -12.332 -6.209 1.00 35.56 363 GLU A C 1
ATOM 2402 O O . GLU A 1 329 ? -5.544 -11.781 -6.550 1.00 37.02 363 GLU A O 1
ATOM 2408 N N . SER A 1 330 ? -7.777 -11.710 -6.260 1.00 29.36 364 SER A N 1
ATOM 2409 C CA . SER A 1 330 ? -7.856 -10.312 -6.670 1.00 32.42 364 SER A CA 1
ATOM 2410 C C . SER A 1 330 ? -7.062 -9.418 -5.725 1.00 34.85 364 SER A C 1
ATOM 2411 O O . SER A 1 330 ? -6.391 -8.477 -6.164 1.00 41.75 364 SER A O 1
ATOM 2414 N N . ILE A 1 331 ? -7.122 -9.704 -4.424 1.00 32.21 365 ILE A N 1
ATOM 2415 C CA . ILE A 1 331 ? -6.374 -8.917 -3.449 1.00 30.18 365 ILE A CA 1
ATOM 2416 C C . ILE A 1 331 ? -4.879 -9.028 -3.709 1.00 32.13 365 ILE A C 1
ATOM 2417 O O . ILE A 1 331 ? -4.151 -8.029 -3.675 1.00 38.01 365 ILE A O 1
ATOM 2422 N N . ARG A 1 332 ? -4.399 -10.245 -3.976 1.00 32.03 366 ARG A N 1
ATOM 2423 C CA . ARG A 1 332 ? -2.974 -10.439 -4.221 1.00 35.59 366 ARG A CA 1
ATOM 2424 C C . ARG A 1 332 ? -2.502 -9.670 -5.446 1.00 36.76 366 ARG A C 1
ATOM 2425 O O . ARG A 1 332 ? -1.345 -9.242 -5.497 1.00 41.68 366 ARG A O 1
ATOM 2433 N N . LYS A 1 333 ? -3.373 -9.479 -6.439 1.00 37.11 367 LYS A N 1
ATOM 2434 C CA . LYS A 1 333 ? -2.960 -8.778 -7.649 1.00 37.09 367 LYS A CA 1
ATOM 2435 C C . LYS A 1 333 ? -3.072 -7.264 -7.511 1.00 40.34 367 LYS A C 1
ATOM 2436 O O . LYS A 1 333 ? -2.317 -6.532 -8.160 1.00 39.08 367 LYS A O 1
ATOM 2442 N N . GLU A 1 334 ? -3.988 -6.777 -6.674 1.00 41.27 368 GLU A N 1
ATOM 2443 C CA . GLU A 1 334 ? -4.272 -5.348 -6.608 1.00 39.95 368 GLU A CA 1
ATOM 2444 C C . GLU A 1 334 ? -3.407 -4.613 -5.589 1.00 41.10 368 GLU A C 1
ATOM 2445 O O . GLU A 1 334 ? -2.883 -3.535 -5.890 1.00 42.10 368 GLU A O 1
ATOM 2451 N N . VAL A 1 335 ? -3.241 -5.171 -4.389 1.00 40.49 369 VAL A N 1
ATOM 2452 C CA . VAL A 1 335 ? -2.618 -4.460 -3.282 1.00 37.12 369 VAL A CA 1
ATOM 2453 C C . VAL A 1 335 ? -1.454 -5.274 -2.728 1.00 44.06 369 VAL A C 1
ATOM 2454 O O . VAL A 1 335 ? -1.350 -6.483 -2.941 1.00 51.20 369 VAL A O 1
ATOM 2458 N N . LYS A 1 336 ? -0.577 -4.587 -1.992 1.00 39.64 370 LYS A N 1
ATOM 2459 C CA . LYS A 1 336 ? 0.637 -5.185 -1.450 1.00 37.11 370 LYS A CA 1
ATOM 2460 C C . LYS A 1 336 ? 0.816 -4.751 0.003 1.00 45.35 370 LYS A C 1
ATOM 2461 O O . LYS A 1 336 ? 0.040 -3.955 0.541 1.00 43.74 370 LYS A O 1
ATOM 2467 N N . GLY A 1 337 ? 1.851 -5.294 0.643 1.00 37.65 371 GLY A N 1
ATOM 2468 C CA . GLY A 1 337 ? 2.263 -4.842 1.960 1.00 37.60 371 GLY A CA 1
ATOM 2469 C C . GLY A 1 337 ? 1.280 -5.203 3.062 1.00 34.75 371 GLY A C 1
ATOM 2470 O O . GLY A 1 337 ? 0.617 -6.245 3.039 1.00 34.80 371 GLY A O 1
ATOM 2471 N N . ASP A 1 338 ? 1.198 -4.314 4.055 1.00 38.18 372 ASP A N 1
ATOM 2472 C CA . ASP A 1 338 ? 0.306 -4.540 5.188 1.00 38.15 372 ASP A CA 1
ATOM 2473 C C . ASP A 1 338 ? -1.154 -4.519 4.757 1.00 33.81 372 ASP A C 1
ATOM 2474 O O . ASP A 1 338 ? -1.974 -5.277 5.288 1.00 34.28 372 ASP A O 1
ATOM 2479 N N . LEU A 1 339 ? -1.497 -3.657 3.796 1.00 32.87 373 LEU A N 1
ATOM 2480 C CA . LEU A 1 339 ? -2.873 -3.590 3.313 1.00 35.40 373 LEU A CA 1
ATOM 2481 C C . LEU A 1 339 ? -3.303 -4.913 2.690 1.00 38.70 373 LEU A C 1
ATOM 2482 O O . LEU A 1 339 ? -4.414 -5.395 2.943 1.00 40.54 373 LEU A O 1
ATOM 2487 N N . GLU A 1 340 ? -2.435 -5.516 1.875 1.00 38.06 374 GLU A N 1
ATOM 2488 C CA . GLU A 1 340 ? -2.737 -6.828 1.309 1.00 41.68 374 GLU A CA 1
ATOM 2489 C C . GLU A 1 340 ? -2.924 -7.865 2.408 1.00 37.59 374 GLU A C 1
ATOM 2490 O O . GLU A 1 340 ? -3.880 -8.649 2.387 1.00 35.94 374 GLU A O 1
ATOM 2496 N N . ASN A 1 341 ? -2.008 -7.887 3.377 1.00 40.97 375 ASN A N 1
ATOM 2497 C CA . ASN A 1 341 ? -2.137 -8.812 4.497 1.00 35.98 375 ASN A CA 1
ATOM 2498 C C . ASN A 1 341 ? -3.463 -8.613 5.220 1.00 31.99 375 ASN A C 1
ATOM 2499 O O . ASN A 1 341 ? -4.145 -9.585 5.564 1.00 40.03 375 ASN A O 1
ATOM 2504 N N . ALA A 1 342 ? -3.854 -7.357 5.438 1.00 30.59 376 ALA A N 1
ATOM 2505 C CA . ALA A 1 342 ? -5.089 -7.080 6.162 1.00 31.22 376 ALA A CA 1
ATOM 2506 C C . ALA A 1 342 ? -6.311 -7.544 5.382 1.00 31.23 376 ALA A C 1
ATOM 2507 O O . ALA A 1 342 ? -7.234 -8.133 5.958 1.00 34.15 376 ALA A O 1
ATOM 2509 N N . PHE A 1 343 ? -6.340 -7.288 4.071 1.00 27.03 377 PHE A N 1
ATOM 2510 C CA . PHE A 1 343 ? -7.471 -7.734 3.263 1.00 27.61 377 PHE A CA 1
ATOM 2511 C C . PHE A 1 343 ? -7.526 -9.253 3.174 1.00 24.06 377 PHE A C 1
ATOM 2512 O O . PHE A 1 343 ? -8.606 -9.846 3.271 1.00 28.03 377 PHE A O 1
ATOM 2520 N N . LEU A 1 344 ? -6.373 -9.902 2.984 1.00 24.23 378 LEU A N 1
ATOM 2521 C CA . LEU A 1 344 ? -6.352 -11.360 2.908 1.00 28.89 378 LEU A CA 1
ATOM 2522 C C . LEU A 1 344 ? -6.825 -11.987 4.213 1.00 34.33 378 LEU A C 1
ATOM 2523 O O . LEU A 1 344 ? -7.555 -12.985 4.200 1.00 36.22 378 LEU A O 1
ATOM 2528 N N . ASN A 1 345 ? -6.423 -11.415 5.352 1.00 31.83 379 ASN A N 1
ATOM 2529 C CA . ASN A 1 345 ? -6.885 -11.927 6.639 1.00 31.25 379 ASN A CA 1
ATOM 2530 C C . ASN A 1 345 ? -8.379 -11.697 6.823 1.00 26.70 379 ASN A C 1
ATOM 2531 O O . ASN A 1 345 ? -9.093 -12.582 7.308 1.00 32.18 379 ASN A O 1
ATOM 2536 N N . LEU A 1 346 ? -8.870 -10.516 6.438 1.00 29.81 380 LEU A N 1
ATOM 2537 C CA . LEU A 1 346 ? -10.281 -10.196 6.632 1.00 28.44 380 LEU A CA 1
ATOM 2538 C C . LEU A 1 346 ? -11.175 -11.108 5.798 1.00 25.85 380 LEU A C 1
ATOM 2539 O O . LEU A 1 346 ? -12.147 -11.676 6.308 1.00 30.74 380 LEU A O 1
ATOM 2544 N N . VAL A 1 347 ? -10.860 -11.258 4.509 1.00 29.13 381 VAL A N 1
ATOM 2545 C CA . VAL A 1 347 ? -11.671 -12.108 3.637 1.00 24.65 381 VAL A CA 1
ATOM 2546 C C . VAL A 1 347 ? -11.666 -13.547 4.136 1.00 22.42 381 VAL A C 1
ATOM 2547 O O . VAL A 1 347 ? -12.695 -14.233 4.109 1.00 28.29 381 VAL A O 1
ATOM 2551 N N . GLN A 1 348 ? -10.510 -14.027 4.603 1.00 31.55 382 GLN A N 1
ATOM 2552 C CA . GLN A 1 348 ? -10.450 -15.361 5.193 1.00 30.09 382 GLN A CA 1
ATOM 2553 C C . GLN A 1 348 ? -11.379 -15.475 6.394 1.00 33.32 382 GLN A C 1
ATOM 2554 O O . GLN A 1 348 ? -12.087 -16.477 6.548 1.00 36.40 382 GLN A O 1
ATOM 2560 N N . CYS A 1 349 ? -11.392 -14.453 7.258 1.00 25.22 383 CYS A N 1
ATOM 2561 C CA . CYS A 1 349 ? -12.242 -14.501 8.443 1.00 24.73 383 CYS A CA 1
ATOM 2562 C C . CYS A 1 349 ? -13.721 -14.462 8.081 1.00 29.61 383 CYS A C 1
ATOM 2563 O O . CYS A 1 349 ? -14.544 -15.075 8.771 1.00 31.77 383 CYS A O 1
ATOM 2566 N N . ILE A 1 350 ? -14.078 -13.747 7.012 1.00 35.28 384 ILE A N 1
ATOM 2567 C CA . ILE A 1 350 ? -15.469 -13.710 6.573 1.00 31.55 384 ILE A CA 1
ATOM 2568 C C . ILE A 1 350 ? -15.870 -15.043 5.954 1.00 27.99 384 ILE A C 1
ATOM 2569 O O . ILE A 1 350 ? -16.982 -15.537 6.179 1.00 32.24 384 ILE A O 1
ATOM 2574 N N . GLN A 1 351 ? -14.972 -15.650 5.175 1.00 26.95 385 GLN A N 1
ATOM 2575 C CA . GLN A 1 351 ? -15.311 -16.860 4.430 1.00 30.90 385 GLN A CA 1
ATOM 2576 C C . GLN A 1 351 ? -15.354 -18.090 5.330 1.00 32.06 385 GLN A C 1
ATOM 2577 O O . GLN A 1 351 ? -16.308 -18.872 5.271 1.00 35.17 385 GLN A O 1
ATOM 2583 N N . ASN A 1 352 ? -14.326 -18.282 6.161 1.00 34.43 386 ASN A N 1
ATOM 2584 C CA . ASN A 1 352 ? -14.234 -19.476 7.008 1.00 32.30 386 ASN A CA 1
ATOM 2585 C C . ASN A 1 352 ? -13.210 -19.165 8.106 1.00 29.11 386 ASN A C 1
ATOM 2586 O O . ASN A 1 352 ? -12.011 -19.375 7.923 1.00 23.63 386 ASN A O 1
ATOM 2591 N N . LYS A 1 353 ? -13.705 -18.672 9.241 1.00 27.00 387 LYS A N 1
ATOM 2592 C CA . LYS A 1 353 ? -12.825 -18.248 10.324 1.00 28.12 387 LYS A CA 1
ATOM 2593 C C . LYS A 1 353 ? -12.101 -19.423 10.985 1.00 22.94 387 LYS A C 1
ATOM 2594 O O . LYS A 1 353 ? -10.903 -19.303 11.271 1.00 30.87 387 LYS A O 1
ATOM 2600 N N . PRO A 1 354 ? -12.762 -20.558 11.264 1.00 24.38 388 PRO A N 1
ATOM 2601 C CA . PRO A 1 354 ? -11.998 -21.706 11.788 1.00 24.89 388 PRO A CA 1
ATOM 2602 C C . PRO A 1 354 ? -10.881 -22.151 10.861 1.00 28.62 388 PRO A C 1
ATOM 2603 O O . PRO A 1 354 ? -9.785 -22.486 11.329 1.00 29.09 388 PRO A O 1
ATOM 2607 N N . LEU A 1 355 ? -11.132 -22.163 9.549 1.00 28.10 389 LEU A N 1
ATOM 2608 C CA . LEU A 1 355 ? -10.073 -22.488 8.600 1.00 26.56 389 LEU A CA 1
ATOM 2609 C C . LEU A 1 355 ? -8.977 -21.431 8.619 1.00 28.22 389 LEU A C 1
ATOM 2610 O O . LEU A 1 355 ? -7.793 -21.752 8.460 1.00 24.42 389 LEU A O 1
ATOM 2615 N N . TYR A 1 356 ? -9.356 -20.165 8.808 1.00 32.19 390 TYR A N 1
ATOM 2616 C CA . TYR A 1 356 ? -8.371 -19.094 8.920 1.00 32.10 390 TYR A CA 1
ATOM 2617 C C . TYR A 1 356 ? -7.404 -19.359 10.067 1.00 21.95 390 TYR A C 1
ATOM 2618 O O . TYR A 1 356 ? -6.181 -19.275 9.899 1.00 25.16 390 TYR A O 1
ATOM 2627 N N . PHE A 1 357 ? -7.935 -19.690 11.244 1.00 29.75 391 PHE A N 1
ATOM 2628 C CA . PHE A 1 357 ? -7.067 -19.954 12.387 1.00 32.53 391 PHE A CA 1
ATOM 2629 C C . PHE A 1 357 ? -6.269 -21.237 12.199 1.00 25.46 391 PHE A C 1
ATOM 2630 O O . PHE A 1 357 ? -5.114 -21.320 12.631 1.00 26.70 391 PHE A O 1
ATOM 2638 N N . ALA A 1 358 ? -6.866 -22.243 11.555 1.00 24.08 392 ALA A N 1
ATOM 2639 C CA . ALA A 1 358 ? -6.133 -23.471 11.265 1.00 27.06 392 ALA A CA 1
ATOM 2640 C C . ALA A 1 358 ? -4.906 -23.189 10.407 1.00 32.04 392 ALA A C 1
ATOM 2641 O O . ALA A 1 358 ? -3.825 -23.733 10.662 1.00 29.22 392 ALA A O 1
ATOM 2643 N N . ASP A 1 359 ? -5.048 -22.323 9.398 1.00 36.49 393 ASP A N 1
ATOM 2644 C CA . ASP A 1 359 ? -3.915 -22.001 8.535 1.00 30.83 393 ASP A CA 1
ATOM 2645 C C . ASP A 1 359 ? -2.860 -21.187 9.276 1.00 30.11 393 ASP A C 1
ATOM 2646 O O . ASP A 1 359 ? -1.657 -21.365 9.045 1.00 34.19 393 ASP A O 1
ATOM 2651 N N . ARG A 1 360 ? -3.284 -20.284 10.161 1.00 26.97 394 ARG A N 1
ATOM 2652 C CA . ARG A 1 360 ? -2.312 -19.545 10.963 1.00 33.12 394 ARG A CA 1
ATOM 2653 C C . ARG A 1 360 ? -1.569 -20.470 11.918 1.00 30.69 394 ARG A C 1
ATOM 2654 O O . ARG A 1 360 ? -0.363 -20.308 12.138 1.00 30.93 394 ARG A O 1
ATOM 2662 N N . LEU A 1 361 ? -2.276 -21.437 12.502 1.00 24.59 395 LEU A N 1
ATOM 2663 C CA . LEU A 1 361 ? -1.621 -22.411 13.367 1.00 21.74 395 LEU A CA 1
ATOM 2664 C C . LEU A 1 361 ? -0.590 -23.221 12.592 1.00 29.51 395 LEU A C 1
ATOM 2665 O O . LEU A 1 361 ? 0.541 -23.414 13.052 1.00 32.82 395 LEU A O 1
ATOM 2670 N N . TYR A 1 362 ? -0.959 -23.687 11.398 1.00 28.63 396 TYR A N 1
ATOM 2671 C CA . TYR A 1 362 ? -0.012 -24.427 10.573 1.00 25.37 396 TYR A CA 1
ATOM 2672 C C . TYR A 1 362 ? 1.193 -23.567 10.222 1.00 22.78 396 TYR A C 1
ATOM 2673 O O . TYR A 1 362 ? 2.339 -24.023 10.304 1.00 35.13 396 TYR A O 1
ATOM 2682 N N . ASP A 1 363 ? 0.952 -22.311 9.834 1.00 27.38 397 ASP A N 1
ATOM 2683 C CA . ASP A 1 363 ? 2.050 -21.417 9.478 1.00 23.89 397 ASP A CA 1
ATOM 2684 C C . ASP A 1 363 ? 2.987 -21.173 10.651 1.00 29.36 397 ASP A C 1
ATOM 2685 O O . ASP A 1 363 ? 4.198 -21.016 10.453 1.00 30.64 397 ASP A O 1
ATOM 2690 N N . SER A 1 364 ? 2.454 -21.140 11.876 1.00 24.00 398 SER A N 1
ATOM 2691 C CA . SER A 1 364 ? 3.288 -20.840 13.033 1.00 25.84 398 SER A CA 1
ATOM 2692 C C . SER A 1 364 ? 4.198 -22.001 13.408 1.00 31.03 398 SER A C 1
ATOM 2693 O O . SER A 1 364 ? 5.147 -21.803 14.174 1.00 35.12 398 SER A O 1
ATOM 2696 N N . MET A 1 365 ? 3.939 -23.202 12.885 1.00 29.58 399 MET A N 1
ATOM 2697 C CA . MET A 1 365 ? 4.709 -24.382 13.245 1.00 29.96 399 MET A CA 1
ATOM 2698 C C . MET A 1 365 ? 5.401 -25.062 12.074 1.00 29.47 399 MET A C 1
ATOM 2699 O O . MET A 1 365 ? 6.329 -25.844 12.309 1.00 33.02 399 MET A O 1
ATOM 2704 N N . LYS A 1 366 ? 4.993 -24.781 10.833 1.00 26.37 400 LYS A N 1
ATOM 2705 C CA . LYS A 1 366 ? 5.424 -25.604 9.704 1.00 28.28 400 LYS A CA 1
ATOM 2706 C C . LYS A 1 366 ? 6.934 -25.557 9.502 1.00 24.70 400 LYS A C 1
ATOM 2707 O O . LYS A 1 366 ? 7.556 -26.583 9.211 1.00 34.30 400 LYS A O 1
ATOM 2713 N N . GLY A 1 367 ? 7.545 -24.387 9.663 1.00 37.74 401 GLY A N 1
ATOM 2714 C CA . GLY A 1 367 ? 8.940 -24.188 9.335 1.00 31.53 401 GLY A CA 1
ATOM 2715 C C . GLY A 1 367 ? 9.860 -24.271 10.536 1.00 35.00 401 GLY A C 1
ATOM 2716 O O . GLY A 1 367 ? 9.529 -24.850 11.576 1.00 31.45 401 GLY A O 1
ATOM 2717 N N . LYS A 1 368 ? 11.045 -23.680 10.380 1.00 34.95 402 LYS A N 1
ATOM 2718 C CA . LYS A 1 368 ? 12.049 -23.689 11.435 1.00 35.76 402 LYS A CA 1
ATOM 2719 C C . LYS A 1 368 ? 11.512 -23.019 12.693 1.00 34.14 402 LYS A C 1
ATOM 2720 O O . LYS A 1 368 ? 10.888 -21.955 12.634 1.00 37.46 402 LYS A O 1
ATOM 2726 N N . GLY A 1 369 ? 11.756 -23.653 13.836 1.00 30.84 403 GLY A N 1
ATOM 2727 C CA . GLY A 1 369 ? 11.316 -23.096 15.097 1.00 27.91 403 GLY A CA 1
ATOM 2728 C C . GLY A 1 369 ? 9.806 -22.973 15.166 1.00 29.68 403 GLY A C 1
ATOM 2729 O O . GLY A 1 369 ? 9.055 -23.733 14.546 1.00 33.39 403 GLY A O 1
ATOM 2730 N N . THR A 1 370 ? 9.355 -21.978 15.926 1.00 29.36 404 THR A N 1
ATOM 2731 C CA . THR A 1 370 ? 7.937 -21.778 16.181 1.00 31.32 404 THR A CA 1
ATOM 2732 C C . THR A 1 370 ? 7.667 -20.289 16.333 1.00 28.89 404 THR A C 1
ATOM 2733 O O . THR A 1 370 ? 8.444 -19.575 16.971 1.00 34.02 404 THR A O 1
ATOM 2737 N N . ARG A 1 371 ? 6.568 -19.827 15.736 1.00 26.05 405 ARG A N 1
ATOM 2738 C CA . ARG A 1 371 ? 6.040 -18.493 16.021 1.00 27.33 405 ARG A CA 1
ATOM 2739 C C . ARG A 1 371 ? 5.147 -18.625 17.252 1.00 27.68 405 ARG A C 1
ATOM 2740 O O . ARG A 1 371 ? 3.916 -18.640 17.178 1.00 21.86 405 ARG A O 1
ATOM 2748 N N . ASP A 1 372 ? 5.805 -18.737 18.410 1.00 26.48 406 ASP A N 1
ATOM 2749 C CA . ASP A 1 372 ? 5.105 -19.060 19.650 1.00 31.46 406 ASP A CA 1
ATOM 2750 C C . ASP A 1 372 ? 4.042 -18.022 19.984 1.00 32.42 406 ASP A C 1
ATOM 2751 O O . ASP A 1 372 ? 2.949 -18.372 20.445 1.00 33.48 406 ASP A O 1
ATOM 2756 N N . LYS A 1 373 ? 4.348 -16.740 19.763 1.00 29.41 407 LYS A N 1
ATOM 2757 C CA . LYS A 1 373 ? 3.395 -15.678 20.071 1.00 32.90 407 LYS A CA 1
ATOM 2758 C C . LYS A 1 373 ? 2.065 -15.902 19.362 1.00 31.43 407 LYS A C 1
ATOM 2759 O O . LYS A 1 373 ? 0.997 -15.675 19.943 1.00 31.80 407 LYS A O 1
ATOM 2765 N N . VAL A 1 374 ? 2.109 -16.358 18.111 1.00 35.28 408 VAL A N 1
ATOM 2766 C CA . VAL A 1 374 ? 0.883 -16.609 17.360 1.00 26.02 408 VAL A CA 1
ATOM 2767 C C . VAL A 1 374 ? 0.218 -17.895 17.831 1.00 24.30 408 VAL A C 1
ATOM 2768 O O . VAL A 1 374 ? -1.001 -17.944 18.034 1.00 25.26 408 VAL A O 1
ATOM 2772 N N . LEU A 1 375 ? 1.008 -18.959 17.993 1.00 24.54 409 LEU A N 1
ATOM 2773 C CA . LEU A 1 375 ? 0.472 -20.231 18.468 1.00 28.49 409 LEU A CA 1
ATOM 2774 C C . LEU A 1 375 ? -0.242 -20.062 19.806 1.00 31.39 409 LEU A C 1
ATOM 2775 O O . LEU A 1 375 ? -1.383 -20.507 19.976 1.00 27.95 409 LEU A O 1
ATOM 2780 N N . ILE A 1 376 ? 0.408 -19.392 20.760 1.00 28.87 410 ILE A N 1
ATOM 2781 C CA . ILE A 1 376 ? -0.170 -19.235 22.093 1.00 28.69 410 ILE A CA 1
ATOM 2782 C C . ILE A 1 376 ? -1.462 -18.428 22.026 1.00 30.49 410 ILE A C 1
ATOM 2783 O O . ILE A 1 376 ? -2.485 -18.815 22.603 1.00 30.76 410 ILE A O 1
ATOM 2788 N N . ARG A 1 377 ? -1.435 -17.300 21.309 1.00 27.44 411 ARG A N 1
ATOM 2789 C CA . ARG A 1 377 ? -2.594 -16.410 21.283 1.00 24.11 411 ARG A CA 1
ATOM 2790 C C . ARG A 1 377 ? -3.819 -17.099 20.694 1.00 34.19 411 ARG A C 1
ATOM 2791 O O . ARG A 1 377 ? -4.940 -16.908 21.179 1.00 40.68 411 ARG A O 1
ATOM 2799 N N . ILE A 1 378 ? -3.629 -17.913 19.654 1.00 26.95 412 ILE A N 1
ATOM 2800 C CA . ILE A 1 378 ? -4.764 -18.611 19.059 1.00 24.51 412 ILE A CA 1
ATOM 2801 C C . ILE A 1 378 ? -5.283 -19.690 20.000 1.00 25.56 412 ILE A C 1
ATOM 2802 O O . ILE A 1 378 ? -6.497 -19.828 20.201 1.00 30.07 412 ILE A O 1
ATOM 2807 N N . MET A 1 379 ? -4.379 -20.475 20.590 1.00 23.29 413 MET A N 1
ATOM 2808 C CA . MET A 1 379 ? -4.815 -21.538 21.489 1.00 28.04 413 MET A CA 1
ATOM 2809 C C . MET A 1 379 ? -5.517 -20.980 22.723 1.00 29.40 413 MET A C 1
ATOM 2810 O O . MET A 1 379 ? -6.423 -21.625 23.261 1.00 32.92 413 MET A O 1
ATOM 2815 N N . VAL A 1 380 ? -5.129 -19.787 23.175 1.00 31.22 414 VAL A N 1
ATOM 2816 C CA . VAL A 1 380 ? -5.767 -19.188 24.345 1.00 29.57 414 VAL A CA 1
ATOM 2817 C C . VAL A 1 380 ? -7.102 -18.558 23.973 1.00 31.12 414 VAL A C 1
ATOM 2818 O O . VAL A 1 380 ? -8.125 -18.806 24.620 1.00 33.94 414 VAL A O 1
ATOM 2822 N N . SER A 1 381 ? -7.113 -17.738 22.920 1.00 31.82 415 SER A N 1
ATOM 2823 C CA . SER A 1 381 ? -8.295 -16.950 22.594 1.00 27.43 415 SER A CA 1
ATOM 2824 C C . SER A 1 381 ? -9.403 -17.763 21.934 1.00 27.98 415 SER A C 1
ATOM 2825 O O . SER A 1 381 ? -10.569 -17.361 22.006 1.00 29.62 415 SER A O 1
ATOM 2828 N N . ARG A 1 382 ? -9.080 -18.889 21.302 1.00 22.84 416 ARG A N 1
ATOM 2829 C CA . ARG A 1 382 ? -10.086 -19.699 20.625 1.00 27.55 416 ARG A CA 1
ATOM 2830 C C . ARG A 1 382 ? -10.435 -20.971 21.382 1.00 33.66 416 ARG A C 1
ATOM 2831 O O . ARG A 1 382 ? -11.213 -21.783 20.870 1.00 33.22 416 ARG A O 1
ATOM 2839 N N . SER A 1 383 ? -9.895 -21.159 22.590 1.00 33.16 417 SER A N 1
ATOM 2840 C CA . SER A 1 383 ? -10.134 -22.394 23.330 1.00 30.67 417 SER A CA 1
ATOM 2841 C C . SER A 1 383 ? -11.595 -22.551 23.730 1.00 30.21 417 SER A C 1
ATOM 2842 O O . SER A 1 383 ? -12.087 -23.680 23.845 1.00 33.54 417 SER A O 1
ATOM 2845 N N . GLU A 1 384 ? -12.300 -21.445 23.963 1.00 27.29 418 GLU A N 1
ATOM 2846 C CA . GLU A 1 384 ? -13.695 -21.497 24.385 1.00 27.79 418 GLU A CA 1
ATOM 2847 C C . GLU A 1 384 ? -14.632 -20.907 23.337 1.00 37.04 418 GLU A C 1
ATOM 2848 O O . GLU A 1 384 ? -15.766 -20.538 23.660 1.00 42.01 418 GLU A O 1
ATOM 2854 N N . VAL A 1 385 ? -14.184 -20.820 22.085 1.00 31.28 419 VAL A N 1
ATOM 2855 C CA . VAL A 1 385 ? -14.998 -20.254 21.015 1.00 33.44 419 VAL A CA 1
ATOM 2856 C C . VAL A 1 385 ? -15.262 -21.311 19.950 1.00 36.39 419 VAL A C 1
ATOM 2857 O O . VAL A 1 385 ? -16.375 -21.837 19.849 1.00 38.51 419 VAL A O 1
ATOM 2861 N N . ASP A 1 386 ? -14.241 -21.639 19.150 1.00 35.17 420 ASP A N 1
ATOM 2862 C CA . ASP A 1 386 ? -14.450 -22.518 18.004 1.00 36.85 420 ASP A CA 1
ATOM 2863 C C . ASP A 1 386 ? -13.276 -23.466 17.779 1.00 36.99 420 ASP A C 1
ATOM 2864 O O . ASP A 1 386 ? -13.006 -23.858 16.639 1.00 41.06 420 ASP A O 1
ATOM 2869 N N . MET A 1 387 ? -12.574 -23.854 18.846 1.00 36.26 421 MET A N 1
ATOM 2870 C CA . MET A 1 387 ? -11.403 -24.713 18.689 1.00 31.33 421 MET A CA 1
ATOM 2871 C C . MET A 1 387 ? -11.759 -26.054 18.058 1.00 28.73 421 MET A C 1
ATOM 2872 O O . MET A 1 387 ? -10.945 -26.629 17.326 1.00 26.59 421 MET A O 1
ATOM 2877 N N . LEU A 1 388 ? -12.962 -26.570 18.327 1.00 27.19 422 LEU A N 1
ATOM 2878 C CA . LEU A 1 388 ? -13.360 -27.846 17.740 1.00 25.45 422 LEU A CA 1
ATOM 2879 C C . LEU A 1 388 ? -13.492 -27.740 16.224 1.00 31.65 422 LEU A C 1
ATOM 2880 O O . LEU A 1 388 ? -13.159 -28.683 15.496 1.00 31.66 422 LEU A O 1
ATOM 2885 N N . LYS A 1 389 ? -13.984 -26.602 15.730 1.00 29.53 423 LYS A N 1
ATOM 2886 C CA . LYS A 1 389 ? -14.044 -26.391 14.287 1.00 27.56 423 LYS A CA 1
ATOM 2887 C C . LYS A 1 389 ? -12.654 -26.162 13.710 1.00 36.91 423 LYS A C 1
ATOM 2888 O O . LYS A 1 389 ? -12.360 -26.600 12.591 1.00 47.58 423 LYS A O 1
ATOM 2894 N N . ILE A 1 390 ? -11.791 -25.470 14.456 1.00 24.66 424 ILE A N 1
ATOM 2895 C CA . ILE A 1 390 ? -10.407 -25.286 14.027 1.00 24.98 424 ILE A CA 1
ATOM 2896 C C . ILE A 1 390 ? -9.731 -26.638 13.837 1.00 29.56 424 ILE A C 1
ATOM 2897 O O . ILE A 1 390 ? -9.066 -26.888 12.823 1.00 32.35 424 ILE A O 1
ATOM 2902 N N . ARG A 1 391 ? -9.904 -27.536 14.807 1.00 27.73 425 ARG A N 1
ATOM 2903 C CA . ARG A 1 391 ? -9.298 -28.860 14.712 1.00 29.66 425 ARG A CA 1
ATOM 2904 C C . ARG A 1 391 ? -9.853 -29.643 13.529 1.00 30.85 425 ARG A C 1
ATOM 2905 O O . ARG A 1 391 ? -9.118 -30.385 12.868 1.00 28.20 425 ARG A O 1
ATOM 2913 N N . SER A 1 392 ? -11.150 -29.494 13.250 1.00 28.13 426 SER A N 1
ATOM 2914 C CA . SER A 1 392 ? -11.760 -30.227 12.145 1.00 33.55 426 SER A CA 1
ATOM 2915 C C . SER A 1 392 ? -11.222 -29.745 10.802 1.00 35.13 426 SER A C 1
ATOM 2916 O O . SER A 1 392 ? -10.873 -30.554 9.935 1.00 33.72 426 SER A O 1
ATOM 2919 N N . GLU A 1 393 ? -11.142 -28.424 10.617 1.00 32.45 427 GLU A N 1
ATOM 2920 C CA . GLU A 1 393 ? -10.574 -27.877 9.388 1.00 29.49 427 GLU A CA 1
ATOM 2921 C C . GLU A 1 393 ? -9.097 -28.218 9.259 1.00 31.49 427 GLU A C 1
ATOM 2922 O O . GLU A 1 393 ? -8.603 -28.439 8.148 1.00 37.27 427 GLU A O 1
ATOM 2928 N N . PHE A 1 394 ? -8.379 -28.268 10.381 1.00 30.60 428 PHE A N 1
ATOM 2929 C CA . PHE A 1 394 ? -6.951 -28.566 10.345 1.00 27.80 428 PHE A CA 1
ATOM 2930 C C . PHE A 1 394 ? -6.702 -30.005 9.909 1.00 31.55 428 PHE A C 1
ATOM 2931 O O . PHE A 1 394 ? -5.906 -30.259 8.998 1.00 32.96 428 PHE A O 1
ATOM 2939 N N . LYS A 1 395 ? -7.366 -30.963 10.563 1.00 34.39 429 LYS A N 1
ATOM 2940 C CA . LYS A 1 395 ? -7.172 -32.369 10.224 1.00 29.79 429 LYS A CA 1
ATOM 2941 C C . LYS A 1 395 ? -7.580 -32.649 8.784 1.00 30.85 429 LYS A C 1
ATOM 2942 O O . LYS A 1 395 ? -6.911 -33.411 8.076 1.00 32.26 429 LYS A O 1
ATOM 2948 N N . ARG A 1 396 ? -8.671 -32.029 8.330 1.00 29.85 430 ARG A N 1
ATOM 2949 C CA . ARG A 1 396 ? -9.138 -32.249 6.966 1.00 32.89 430 ARG A CA 1
ATOM 2950 C C . ARG A 1 396 ? -8.125 -31.749 5.947 1.00 32.11 430 ARG A C 1
ATOM 2951 O O . ARG A 1 396 ? -7.869 -32.415 4.937 1.00 34.69 430 ARG A O 1
ATOM 2959 N N . LYS A 1 397 ? -7.534 -30.578 6.197 1.00 36.92 431 LYS A N 1
ATOM 2960 C CA . LYS A 1 397 ? -6.644 -29.968 5.215 1.00 38.40 431 LYS A CA 1
ATOM 2961 C C . LYS A 1 397 ? -5.238 -30.553 5.268 1.00 40.34 431 LYS A C 1
ATOM 2962 O O . LYS A 1 397 ? -4.617 -30.769 4.222 1.00 41.83 431 LYS A O 1
ATOM 2968 N N . TYR A 1 398 ? -4.714 -30.820 6.464 1.00 35.17 432 TYR A N 1
ATOM 2969 C CA . TYR A 1 398 ? -3.311 -31.188 6.600 1.00 36.78 432 TYR A CA 1
ATOM 2970 C C . TYR A 1 398 ? -3.082 -32.674 6.849 1.00 36.04 432 TYR A C 1
ATOM 2971 O O . TYR A 1 398 ? -1.927 -33.113 6.842 1.00 34.49 432 TYR A O 1
ATOM 2980 N N . GLY A 1 399 ? -4.139 -33.460 7.045 1.00 33.78 433 GLY A N 1
ATOM 2981 C CA . GLY A 1 399 ? -4.024 -34.895 7.146 1.00 37.13 433 GLY A CA 1
ATOM 2982 C C . GLY A 1 399 ? -3.733 -35.417 8.538 1.00 37.78 433 GLY A C 1
ATOM 2983 O O . GLY A 1 399 ? -4.143 -36.533 8.867 1.00 49.36 433 GLY A O 1
ATOM 2984 N N . LYS A 1 400 ? -3.024 -34.647 9.356 1.00 41.76 434 LYS A N 1
ATOM 2985 C CA . LYS A 1 400 ? -2.798 -34.985 10.752 1.00 36.34 434 LYS A CA 1
ATOM 2986 C C . LYS A 1 400 ? -3.402 -33.902 11.636 1.00 35.04 434 LYS A C 1
ATOM 2987 O O . LYS A 1 400 ? -3.785 -32.827 11.171 1.00 34.41 434 LYS A O 1
ATOM 2993 N N . SER A 1 401 ? -3.488 -34.205 12.927 1.00 27.70 435 SER A N 1
ATOM 2994 C CA . SER A 1 401 ? -4.216 -33.367 13.865 1.00 35.05 435 SER A CA 1
ATOM 2995 C C . SER A 1 401 ? -3.388 -32.158 14.293 1.00 34.04 435 SER A C 1
ATOM 2996 O O . SER A 1 401 ? -2.156 -32.158 14.238 1.00 33.90 435 SER A O 1
ATOM 2999 N N . LEU A 1 402 ? -4.096 -31.112 14.728 1.00 32.78 436 LEU A N 1
ATOM 3000 C CA . LEU A 1 402 ? -3.431 -29.990 15.380 1.00 29.68 436 LEU A CA 1
ATOM 3001 C C . LEU A 1 402 ? -2.631 -30.465 16.584 1.00 32.69 436 LEU A C 1
ATOM 3002 O O . LEU A 1 402 ? -1.510 -29.999 16.820 1.00 32.39 436 LEU A O 1
ATOM 3007 N N . TYR A 1 403 ? -3.204 -31.397 17.354 1.00 34.10 437 TYR A N 1
ATOM 3008 C CA . TYR A 1 403 ? -2.508 -32.037 18.468 1.00 30.06 437 TYR A CA 1
ATOM 3009 C C . TYR A 1 403 ? -1.134 -32.545 18.046 1.00 33.53 437 TYR A C 1
ATOM 3010 O O . TYR A 1 403 ? -0.134 -32.328 18.740 1.00 28.87 437 TYR A O 1
ATOM 3019 N N . TYR A 1 404 ? -1.072 -33.214 16.891 1.00 38.65 438 TYR A N 1
ATOM 3020 C CA . TYR A 1 404 ? 0.181 -33.794 16.418 1.00 36.91 438 TYR A CA 1
ATOM 3021 C C . TYR A 1 404 ? 1.234 -32.721 16.161 1.00 28.37 438 TYR A C 1
ATOM 3022 O O . TYR A 1 404 ? 2.401 -32.884 16.535 1.00 32.36 438 TYR A O 1
ATOM 3031 N N . TYR A 1 405 ? 0.844 -31.620 15.518 1.00 29.62 439 TYR A N 1
ATOM 3032 C CA . TYR A 1 405 ? 1.819 -30.586 15.186 1.00 30.96 439 TYR A CA 1
ATOM 3033 C C . TYR A 1 405 ? 2.320 -29.871 16.434 1.00 32.22 439 TYR A C 1
ATOM 3034 O O . TYR A 1 405 ? 3.506 -29.536 16.531 1.00 43.45 439 TYR A O 1
ATOM 3043 N N . ILE A 1 406 ? 1.431 -29.625 17.398 1.00 30.68 440 ILE A N 1
ATOM 3044 C CA . ILE A 1 406 ? 1.854 -29.041 18.668 1.00 30.14 440 ILE A CA 1
ATOM 3045 C C . ILE A 1 406 ? 2.870 -29.944 19.354 1.00 30.59 440 ILE A C 1
ATOM 3046 O O . ILE A 1 406 ? 3.877 -29.472 19.896 1.00 38.27 440 ILE A O 1
ATOM 3051 N N . GLN A 1 407 ? 2.626 -31.258 19.335 1.00 30.67 441 GLN A N 1
ATOM 3052 C CA . GLN A 1 407 ? 3.563 -32.199 19.944 1.00 33.46 441 GLN A CA 1
ATOM 3053 C C . GLN A 1 407 ? 4.934 -32.130 19.283 1.00 36.46 441 GLN A C 1
ATOM 3054 O O . GLN A 1 407 ? 5.964 -32.195 19.964 1.00 39.94 441 GLN A O 1
ATOM 3060 N N . GLN A 1 408 ? 4.969 -32.008 17.956 1.00 29.65 442 GLN A N 1
ATOM 3061 C CA . GLN A 1 408 ? 6.238 -32.030 17.243 1.00 34.88 442 GLN A CA 1
ATOM 3062 C C . GLN A 1 408 ? 6.981 -30.702 17.305 1.00 36.59 442 GLN A C 1
ATOM 3063 O O . GLN A 1 408 ? 8.186 -30.673 17.038 1.00 47.25 442 GLN A O 1
ATOM 3069 N N . ASP A 1 409 ? 6.302 -29.609 17.654 1.00 27.44 443 ASP A N 1
ATOM 3070 C CA . ASP A 1 409 ? 6.932 -28.296 17.644 1.00 35.15 443 ASP A CA 1
ATOM 3071 C C . ASP A 1 409 ? 7.251 -27.748 19.029 1.00 32.65 443 ASP A C 1
ATOM 3072 O O . ASP A 1 409 ? 8.139 -26.895 19.143 1.00 32.90 443 ASP A O 1
ATOM 3077 N N . THR A 1 410 ? 6.565 -28.207 20.076 1.00 35.89 444 THR A N 1
ATOM 3078 C CA . THR A 1 410 ? 6.761 -27.695 21.428 1.00 33.13 444 THR A CA 1
ATOM 3079 C C . THR A 1 410 ? 7.043 -28.846 22.387 1.00 35.92 444 THR A C 1
ATOM 3080 O O . THR A 1 410 ? 6.640 -29.986 22.145 1.00 37.67 444 THR A O 1
ATOM 3084 N N . LYS A 1 411 ? 7.737 -28.535 23.482 1.00 31.32 445 LYS A N 1
ATOM 3085 C CA . LYS A 1 411 ? 8.147 -29.531 24.461 1.00 33.96 445 LYS A CA 1
ATOM 3086 C C . LYS A 1 411 ? 7.784 -29.068 25.867 1.00 33.07 445 LYS A C 1
ATOM 3087 O O . LYS A 1 411 ? 7.371 -27.926 26.089 1.00 30.32 445 LYS A O 1
ATOM 3093 N N . GLY A 1 412 ? 7.944 -29.985 26.824 1.00 36.20 446 GLY A N 1
ATOM 3094 C CA . GLY A 1 412 ? 7.807 -29.682 28.236 1.00 29.53 446 GLY A CA 1
ATOM 3095 C C . GLY A 1 412 ? 6.380 -29.385 28.674 1.00 31.38 446 GLY A C 1
ATOM 3096 O O . GLY A 1 412 ? 5.396 -29.752 28.025 1.00 32.13 446 GLY A O 1
ATOM 3097 N N . ASP A 1 413 ? 6.287 -28.707 29.822 1.00 37.17 447 ASP A N 1
ATOM 3098 C CA . ASP A 1 413 ? 4.988 -28.297 30.344 1.00 36.22 447 ASP A CA 1
ATOM 3099 C C . ASP A 1 413 ? 4.310 -27.297 29.418 1.00 32.38 447 ASP A C 1
ATOM 3100 O O . ASP A 1 413 ? 3.075 -27.234 29.364 1.00 32.24 447 ASP A O 1
ATOM 3105 N N . TYR A 1 414 ? 5.101 -26.505 28.693 1.00 31.48 448 TYR A N 1
ATOM 3106 C CA . TYR A 1 414 ? 4.549 -25.595 27.694 1.00 27.33 448 TYR A CA 1
ATOM 3107 C C . TYR A 1 414 ? 3.769 -26.361 26.633 1.00 24.90 448 TYR A C 1
ATOM 3108 O O . TYR A 1 414 ? 2.648 -25.983 26.274 1.00 28.74 448 TYR A O 1
ATOM 3117 N N . GLN A 1 415 ? 4.348 -27.452 26.127 1.00 27.34 449 GLN A N 1
ATOM 3118 C CA . GLN A 1 415 ? 3.630 -28.306 25.185 1.00 26.95 449 GLN A CA 1
ATOM 3119 C C . GLN A 1 415 ? 2.346 -28.851 25.798 1.00 29.86 449 GLN A C 1
ATOM 3120 O O . GLN A 1 415 ? 1.294 -28.862 25.148 1.00 26.81 449 GLN A O 1
ATOM 3126 N N . LYS A 1 416 ? 2.413 -29.300 27.054 1.00 28.87 450 LYS A N 1
ATOM 3127 C CA . LYS A 1 416 ? 1.258 -29.941 27.675 1.00 34.55 450 LYS A CA 1
ATOM 3128 C C . LYS A 1 416 ? 0.094 -28.969 27.825 1.00 25.39 450 LYS A C 1
ATOM 3129 O O . LYS A 1 416 ? -1.062 -29.334 27.581 1.00 31.02 450 LYS A O 1
ATOM 3135 N N . ALA A 1 417 ? 0.379 -27.726 28.221 1.00 25.00 451 ALA A N 1
ATOM 3136 C CA . ALA A 1 417 ? -0.678 -26.726 28.337 1.00 26.80 451 ALA A CA 1
ATOM 3137 C C . ALA A 1 417 ? -1.359 -26.479 26.995 1.00 30.76 451 ALA A C 1
ATOM 3138 O O . ALA A 1 417 ? -2.588 -26.355 26.928 1.00 32.33 451 ALA A O 1
ATOM 3140 N N . LEU A 1 418 ? -0.578 -26.414 25.914 1.00 24.93 452 LEU A N 1
ATOM 3141 C CA . LEU A 1 418 ? -1.165 -26.217 24.592 1.00 24.23 452 LEU A CA 1
ATOM 3142 C C . LEU A 1 418 ? -2.002 -27.420 24.178 1.00 26.58 452 LEU A C 1
ATOM 3143 O O . LEU A 1 418 ? -3.045 -27.266 23.531 1.00 25.92 452 LEU A O 1
ATOM 3148 N N . LEU A 1 419 ? -1.565 -28.627 24.545 1.00 31.66 453 LEU A N 1
ATOM 3149 C CA . LEU A 1 419 ? -2.338 -29.817 24.214 1.00 29.42 453 LEU A CA 1
ATOM 3150 C C . LEU A 1 419 ? -3.661 -29.853 24.968 1.00 31.96 453 LEU A C 1
ATOM 3151 O O . LEU A 1 419 ? -4.665 -30.333 24.430 1.00 35.80 453 LEU A O 1
ATOM 3156 N N . TYR A 1 420 ? -3.687 -29.346 26.202 1.00 26.38 454 TYR A N 1
ATOM 3157 C CA . TYR A 1 420 ? -4.949 -29.265 26.929 1.00 25.29 454 TYR A CA 1
ATOM 3158 C C . TYR A 1 420 ? -5.868 -28.219 26.315 1.00 26.72 454 TYR A C 1
ATOM 3159 O O . TYR A 1 420 ? -7.087 -28.418 26.249 1.00 33.66 454 TYR A O 1
ATOM 3168 N N . LEU A 1 421 ? -5.306 -27.094 25.866 1.00 24.80 455 LEU A N 1
ATOM 3169 C CA . LEU A 1 421 ? -6.114 -26.109 25.156 1.00 28.28 455 LEU A CA 1
ATOM 3170 C C . LEU A 1 421 ? -6.629 -26.662 23.834 1.00 36.07 455 LEU A C 1
ATOM 3171 O O . LEU A 1 421 ? -7.708 -26.271 23.375 1.00 41.68 455 LEU A O 1
ATOM 3176 N N . CYS A 1 422 ? -5.874 -27.566 23.205 1.00 33.87 456 CYS A N 1
ATOM 3177 C CA . CYS A 1 422 ? -6.352 -28.212 21.987 1.00 33.56 456 CYS A CA 1
ATOM 3178 C C . CYS A 1 422 ? -7.568 -29.084 22.276 1.00 33.90 456 CYS A C 1
ATOM 3179 O O . CYS A 1 422 ? -8.575 -29.021 21.563 1.00 31.88 456 CYS A O 1
ATOM 3182 N N . GLY A 1 423 ? -7.496 -29.904 23.323 1.00 41.17 457 GLY A N 1
ATOM 3183 C CA . GLY A 1 423 ? -8.619 -30.690 23.784 1.00 47.95 457 GLY A CA 1
ATOM 3184 C C . GLY A 1 423 ? -8.521 -32.174 23.495 1.00 53.03 457 GLY A C 1
ATOM 3185 O O . GLY A 1 423 ? -9.262 -32.957 24.103 1.00 64.74 457 GLY A O 1
ATOM 3186 N N . GLY A 1 424 ? -7.643 -32.585 22.596 1.00 42.76 458 GLY A N 1
ATOM 3187 C CA . GLY A 1 424 ? -7.520 -33.991 22.269 1.00 46.84 458 GLY A CA 1
ATOM 3188 C C . GLY A 1 424 ? -6.982 -34.177 20.867 1.00 49.54 458 GLY A C 1
ATOM 3189 O O . GLY A 1 424 ? -6.653 -33.220 20.166 1.00 47.50 458 GLY A O 1
ATOM 3190 N N . ASP A 1 425 ? -6.901 -35.445 20.472 1.00 47.73 459 ASP A N 1
ATOM 3191 C CA . ASP A 1 425 ? -6.383 -35.804 19.162 1.00 50.09 459 ASP A CA 1
ATOM 3192 C C . ASP A 1 425 ? -7.494 -35.758 18.121 1.00 56.33 459 ASP A C 1
ATOM 3193 O O . ASP A 1 425 ? -8.668 -35.991 18.424 1.00 52.00 459 ASP A O 1
ATOM 3198 N N . ASP A 1 426 ? -7.101 -35.462 16.883 1.00 61.10 460 ASP A N 1
ATOM 3199 C CA . ASP A 1 426 ? -8.029 -35.202 15.783 1.00 58.85 460 ASP A CA 1
ATOM 3200 C C . ASP A 1 426 ? -8.998 -34.076 16.136 1.00 48.90 460 ASP A C 1
ATOM 3201 O O . ASP A 1 426 ? -10.181 -34.303 16.381 1.00 47.29 460 ASP A O 1
ATOM 3207 N N . PRO B 2 9 ? -41.752 -2.428 44.095 1.00 79.56 77 PRO B N 1
ATOM 3208 C CA . PRO B 2 9 ? -41.039 -3.707 44.180 1.00 78.06 77 PRO B CA 1
ATOM 3209 C C . PRO B 2 9 ? -39.667 -3.561 44.828 1.00 75.86 77 PRO B C 1
ATOM 3210 O O . PRO B 2 9 ? -38.821 -2.838 44.301 1.00 81.83 77 PRO B O 1
ATOM 3214 N N . PRO B 2 10 ? -39.451 -4.238 45.955 1.00 66.89 78 PRO B N 1
ATOM 3215 C CA . PRO B 2 10 ? -38.162 -4.117 46.646 1.00 62.13 78 PRO B CA 1
ATOM 3216 C C . PRO B 2 10 ? -37.040 -4.754 45.841 1.00 60.72 78 PRO B C 1
ATOM 3217 O O . PRO B 2 10 ? -37.205 -5.822 45.249 1.00 60.87 78 PRO B O 1
ATOM 3221 N N . ASP B 2 11 ? -35.890 -4.084 45.824 1.00 59.80 79 ASP B N 1
ATOM 3222 C CA . ASP B 2 11 ? -34.697 -4.623 45.190 1.00 61.01 79 ASP B CA 1
ATOM 3223 C C . ASP B 2 11 ? -33.469 -4.194 45.979 1.00 61.50 79 ASP B C 1
ATOM 3224 O O . ASP B 2 11 ? -33.469 -3.156 46.646 1.00 60.25 79 ASP B O 1
ATOM 3229 N N . GLU B 2 12 ? -32.419 -5.009 45.894 1.00 61.08 80 GLU B N 1
ATOM 32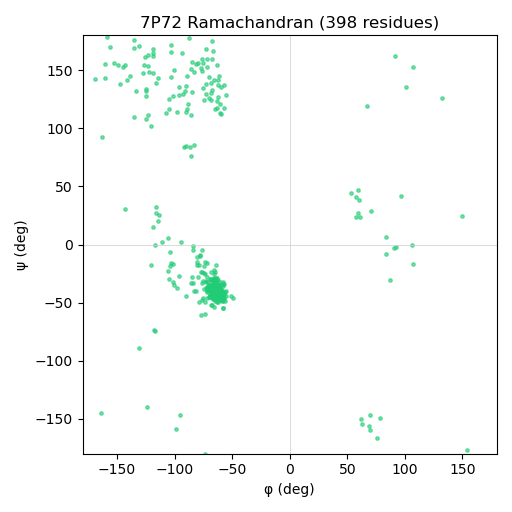30 C CA . GLU B 2 12 ? -31.178 -4.742 46.606 1.00 56.68 80 GLU B CA 1
ATOM 3231 C C . GLU B 2 12 ? -30.062 -5.542 45.953 1.00 56.39 80 GLU B C 1
ATOM 3232 O O . GLU B 2 12 ? -30.282 -6.669 45.501 1.00 56.13 80 GLU B O 1
ATOM 3238 N N . TRP B 2 13 ? -28.871 -4.953 45.900 1.00 56.89 81 TRP B N 1
ATOM 3239 C CA . TRP B 2 13 ? -27.706 -5.625 45.345 1.00 57.12 81 TRP B CA 1
ATOM 3240 C C . TRP B 2 13 ? -26.961 -6.379 46.438 1.00 62.46 81 TRP B C 1
ATOM 3241 O O . TRP B 2 13 ? -26.764 -5.867 47.544 1.00 66.88 81 TRP B O 1
ATOM 3252 N N . VAL B 2 14 ? -26.555 -7.605 46.121 1.00 59.78 82 VAL B N 1
ATOM 3253 C CA . VAL B 2 14 ? -25.849 -8.450 47.076 1.00 59.54 82 VAL B CA 1
ATOM 3254 C C . VAL B 2 14 ? -24.555 -8.970 46.462 1.00 65.39 82 VAL B C 1
ATOM 3255 O O . VAL B 2 14 ? -24.268 -8.730 45.288 1.00 61.07 82 VAL B O 1
#

Radius of gyration: 24.07 Å; Cα contacts (8 Å, |Δi|>4): 649; chains: 2; bounding box: 56×42×70 Å